Protein AF-A0A6C0LQF2-F1 (afdb_monomer)

Nearest PDB structures (foldseek):
  8wvz-assembly1_E  TM=5.593E-01  e=3.160E-02  African swine fever virus
  1ul7-assembly1_A  TM=4.392E-01  e=3.853E-01  Mus musculus
  4zhx-assembly1_A  TM=3.545E-01  e=3.085E-01  Homo sapiens
  4c8z-assembly1_A  TM=2.002E-01  e=1.383E+00  Thermus thermophilus HB8

pLDDT: mean 81.8, std 19.94, range [22.28, 98.62]

Secondary structure (DSSP, 8-state):
----PPPPEEEESSHHHHHH---S-SS-EEEEEEEE-TTS-EEEEEEEESSHHHHHHHTTSGGGTTEEEE----TTSPP---EEEEEEEEE-SS---TTHHHHHHHHHHHHHHHHBSS--GGG-EEEEEE---TTSEEEEEEEEEEEESSHHHHHHHHHHHHHHHHHHH--SS-GGGT--GGGSSTT-EEEPTT-B-TTSPBPEES-TTT--TGGG-SS--STT----EE-GGGB-HHHHHHHHHHHHHHHHHHTT-SS----------PPPHHHHHHHHHHHHHHSTTSEEEEEEETTEEEEEE-S-EE-TTT--EESS--EEEEEEE-SSEEEEEEEETT--SSSSEEEEEEEETTT--EEE-GGG--TT-TTS--------

Radius of gyration: 27.11 Å; Cα contacts (8 Å, |Δi|>4): 628; chains: 1; bounding box: 76×58×75 Å

Organi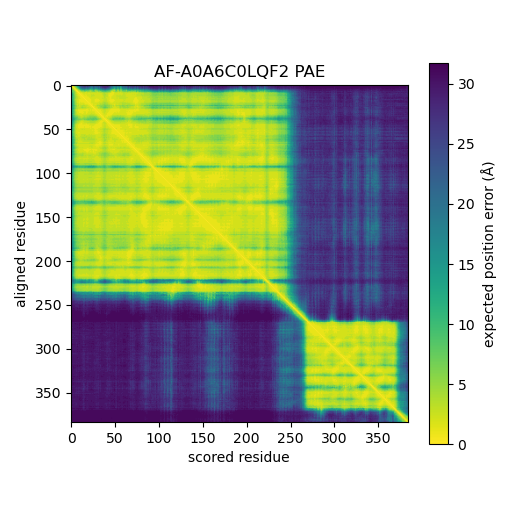sm: NCBI:txid1070528

Sequence (384 aa):
MNKKSKIKVLDSFTIVDAINIPINSNNVFIVANERKKKDGKISRYYSIFEKFEDFLRIRNHPKMAHCHEILIDHINNEPNKSGRLAFDFDIKDVNVPKNFKDQIQQIIIDVVDIYFHDVDHSKFEYVWSTSKNPAKFSKHLIVKNFYFDDWIQISKIFYDLFCIQWDINYDWISSDKIIDFQIIKRNTSLRMVGSSKIGGNPLELDDEGKFSLIDSLIRIYSINDSEQTITMNNINNSIVSEFMDKNINKYFAINIEKKQKYSKTFNCDNYPDAVYKTAFEMYEAIHPKIFKMNKRNGKYLSMLRMKSAKCLLSGRVHENENAFIKIFSLDDMYSINFGCYRNCGKIKYIHIGSISKTTFEKYFDPKFEPKLLNQNKLRFCEKI

Solvent-accessible surface area (backbone atoms only — not comparable to full-atom values): 22443 Å² total; per-residue (Å²): 133,85,78,78,74,78,82,68,72,47,77,29,73,45,71,68,55,54,33,65,56,93,67,98,42,59,53,50,30,60,37,38,27,66,42,74,45,96,87,66,48,79,46,63,33,32,43,39,25,57,28,56,70,63,48,62,78,47,47,88,38,79,89,39,40,28,32,20,49,40,61,69,60,32,77,59,30,77,84,75,55,44,22,31,50,68,48,58,35,74,40,62,99,65,91,77,61,92,58,47,69,56,55,55,52,49,40,55,48,52,40,43,70,74,45,39,48,99,70,69,70,89,61,52,42,81,37,44,30,38,29,80,46,95,81,34,54,37,36,40,38,23,36,40,45,44,26,24,55,46,27,58,66,52,48,54,56,51,50,58,47,37,36,54,52,38,56,72,76,41,81,94,58,58,39,81,67,50,55,54,67,82,58,68,52,88,59,28,71,47,77,32,64,71,15,22,56,93,97,52,53,48,24,38,61,77,50,68,92,82,47,55,65,71,59,57,43,51,52,85,86,59,95,82,73,84,58,48,74,41,52,79,86,30,41,43,64,79,56,52,54,58,52,53,56,52,48,56,56,46,58,64,56,64,75,66,76,76,85,76,95,74,79,95,75,88,81,69,81,52,68,59,68,66,56,60,51,52,52,48,52,54,50,41,59,59,53,64,80,32,57,43,86,60,59,75,57,54,53,33,40,36,29,44,50,72,42,66,43,61,37,94,68,52,65,48,77,39,67,75,66,41,35,33,38,41,52,42,83,46,100,67,32,32,43,33,24,46,31,46,77,78,51,72,21,101,51,69,53,43,77,49,26,35,30,35,70,87,78,64,47,79,42,61,31,82,94,49,55,47,90,82,60,88,81,74,79,92,75,84,82,74,86,134

Mean predicted aligned error: 15.88 Å

Structure (mmCIF, N/CA/C/O backbone):
data_AF-A0A6C0LQF2-F1
#
_entry.id   AF-A0A6C0LQF2-F1
#
loop_
_atom_site.group_PDB
_atom_site.id
_atom_site.type_symbol
_atom_site.label_atom_id
_atom_site.label_alt_id
_atom_site.label_comp_id
_atom_site.label_asym_id
_atom_site.label_entity_id
_atom_site.label_seq_id
_atom_site.pdbx_PDB_ins_code
_atom_site.Cartn_x
_atom_site.Cartn_y
_atom_site.Cartn_z
_atom_site.occupancy
_atom_site.B_iso_or_equiv
_atom_site.auth_seq_id
_atom_site.auth_comp_id
_atom_site.auth_asym_id
_atom_site.auth_atom_id
_atom_site.pdbx_PDB_model_num
ATOM 1 N N . MET A 1 1 ? -39.533 16.642 18.858 1.00 37.56 1 MET A N 1
ATOM 2 C CA . MET A 1 1 ? -38.139 16.578 19.362 1.00 37.56 1 MET A CA 1
ATOM 3 C C . MET A 1 1 ? -37.628 15.151 19.201 1.00 37.56 1 MET A C 1
ATOM 5 O O . MET A 1 1 ? -38.010 14.288 19.981 1.00 37.56 1 MET A O 1
ATOM 9 N N . ASN A 1 2 ? -36.821 14.877 18.172 1.00 38.00 2 ASN A N 1
ATOM 10 C CA . ASN A 1 2 ? -36.205 13.558 17.995 1.00 38.00 2 ASN A CA 1
ATOM 11 C C . ASN A 1 2 ? -35.156 13.347 19.092 1.00 38.00 2 ASN A C 1
ATOM 13 O O . ASN A 1 2 ? -34.152 14.060 19.134 1.00 38.00 2 ASN A O 1
ATOM 17 N N . LYS A 1 3 ? -35.393 12.384 19.992 1.00 40.62 3 LYS A N 1
ATOM 18 C CA . LYS A 1 3 ? -34.375 11.889 20.927 1.00 40.62 3 LYS A CA 1
ATOM 19 C C . LYS A 1 3 ? -33.177 11.432 20.091 1.00 40.62 3 LYS A C 1
ATOM 21 O O . LYS A 1 3 ? -33.260 10.398 19.437 1.00 40.62 3 LYS A O 1
ATOM 26 N N . LYS A 1 4 ? -32.076 12.194 20.090 1.00 51.94 4 LYS A N 1
ATOM 27 C CA . LYS A 1 4 ? -30.790 11.705 19.575 1.00 51.94 4 LYS A CA 1
ATOM 28 C C . LYS A 1 4 ? -30.457 10.446 20.376 1.00 51.94 4 LYS A C 1
ATOM 30 O O . LYS A 1 4 ? -30.173 10.540 21.569 1.00 51.94 4 LYS A O 1
ATOM 35 N N . SER A 1 5 ? -30.574 9.279 19.748 1.00 60.69 5 SER A N 1
ATOM 36 C CA . SER A 1 5 ? -30.175 8.007 20.343 1.00 60.69 5 SER A CA 1
ATOM 37 C C . SER A 1 5 ? -28.725 8.132 20.807 1.00 60.69 5 SER A C 1
ATOM 39 O O . SER A 1 5 ? -27.855 8.543 20.036 1.00 60.69 5 SER A O 1
ATOM 41 N N . LYS A 1 6 ? -28.468 7.840 22.084 1.00 77.12 6 LYS A N 1
ATOM 42 C CA . LYS A 1 6 ? -27.118 7.870 22.648 1.00 77.12 6 LYS A CA 1
ATOM 43 C C . LYS A 1 6 ? -26.276 6.841 21.891 1.00 77.12 6 LYS A C 1
ATOM 45 O O . LYS A 1 6 ? -26.612 5.663 21.915 1.00 77.12 6 LYS A O 1
ATOM 50 N N . ILE A 1 7 ? -25.227 7.292 21.205 1.00 80.69 7 ILE A N 1
ATOM 51 C CA . ILE A 1 7 ? -24.319 6.401 20.474 1.00 80.69 7 ILE A CA 1
ATOM 52 C C . ILE A 1 7 ? -23.665 5.466 21.491 1.00 80.69 7 ILE A C 1
ATOM 54 O O . ILE A 1 7 ? -23.054 5.927 22.461 1.00 80.69 7 ILE A O 1
ATOM 58 N N . LYS A 1 8 ? -23.839 4.159 21.295 1.00 85.38 8 LYS A N 1
ATOM 59 C CA . LYS A 1 8 ? -23.225 3.135 22.133 1.00 85.38 8 LYS A CA 1
ATOM 60 C C . LYS A 1 8 ? -21.814 2.880 21.612 1.00 85.38 8 LYS A C 1
ATOM 62 O O . LYS A 1 8 ? -21.642 2.444 20.481 1.00 85.38 8 LYS A O 1
ATOM 67 N N . VAL A 1 9 ? -20.820 3.171 22.445 1.00 91.81 9 VAL A N 1
ATOM 68 C CA . VAL A 1 9 ? -19.410 2.873 22.174 1.00 91.81 9 VAL A CA 1
ATOM 69 C C . VAL A 1 9 ? -18.939 1.912 23.249 1.00 91.81 9 VAL A C 1
ATOM 71 O O . VAL A 1 9 ? -19.104 2.195 24.439 1.00 91.81 9 VAL A O 1
ATOM 74 N N . LEU A 1 10 ? -18.400 0.774 22.830 1.00 95.88 10 LEU A N 1
ATOM 75 C CA . LEU A 1 10 ? -17.744 -0.174 23.723 1.00 95.88 10 LEU A CA 1
ATOM 76 C C . LEU A 1 10 ? -16.235 -0.018 23.565 1.00 95.88 10 LEU A C 1
ATOM 78 O O . LEU A 1 10 ? -15.759 0.209 22.458 1.00 95.88 10 LEU A O 1
ATOM 82 N N . ASP A 1 11 ? -15.488 -0.148 24.655 1.00 96.00 11 ASP A N 1
ATOM 83 C CA . ASP A 1 11 ? -14.031 -0.051 24.630 1.00 96.00 11 ASP A CA 1
ATOM 84 C C . ASP A 1 11 ? -13.401 -1.372 25.078 1.00 96.00 11 ASP A C 1
ATOM 86 O O . ASP A 1 11 ? -13.892 -2.040 25.989 1.00 96.00 11 ASP A O 1
ATOM 90 N N . SER A 1 12 ? -12.274 -1.718 24.464 1.00 96.56 12 SER A N 1
ATOM 91 C CA . SER A 1 12 ? -11.461 -2.875 24.823 1.00 96.56 12 SER A CA 1
ATOM 92 C C . SER A 1 12 ? -9.969 -2.538 24.805 1.00 96.56 12 SER A C 1
ATOM 94 O O . SER A 1 12 ? -9.509 -1.686 24.048 1.00 96.56 12 SER A O 1
ATOM 96 N N . PHE A 1 13 ? -9.173 -3.217 25.632 1.00 94.62 13 PHE A N 1
ATOM 97 C CA . PHE A 1 13 ? -7.719 -3.035 25.686 1.00 94.62 13 PHE A CA 1
ATOM 98 C C . PHE A 1 13 ? -6.931 -4.105 24.929 1.00 94.62 13 PHE A C 1
ATOM 100 O O . PHE A 1 13 ? -5.715 -3.956 24.777 1.00 94.62 13 PHE A O 1
ATOM 107 N N . THR A 1 14 ? -7.595 -5.151 24.433 1.00 94.75 14 THR A N 1
ATOM 108 C CA . THR A 1 14 ? -6.974 -6.179 23.595 1.00 94.75 14 THR A CA 1
ATOM 109 C 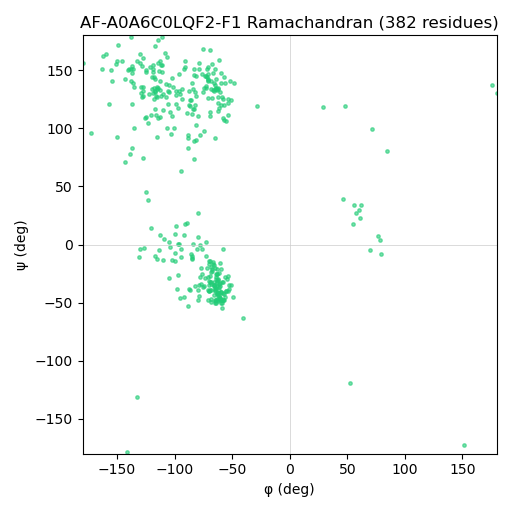C . THR A 1 14 ? -7.733 -6.327 22.283 1.00 94.75 14 THR A C 1
ATOM 111 O O . THR A 1 14 ? -8.936 -6.086 22.203 1.00 94.75 14 THR A O 1
ATOM 114 N N . ILE A 1 15 ? -7.012 -6.712 21.230 1.00 93.94 15 ILE A N 1
ATOM 115 C CA . ILE A 1 15 ? -7.615 -6.898 19.907 1.00 93.94 15 ILE A CA 1
ATOM 116 C C . ILE A 1 15 ? -8.567 -8.100 19.891 1.00 93.94 15 ILE A C 1
ATOM 118 O O . ILE A 1 15 ? -9.597 -8.052 19.235 1.00 93.94 15 ILE A O 1
ATOM 122 N N . VAL A 1 16 ? -8.247 -9.151 20.655 1.00 95.31 16 VAL A N 1
ATOM 123 C CA . VAL A 1 16 ? -9.066 -10.366 20.760 1.00 95.31 16 VAL A CA 1
ATOM 124 C C . VAL A 1 16 ? -10.406 -10.032 21.396 1.00 95.31 16 VAL A C 1
ATOM 126 O O . VAL A 1 16 ? -11.443 -10.368 20.835 1.00 95.31 16 VAL A O 1
ATOM 129 N N . ASP A 1 17 ? -10.394 -9.305 22.509 1.00 96.69 17 ASP A N 1
ATOM 130 C CA . ASP A 1 17 ? -11.629 -8.883 23.164 1.00 96.69 17 ASP A CA 1
ATOM 131 C C . ASP A 1 17 ? -12.429 -7.936 22.262 1.00 96.69 17 ASP A C 1
ATOM 133 O O . ASP A 1 17 ? -13.645 -8.037 22.210 1.00 96.69 17 ASP A O 1
ATOM 137 N N . ALA A 1 18 ? -11.766 -7.047 21.508 1.00 96.75 18 ALA A N 1
ATOM 138 C CA . ALA A 1 18 ? -12.449 -6.147 20.575 1.00 96.75 18 ALA A CA 1
ATOM 139 C C . ALA A 1 18 ? -13.178 -6.892 19.442 1.00 96.75 18 ALA A C 1
ATOM 141 O O . ALA A 1 18 ? -14.251 -6.462 19.038 1.00 96.75 18 ALA A O 1
ATOM 142 N N . ILE A 1 19 ? -12.614 -8.001 18.948 1.00 96.56 19 ILE A N 1
ATOM 143 C CA . ILE A 1 19 ? -13.207 -8.841 17.890 1.00 96.56 19 ILE A CA 1
ATOM 144 C C . ILE A 1 19 ? -14.397 -9.667 18.401 1.00 96.56 19 ILE A C 1
ATOM 146 O O . ILE A 1 19 ? -15.282 -9.994 17.615 1.00 96.56 19 ILE A O 1
ATOM 150 N N . ASN A 1 20 ? -14.405 -10.020 19.690 1.00 97.25 20 ASN A N 1
ATOM 151 C CA . ASN A 1 20 ? -15.377 -10.943 20.288 1.00 97.25 20 ASN A CA 1
ATOM 152 C C . ASN A 1 20 ? -16.383 -10.255 21.224 1.00 97.25 20 ASN A C 1
ATOM 154 O O . ASN A 1 20 ? -17.151 -10.934 21.909 1.00 97.25 20 ASN A O 1
ATOM 158 N N . ILE A 1 21 ? -16.352 -8.924 21.329 1.00 95.62 21 ILE A N 1
ATOM 159 C CA . ILE A 1 21 ? -17.176 -8.213 22.303 1.00 95.62 21 ILE A CA 1
ATOM 160 C C . ILE A 1 21 ? -18.669 -8.370 21.959 1.00 95.62 21 ILE A C 1
ATOM 162 O O . ILE A 1 21 ? -19.064 -8.150 20.816 1.00 95.62 21 ILE A O 1
ATOM 166 N N . PRO A 1 22 ? -19.546 -8.710 22.921 1.00 95.44 22 PRO A N 1
ATOM 167 C CA . PRO A 1 22 ? -20.969 -8.841 22.632 1.00 95.44 22 PRO A CA 1
ATOM 168 C C . PRO A 1 22 ? -21.585 -7.512 22.167 1.00 95.44 22 PRO A C 1
ATOM 170 O O . PRO A 1 22 ? -21.680 -6.543 22.927 1.00 95.44 22 PRO A O 1
ATOM 173 N N . ILE A 1 23 ? -22.045 -7.477 20.918 1.00 94.81 23 ILE A N 1
ATOM 174 C CA . ILE A 1 23 ? -22.688 -6.319 20.294 1.00 94.81 23 ILE A CA 1
ATOM 175 C C . ILE A 1 23 ? -23.814 -6.782 19.366 1.00 94.81 23 ILE A C 1
ATOM 177 O O . ILE A 1 23 ? -23.706 -7.813 18.708 1.00 94.81 23 ILE A O 1
ATOM 181 N N . ASN A 1 24 ? -24.916 -6.032 19.332 1.00 91.06 24 ASN A N 1
ATOM 182 C CA . ASN A 1 24 ? -26.102 -6.375 18.547 1.00 91.06 24 ASN A CA 1
ATOM 183 C C . ASN A 1 24 ? -26.063 -5.689 17.172 1.00 91.06 24 ASN A C 1
ATOM 185 O O . ASN A 1 24 ? -26.868 -4.805 16.890 1.00 91.06 24 ASN A O 1
ATOM 189 N N . SER A 1 25 ? -25.067 -6.036 16.357 1.00 93.00 25 SER A N 1
ATOM 190 C CA . SER A 1 25 ? -24.914 -5.541 14.985 1.00 93.00 25 SER A CA 1
ATOM 191 C C . SER A 1 25 ? -24.096 -6.521 14.146 1.00 93.00 25 SER A C 1
ATOM 193 O O . SER A 1 25 ? -23.203 -7.177 14.684 1.00 93.00 25 SER A O 1
ATOM 195 N N . ASN A 1 26 ? -24.370 -6.561 12.839 1.00 90.69 26 ASN A N 1
ATOM 196 C CA . ASN A 1 26 ? -23.628 -7.342 11.838 1.00 90.69 26 ASN A CA 1
ATOM 197 C C . ASN A 1 26 ? -22.706 -6.467 10.962 1.00 90.69 26 ASN A C 1
ATOM 199 O O . ASN A 1 26 ? -22.072 -6.968 10.044 1.00 90.69 26 ASN A O 1
ATOM 203 N N . ASN A 1 27 ? -22.647 -5.157 11.234 1.00 91.50 27 ASN A N 1
ATOM 204 C CA . ASN A 1 27 ? -21.832 -4.176 10.502 1.00 91.50 27 ASN A CA 1
ATOM 205 C C . ASN A 1 27 ? -20.874 -3.440 11.448 1.00 91.50 27 ASN A C 1
ATOM 207 O O . ASN A 1 27 ? -20.686 -2.229 11.356 1.00 91.50 27 ASN A O 1
ATOM 211 N N . VAL A 1 28 ? -20.312 -4.165 12.411 1.00 95.25 28 VAL A N 1
ATOM 212 C CA . VAL A 1 28 ? -19.529 -3.608 13.515 1.00 95.25 28 VAL A CA 1
ATOM 213 C C . VAL A 1 28 ? -18.279 -2.917 12.980 1.00 95.25 28 VAL A C 1
ATOM 215 O O . VAL A 1 28 ? -17.538 -3.481 12.177 1.00 95.25 28 VAL A O 1
ATOM 218 N N . PHE A 1 29 ? -18.004 -1.709 13.462 1.00 95.94 29 PHE A N 1
ATOM 219 C CA . PHE A 1 29 ? -16.796 -0.972 13.113 1.00 95.94 29 PHE A CA 1
ATOM 220 C C . PHE A 1 29 ? -15.857 -0.886 14.317 1.00 95.94 29 PHE A C 1
ATOM 222 O O . PHE A 1 29 ? -16.269 -0.487 15.407 1.00 95.94 29 PHE A O 1
ATOM 229 N N . ILE A 1 30 ? -14.589 -1.250 14.121 1.00 96.75 30 ILE A N 1
ATOM 230 C CA . ILE A 1 30 ? -13.557 -1.212 15.161 1.00 96.75 30 ILE A CA 1
ATOM 231 C C . ILE A 1 30 ? -12.486 -0.207 14.747 1.00 96.75 30 ILE A C 1
ATOM 233 O O . ILE A 1 30 ? -11.912 -0.305 13.666 1.00 96.75 30 ILE A O 1
ATOM 237 N N . VAL A 1 31 ? -12.169 0.730 15.637 1.00 96.81 31 VAL A N 1
ATOM 238 C CA . VAL A 1 31 ? -11.063 1.680 15.461 1.00 96.81 31 VAL A CA 1
ATOM 239 C C . VAL A 1 31 ? -10.024 1.469 16.554 1.00 96.81 31 VAL A C 1
ATOM 241 O O . VAL A 1 31 ? -10.363 1.198 17.709 1.00 96.81 31 VAL A O 1
ATOM 244 N N . ALA A 1 32 ? -8.747 1.604 16.208 1.00 97.25 32 ALA A N 1
ATOM 245 C CA . ALA A 1 32 ? -7.670 1.594 17.187 1.00 97.25 32 ALA A CA 1
ATOM 246 C C . ALA A 1 32 ? -7.339 3.027 17.619 1.00 97.25 32 ALA A C 1
ATOM 248 O O . ALA A 1 32 ? -7.158 3.908 16.787 1.00 97.25 32 ALA A O 1
ATOM 249 N N . ASN A 1 33 ? -7.208 3.252 18.920 1.00 97.12 33 ASN A N 1
ATOM 250 C CA . ASN A 1 33 ? -6.896 4.547 19.511 1.00 97.12 33 ASN A CA 1
ATOM 251 C C . ASN A 1 33 ? -5.586 4.470 20.290 1.00 97.12 33 ASN A C 1
ATOM 253 O O . ASN A 1 33 ? -5.392 3.556 21.098 1.00 97.12 33 ASN A O 1
ATOM 257 N N . GLU A 1 34 ? -4.691 5.437 20.100 1.00 96.81 34 GLU A N 1
ATOM 258 C CA . GLU A 1 34 ? -3.519 5.555 20.967 1.00 96.81 34 GLU A CA 1
ATOM 259 C C . GLU A 1 34 ? -3.917 6.041 22.370 1.00 96.81 34 GLU A C 1
ATOM 261 O O . GLU A 1 34 ? -4.783 6.898 22.552 1.00 96.81 34 GLU A O 1
ATOM 266 N N . ARG A 1 35 ? -3.247 5.502 23.390 1.00 93.62 35 ARG A N 1
ATOM 267 C CA . ARG A 1 35 ? -3.336 5.959 24.780 1.00 93.62 35 ARG A CA 1
ATOM 268 C C . ARG A 1 35 ? -1.973 5.927 25.453 1.00 93.62 35 ARG A C 1
ATOM 270 O O . ARG A 1 35 ? -1.155 5.044 25.187 1.00 93.62 35 ARG A O 1
ATOM 277 N N . LYS A 1 36 ? -1.771 6.827 26.411 1.00 93.00 36 LYS A N 1
ATOM 278 C CA . LYS A 1 36 ? -0.608 6.809 27.302 1.00 93.00 36 LYS A CA 1
ATOM 279 C C . LYS A 1 36 ? -0.899 5.911 28.508 1.00 93.00 36 LYS A C 1
ATOM 281 O O . LYS A 1 36 ? -1.905 6.092 29.191 1.00 93.00 36 LYS A O 1
ATOM 286 N N . LYS A 1 37 ? -0.053 4.909 28.754 1.00 90.44 37 LYS A N 1
ATOM 287 C CA . LYS A 1 37 ? -0.102 4.080 29.970 1.00 90.44 37 LYS A CA 1
ATOM 288 C C . LYS A 1 37 ? 0.450 4.853 31.174 1.00 90.44 37 LYS A C 1
ATOM 290 O O . LYS A 1 37 ? 1.088 5.892 31.016 1.00 90.44 37 LYS A O 1
ATOM 295 N N . LYS A 1 38 ? 0.237 4.317 32.384 1.00 89.19 38 LYS A N 1
ATOM 296 C CA . LYS A 1 38 ? 0.775 4.887 33.635 1.00 89.19 38 LYS A CA 1
ATOM 297 C C . LYS A 1 38 ? 2.306 5.008 33.624 1.00 89.19 38 LYS A C 1
ATOM 299 O O . LYS A 1 38 ? 2.835 5.952 34.187 1.00 89.19 38 LYS A O 1
ATOM 304 N N . ASP A 1 39 ? 2.994 4.090 32.946 1.00 90.31 39 ASP A N 1
ATOM 305 C CA . ASP A 1 39 ? 4.454 4.091 32.762 1.00 90.31 39 ASP A CA 1
ATOM 306 C C . ASP A 1 39 ? 4.934 5.060 31.661 1.00 90.31 39 ASP A C 1
ATOM 308 O O . ASP A 1 39 ? 6.102 5.053 31.283 1.00 90.31 39 ASP A O 1
ATOM 312 N N . GLY A 1 40 ? 4.032 5.868 31.099 1.00 88.50 40 GLY A N 1
ATOM 313 C CA . GLY A 1 40 ? 4.326 6.814 30.032 1.00 88.50 40 GLY A CA 1
ATOM 314 C C . GLY A 1 40 ? 4.433 6.197 28.637 1.00 88.50 40 GLY A C 1
ATOM 315 O O . GLY A 1 40 ? 4.472 6.957 27.668 1.00 88.50 40 GLY A O 1
ATOM 316 N N . LYS A 1 41 ? 4.421 4.861 28.496 1.00 92.19 41 LYS A N 1
ATOM 317 C CA . LYS A 1 41 ? 4.497 4.201 27.187 1.00 92.19 41 LYS A CA 1
ATOM 318 C C . LYS A 1 41 ? 3.201 4.387 26.406 1.00 92.19 41 LYS A C 1
ATOM 320 O O . LYS A 1 41 ? 2.098 4.291 26.952 1.00 92.19 41 LYS A O 1
ATOM 325 N N . ILE A 1 42 ? 3.335 4.601 25.101 1.00 92.19 42 ILE A N 1
ATOM 326 C CA . ILE A 1 42 ? 2.195 4.617 24.185 1.00 92.19 42 ILE A CA 1
ATOM 327 C C . ILE A 1 42 ? 1.727 3.174 23.969 1.00 92.19 42 ILE A C 1
ATOM 329 O O . ILE A 1 42 ? 2.521 2.253 23.779 1.00 92.19 42 ILE A O 1
ATOM 333 N N . SER A 1 43 ? 0.419 2.967 24.038 1.00 92.88 43 SER A N 1
ATOM 334 C CA . SER A 1 43 ? -0.240 1.702 23.719 1.00 92.88 43 SER A CA 1
ATOM 335 C C . SER A 1 43 ? -1.554 1.965 23.001 1.00 92.88 43 SER A C 1
ATOM 337 O O . SER A 1 43 ? -1.905 3.119 22.769 1.00 92.88 43 SER A O 1
ATOM 339 N N . ARG A 1 44 ? -2.294 0.906 22.673 1.00 93.94 44 ARG A N 1
ATOM 340 C CA . ARG A 1 44 ? -3.606 1.023 22.042 1.00 93.94 44 ARG A CA 1
ATOM 341 C C . ARG A 1 44 ? -4.732 0.579 22.969 1.00 93.94 44 ARG A C 1
ATOM 343 O O . ARG A 1 44 ? -4.523 -0.200 23.903 1.00 93.94 44 ARG A O 1
ATOM 350 N N . TYR A 1 45 ? -5.906 1.124 22.707 1.00 95.88 45 TYR A N 1
ATOM 351 C CA . TYR A 1 45 ? -7.202 0.552 23.048 1.00 95.88 45 TYR A CA 1
ATOM 352 C C . TYR A 1 45 ? -8.070 0.593 21.787 1.00 95.88 45 TYR A C 1
ATOM 354 O O . TYR A 1 45 ? -7.722 1.269 20.820 1.00 95.88 45 TYR A O 1
ATOM 362 N N . TYR A 1 46 ? -9.158 -0.154 21.775 1.00 97.81 46 TYR A N 1
ATOM 363 C CA . TYR A 1 46 ? -10.034 -0.313 20.627 1.00 97.81 46 TYR A CA 1
ATOM 364 C C . TYR A 1 46 ? -11.409 0.200 21.012 1.00 97.81 46 TYR A C 1
ATOM 366 O O . TYR A 1 46 ? -11.911 -0.186 22.066 1.00 97.81 46 TYR A O 1
ATOM 374 N N . SER A 1 47 ? -11.989 1.055 20.176 1.00 97.38 47 SER A N 1
ATOM 375 C CA . SER A 1 47 ? -13.380 1.477 20.321 1.00 97.38 47 SER A CA 1
ATOM 376 C C . SER A 1 47 ? -14.218 0.772 19.265 1.00 97.38 47 SER A C 1
ATOM 378 O O . SER A 1 47 ? -13.843 0.729 18.093 1.00 97.38 47 SER A O 1
ATOM 380 N N . ILE A 1 48 ? -15.329 0.195 19.707 1.00 97.62 48 ILE A N 1
ATOM 381 C CA . ILE A 1 48 ? -16.214 -0.654 18.925 1.00 97.62 48 ILE A CA 1
ATOM 382 C C . ILE A 1 48 ? -17.562 0.052 18.793 1.00 97.62 48 ILE A C 1
ATOM 384 O O . ILE A 1 48 ? -18.172 0.461 19.788 1.00 97.62 48 ILE A O 1
ATOM 388 N N . PHE A 1 49 ? -18.006 0.179 17.550 1.00 96.12 49 PHE A N 1
ATOM 389 C CA . PHE A 1 49 ? -19.233 0.844 17.139 1.00 96.12 49 PHE A CA 1
ATOM 390 C C . PHE A 1 49 ? -20.153 -0.155 16.452 1.00 96.12 49 PHE A C 1
ATOM 392 O O . PHE A 1 49 ? -19.686 -1.055 15.758 1.00 96.12 49 PHE A O 1
ATOM 399 N N . GLU A 1 50 ? -21.466 0.031 16.582 1.00 95.19 50 GLU A N 1
ATOM 400 C CA . GLU A 1 50 ? -22.437 -0.807 15.866 1.00 95.19 50 GLU A CA 1
ATOM 401 C C . GLU A 1 50 ? -22.303 -0.662 14.346 1.00 95.19 50 GLU A C 1
ATOM 403 O O . GLU A 1 50 ? -22.586 -1.618 13.631 1.00 95.19 50 GLU A O 1
ATOM 408 N N . LYS A 1 51 ? -21.859 0.505 13.866 1.00 93.25 51 LYS A N 1
ATOM 409 C CA . LYS A 1 51 ? -21.587 0.793 12.453 1.00 93.25 51 LYS A CA 1
ATOM 410 C C . LYS A 1 51 ? -20.653 1.982 12.269 1.00 93.25 51 LYS A C 1
ATOM 412 O O . LYS A 1 51 ? -20.468 2.796 13.177 1.00 93.25 51 LYS A O 1
ATOM 417 N N . PHE A 1 52 ? -20.089 2.105 11.073 1.00 94.44 52 PHE A N 1
ATOM 418 C CA . PHE A 1 52 ? -19.143 3.165 10.729 1.00 94.44 52 PHE A CA 1
ATOM 419 C C . PHE A 1 52 ? -19.744 4.580 10.850 1.00 94.44 52 PHE A C 1
ATOM 421 O O . PHE A 1 52 ? -19.074 5.505 11.309 1.00 94.44 52 PHE A O 1
ATOM 428 N N . GLU A 1 53 ? -21.032 4.766 10.552 1.00 93.31 53 GLU A N 1
ATOM 429 C CA . GLU A 1 53 ? -21.697 6.071 10.669 1.00 93.31 53 GLU A CA 1
ATOM 430 C C . GLU A 1 53 ? -21.756 6.573 12.115 1.00 93.31 53 GLU A C 1
ATOM 432 O O . GLU A 1 53 ? -21.757 7.782 12.361 1.00 93.31 53 GLU A O 1
ATOM 437 N N . ASP A 1 54 ? -21.799 5.663 13.090 1.00 94.38 54 ASP A N 1
ATOM 438 C CA . ASP A 1 54 ? -21.790 6.034 14.503 1.00 94.38 54 ASP A CA 1
ATOM 439 C C . ASP A 1 54 ? -20.421 6.577 14.925 1.00 94.38 54 ASP A C 1
ATOM 441 O O . ASP A 1 54 ? -20.356 7.533 15.703 1.00 94.38 54 ASP A O 1
ATOM 445 N N . PHE A 1 55 ? -19.339 6.039 14.353 1.00 95.00 55 PHE A N 1
ATOM 446 C CA . PHE A 1 55 ? -18.001 6.605 14.498 1.00 95.00 55 PHE A CA 1
ATOM 447 C C . PHE A 1 55 ? -17.919 8.003 13.877 1.00 95.00 55 PHE A C 1
ATOM 449 O O . PHE A 1 55 ? -17.475 8.936 14.549 1.00 95.00 55 PHE A O 1
ATOM 456 N N . LEU A 1 56 ? -18.409 8.189 12.644 1.00 94.19 56 LEU A N 1
ATOM 457 C CA . LEU A 1 56 ? -18.372 9.492 11.966 1.00 94.19 56 LEU A CA 1
ATOM 458 C C . LEU A 1 56 ? -19.045 10.601 12.789 1.00 94.19 56 LEU A C 1
ATOM 460 O O . LEU A 1 56 ? -18.511 11.704 12.898 1.00 94.19 56 LEU A O 1
ATOM 464 N N . ARG A 1 57 ? -20.171 10.304 13.452 1.00 93.94 57 ARG A N 1
ATOM 465 C CA . ARG A 1 57 ? -20.884 11.270 14.313 1.00 93.94 57 ARG A CA 1
ATOM 466 C C . ARG A 1 57 ? -20.078 11.744 15.520 1.00 93.94 57 ARG A C 1
ATOM 468 O O . ARG A 1 57 ? -20.360 12.825 16.034 1.00 93.94 57 ARG A O 1
ATOM 475 N N . ILE A 1 58 ? -19.117 10.952 15.995 1.00 93.38 58 ILE A N 1
ATOM 476 C CA . ILE A 1 58 ? -18.261 11.312 17.133 1.00 93.38 58 ILE A CA 1
ATOM 477 C C . ILE A 1 58 ? -16.800 11.521 16.739 1.00 93.38 58 ILE A C 1
ATOM 479 O O . ILE A 1 58 ? -15.957 11.692 17.618 1.00 93.38 58 ILE A O 1
ATOM 483 N N . ARG A 1 59 ? -16.487 11.530 15.439 1.00 93.56 59 ARG A N 1
ATOM 484 C CA . ARG A 1 59 ? -15.119 11.609 14.920 1.00 93.56 59 ARG A CA 1
ATOM 485 C C . ARG A 1 59 ? -14.335 12.785 15.499 1.00 93.56 59 ARG A C 1
ATOM 487 O O . ARG A 1 59 ? -13.159 12.632 15.807 1.00 93.56 59 ARG A O 1
ATOM 494 N N . ASN A 1 60 ? -14.989 13.929 15.688 1.00 91.81 60 ASN A N 1
ATOM 495 C CA . ASN A 1 60 ? -14.367 15.153 16.204 1.00 91.81 60 ASN A CA 1
ATOM 496 C C . ASN A 1 60 ? -14.294 15.206 17.741 1.00 91.81 60 ASN A C 1
ATOM 498 O O . ASN A 1 60 ? -13.827 16.189 18.310 1.00 91.81 60 ASN A O 1
ATOM 502 N N . HIS A 1 61 ? -14.767 14.171 18.439 1.00 92.56 61 HIS A N 1
ATOM 503 C CA . HIS A 1 61 ? -14.680 14.099 19.892 1.00 92.56 61 HIS A CA 1
ATOM 504 C C . HIS A 1 61 ? -13.211 13.928 20.334 1.00 92.56 61 HIS A C 1
ATOM 506 O O . HIS A 1 61 ? -12.502 13.117 19.738 1.00 92.56 61 HIS A O 1
ATOM 512 N N . PRO A 1 62 ? -12.743 14.570 21.427 1.00 90.44 62 PRO A N 1
ATOM 513 C CA . PRO A 1 62 ? -11.339 14.498 21.862 1.00 90.44 62 PRO A CA 1
ATOM 514 C C . PRO A 1 62 ? -10.789 13.080 22.078 1.00 90.44 62 PRO A C 1
ATOM 516 O O . PRO A 1 62 ? -9.610 12.822 21.859 1.00 90.44 62 PRO A O 1
ATOM 519 N N . LYS A 1 63 ? -11.647 12.126 22.465 1.00 89.19 63 LYS A N 1
ATOM 520 C CA . LYS A 1 63 ? -11.266 10.702 22.590 1.00 89.19 63 LYS A CA 1
ATOM 521 C C . LYS A 1 63 ? -10.801 10.072 21.269 1.00 89.19 63 LYS A C 1
ATOM 523 O O . LYS A 1 63 ? -10.045 9.110 21.314 1.00 89.19 63 LYS A O 1
ATOM 528 N N . MET A 1 64 ? -11.236 10.618 20.134 1.00 94.31 64 MET A N 1
ATOM 529 C CA . MET A 1 64 ? -10.935 10.152 18.778 1.00 94.31 64 MET A CA 1
ATOM 530 C C . MET A 1 64 ? -9.803 10.971 18.115 1.00 94.31 64 MET A C 1
ATOM 532 O O . MET A 1 64 ? -9.598 10.933 16.902 1.00 94.31 64 MET A O 1
ATOM 536 N N . ALA A 1 65 ? -9.035 11.741 18.896 1.00 95.00 65 ALA A N 1
ATOM 537 C CA . ALA A 1 65 ? -7.929 12.544 18.370 1.00 95.00 65 ALA A CA 1
ATOM 538 C C . ALA A 1 65 ? -6.763 11.693 17.829 1.00 95.00 65 ALA A C 1
ATOM 540 O O . ALA A 1 65 ? -6.006 12.159 16.979 1.00 95.00 65 ALA A O 1
ATOM 541 N N . HIS A 1 66 ? -6.631 10.442 18.281 1.00 97.12 66 HIS A N 1
ATOM 542 C CA . HIS A 1 66 ? -5.499 9.561 17.967 1.00 97.12 66 HIS A CA 1
ATOM 543 C C . HIS A 1 66 ? -5.947 8.228 17.353 1.00 97.12 66 HIS A C 1
ATOM 545 O O . HIS A 1 66 ? -5.502 7.156 17.773 1.00 97.12 66 HIS A O 1
ATOM 551 N N . CYS A 1 67 ? -6.876 8.297 16.396 1.00 96.94 67 CYS A N 1
ATOM 552 C CA . CYS A 1 67 ? -7.461 7.137 15.736 1.00 96.94 67 CYS A CA 1
ATOM 553 C C . CYS A 1 67 ? -6.604 6.603 14.588 1.00 96.94 67 CYS A C 1
ATOM 555 O O . CYS A 1 67 ? -5.981 7.337 13.815 1.00 96.94 67 CYS A O 1
ATOM 557 N N . HIS A 1 68 ? -6.663 5.288 14.443 1.00 97.38 68 HIS A N 1
ATOM 558 C CA . HIS A 1 68 ? -6.122 4.535 13.333 1.00 97.38 68 HIS A CA 1
ATOM 559 C C . HIS A 1 68 ? -7.202 3.604 12.789 1.00 97.38 68 HIS A C 1
ATOM 561 O O . HIS A 1 68 ? -7.869 2.904 13.558 1.00 97.38 68 HIS A O 1
ATOM 567 N N . GLU A 1 69 ? -7.316 3.548 11.465 1.00 97.12 69 GLU A N 1
ATOM 568 C CA . GLU A 1 69 ? -7.990 2.444 10.797 1.00 97.12 69 GLU A CA 1
ATOM 569 C C . GLU A 1 69 ? -7.260 1.157 11.155 1.00 97.12 69 GLU A C 1
ATOM 571 O O . GLU A 1 69 ? -6.027 1.140 11.218 1.00 97.12 69 GLU A O 1
ATOM 576 N N . ILE A 1 70 ? -8.017 0.095 11.415 1.00 95.50 70 ILE A N 1
ATOM 577 C CA . ILE A 1 70 ? -7.465 -1.234 11.604 1.00 95.50 70 ILE A CA 1
ATOM 578 C C . ILE A 1 70 ? -8.191 -2.231 10.703 1.00 95.50 70 ILE A C 1
ATOM 580 O O . ILE A 1 70 ? -9.414 -2.316 10.719 1.00 95.50 70 ILE A O 1
ATOM 584 N N . LEU A 1 71 ? -7.430 -2.989 9.911 1.00 93.62 71 LEU A N 1
ATOM 585 C CA . LEU A 1 71 ? -7.983 -3.982 8.984 1.00 93.62 71 LEU A CA 1
ATOM 586 C C . LEU A 1 71 ? -8.272 -5.290 9.721 1.00 93.62 71 LEU A C 1
ATOM 588 O O . LEU A 1 71 ? -7.507 -6.254 9.632 1.00 93.62 71 LEU A O 1
ATOM 592 N N . ILE A 1 72 ? -9.337 -5.269 10.518 1.00 92.50 72 ILE A N 1
ATOM 593 C CA . ILE A 1 72 ? -9.881 -6.419 11.238 1.00 92.50 72 ILE A CA 1
ATOM 594 C C . ILE A 1 72 ? -11.393 -6.444 11.125 1.00 92.50 72 ILE A C 1
ATOM 596 O O . ILE A 1 72 ? -12.041 -5.402 11.056 1.00 92.50 72 ILE A O 1
ATOM 600 N N . ASP A 1 73 ? -11.934 -7.651 11.173 1.00 93.12 73 ASP A N 1
ATOM 601 C CA . ASP A 1 73 ? -13.367 -7.883 11.186 1.00 93.12 73 ASP A CA 1
ATOM 602 C C . ASP A 1 73 ? -13.783 -8.341 12.582 1.00 93.12 73 ASP A C 1
ATOM 604 O O . ASP A 1 73 ? -13.086 -9.122 13.238 1.00 93.12 73 ASP A O 1
ATOM 608 N N . HIS A 1 74 ? -14.909 -7.815 13.055 1.00 96.38 74 HIS A N 1
ATOM 609 C CA . HIS A 1 74 ? -15.590 -8.361 14.221 1.00 96.38 74 HIS A CA 1
ATOM 610 C C . HIS A 1 74 ? -16.152 -9.749 13.886 1.00 96.38 74 HIS A C 1
ATOM 612 O O . HIS A 1 74 ? -16.482 -10.002 12.731 1.00 96.38 74 HIS A O 1
ATOM 618 N N . ILE A 1 75 ? -16.351 -10.620 14.880 1.00 96.25 75 ILE A N 1
ATOM 619 C CA . ILE A 1 75 ? -16.908 -11.971 14.658 1.00 96.25 75 ILE A CA 1
ATOM 620 C C . ILE A 1 75 ? -18.318 -11.969 14.036 1.00 96.25 75 ILE A C 1
ATOM 622 O O . ILE A 1 75 ? -18.728 -12.951 13.429 1.00 96.25 75 ILE A O 1
ATOM 626 N N . ASN A 1 76 ? -19.045 -10.858 14.167 1.00 95.88 76 ASN A N 1
ATOM 627 C CA . ASN A 1 76 ? -20.380 -10.679 13.582 1.00 95.88 76 ASN A CA 1
ATOM 628 C C . ASN A 1 76 ? -20.355 -10.199 12.122 1.00 95.88 76 ASN A C 1
ATOM 630 O O . ASN A 1 76 ? -21.408 -10.166 11.491 1.00 95.88 76 ASN A O 1
ATOM 634 N N . ASN A 1 77 ? -19.205 -9.750 11.617 1.00 94.44 77 ASN A N 1
ATOM 635 C CA . ASN A 1 77 ? -19.093 -9.237 10.257 1.00 94.44 77 ASN A CA 1
ATOM 636 C C . ASN A 1 77 ? -18.707 -10.366 9.302 1.00 94.44 77 ASN A C 1
ATOM 638 O O . ASN A 1 77 ? -17.954 -11.270 9.668 1.00 94.44 77 ASN A O 1
ATOM 642 N N . GLU A 1 78 ? -19.125 -10.244 8.043 1.00 92.06 78 GLU A N 1
ATOM 643 C CA . GLU A 1 78 ? -18.546 -11.053 6.973 1.00 92.06 78 GLU A CA 1
ATOM 644 C C . GLU A 1 78 ? -17.045 -10.738 6.823 1.00 92.06 78 GLU A C 1
ATOM 646 O O . GLU A 1 78 ? -16.664 -9.559 6.825 1.00 92.06 78 GLU A O 1
ATOM 651 N N . PRO A 1 79 ? -16.173 -11.756 6.695 1.00 91.50 79 PRO A N 1
ATOM 652 C CA . PRO A 1 79 ? -14.744 -11.536 6.511 1.00 91.50 79 PRO A CA 1
ATOM 653 C C . PRO A 1 79 ? -14.453 -10.690 5.269 1.00 91.50 79 PRO A C 1
ATOM 655 O O . PRO A 1 79 ? -14.817 -11.062 4.154 1.00 91.50 79 PRO A O 1
ATOM 658 N N . ASN A 1 80 ? -13.719 -9.590 5.440 1.00 91.00 80 ASN A N 1
ATOM 659 C CA . ASN A 1 80 ? -13.375 -8.682 4.353 1.00 91.00 80 ASN A CA 1
ATOM 660 C C . ASN A 1 80 ? -11.855 -8.658 4.142 1.00 91.00 80 ASN A C 1
ATOM 662 O O . ASN A 1 80 ? -11.091 -8.148 4.961 1.00 91.00 80 ASN A O 1
ATOM 666 N N . LYS A 1 81 ? -11.382 -9.197 3.019 1.00 92.56 81 LYS A N 1
ATOM 667 C CA . LYS A 1 81 ? -9.950 -9.175 2.666 1.00 92.56 81 LYS A CA 1
ATOM 668 C C . LYS A 1 81 ? -9.569 -8.000 1.777 1.00 92.56 81 LYS A C 1
ATOM 670 O O . LYS A 1 81 ? -8.390 -7.839 1.473 1.00 92.56 81 LYS A O 1
ATOM 675 N N . SER A 1 82 ? -10.545 -7.209 1.370 1.00 94.31 82 SER A N 1
ATOM 676 C CA . SER A 1 82 ? -10.420 -6.243 0.299 1.00 94.31 82 SER A CA 1
ATOM 677 C C . SER A 1 82 ? -9.987 -4.869 0.815 1.00 94.31 82 SER A C 1
ATOM 679 O O . SER A 1 82 ? -10.135 -4.545 1.999 1.00 94.31 82 SER A O 1
ATOM 681 N N . GLY A 1 83 ? -9.417 -4.049 -0.065 1.00 95.62 83 GLY A N 1
ATOM 682 C CA . GLY A 1 83 ? -8.878 -2.742 0.304 1.00 95.62 83 GLY A CA 1
ATOM 683 C C . GLY A 1 83 ? -8.278 -1.976 -0.871 1.00 95.62 83 GLY A C 1
ATOM 684 O O . GLY A 1 83 ? -7.837 -2.567 -1.850 1.00 95.62 83 GLY A O 1
ATOM 685 N N . ARG A 1 84 ? -8.217 -0.652 -0.757 1.00 97.12 84 ARG A N 1
ATOM 686 C CA . ARG A 1 84 ? -7.541 0.244 -1.701 1.00 97.12 84 ARG A CA 1
ATOM 687 C C . ARG A 1 84 ? -6.024 0.120 -1.592 1.00 97.12 84 ARG A C 1
ATOM 689 O O . ARG A 1 84 ? -5.486 -0.126 -0.506 1.00 97.12 84 ARG A O 1
ATOM 696 N N . LEU A 1 85 ? -5.320 0.367 -2.694 1.00 97.62 85 LEU A N 1
ATOM 697 C CA . LEU A 1 85 ? -3.876 0.581 -2.646 1.00 97.62 85 LEU A CA 1
ATOM 698 C C . LEU A 1 85 ? -3.565 1.777 -1.732 1.00 97.62 85 LEU A C 1
ATOM 700 O O . LEU A 1 85 ? -4.104 2.871 -1.904 1.00 97.62 85 LEU A O 1
ATOM 704 N N . ALA A 1 86 ? -2.684 1.559 -0.763 1.00 98.00 86 ALA A N 1
ATOM 705 C CA . ALA A 1 86 ? -2.289 2.548 0.231 1.00 98.00 86 ALA A CA 1
ATOM 706 C C . ALA A 1 86 ? -0.770 2.659 0.279 1.00 98.00 86 ALA A C 1
ATOM 708 O O . ALA A 1 86 ? -0.108 1.673 -0.011 1.00 98.00 86 ALA A O 1
ATOM 709 N N . PHE A 1 87 ? -0.225 3.805 0.683 1.00 98.19 87 PHE A N 1
ATOM 710 C CA . PHE A 1 87 ? 1.195 4.004 0.993 1.00 98.19 87 PHE A CA 1
ATOM 711 C C . PHE A 1 87 ? 1.346 4.849 2.262 1.00 98.19 87 PHE A C 1
ATOM 713 O O . PHE A 1 87 ? 0.615 5.826 2.441 1.00 98.19 87 PHE A O 1
ATOM 720 N N . ASP A 1 88 ? 2.317 4.502 3.110 1.00 96.69 88 ASP A N 1
ATOM 721 C CA . ASP A 1 88 ? 2.793 5.325 4.231 1.00 96.69 88 ASP A CA 1
ATOM 722 C C . ASP A 1 88 ? 4.245 5.726 3.947 1.00 96.69 88 ASP A C 1
ATOM 724 O O . ASP A 1 88 ? 5.144 4.886 3.939 1.00 96.69 88 ASP A O 1
ATOM 728 N N . PHE A 1 89 ? 4.463 7.006 3.648 1.00 96.44 89 PHE A N 1
ATOM 729 C CA . PHE A 1 89 ? 5.778 7.557 3.349 1.00 96.44 89 PHE A CA 1
ATOM 730 C C . PHE A 1 89 ? 6.354 8.210 4.606 1.00 96.44 89 PHE A C 1
ATOM 732 O O . PHE A 1 89 ? 5.824 9.211 5.098 1.00 96.44 89 PHE A O 1
ATOM 739 N N . ASP A 1 90 ? 7.476 7.674 5.088 1.00 93.50 90 ASP A N 1
ATOM 740 C CA . ASP A 1 90 ? 8.234 8.167 6.243 1.00 93.50 90 ASP A CA 1
ATOM 741 C C . ASP A 1 90 ? 9.711 8.355 5.851 1.00 93.50 90 ASP A C 1
ATOM 743 O O . ASP A 1 90 ? 10.575 7.545 6.188 1.00 93.50 90 ASP A O 1
ATOM 747 N N . ILE A 1 91 ? 9.997 9.417 5.089 1.00 93.56 91 ILE A N 1
ATOM 748 C CA . ILE A 1 91 ? 11.328 9.675 4.519 1.00 93.56 91 ILE A CA 1
ATOM 749 C C . ILE A 1 91 ? 12.076 10.691 5.389 1.00 93.56 91 ILE A C 1
ATOM 751 O O . ILE A 1 91 ? 11.572 11.778 5.692 1.00 93.56 91 ILE A O 1
ATOM 755 N N . LYS A 1 92 ? 13.304 10.342 5.776 1.00 91.31 92 LYS A N 1
ATOM 756 C CA . LYS A 1 92 ? 14.206 11.164 6.596 1.00 91.31 92 LYS A CA 1
ATOM 757 C C . LYS A 1 92 ? 15.500 11.435 5.848 1.00 91.31 92 LYS A C 1
ATOM 759 O O . LYS A 1 92 ? 15.909 10.619 5.029 1.00 91.31 92 LYS A O 1
ATOM 764 N N . ASP A 1 93 ? 16.141 12.554 6.174 1.00 82.44 93 ASP A N 1
ATOM 765 C CA . ASP A 1 93 ? 17.527 12.852 5.788 1.00 82.44 93 ASP A CA 1
ATOM 766 C C . ASP A 1 93 ? 17.797 12.836 4.267 1.00 82.44 93 ASP A C 1
ATOM 768 O O . ASP A 1 93 ? 18.919 12.593 3.824 1.00 82.44 93 ASP A O 1
ATOM 772 N N . VAL A 1 94 ? 16.769 13.107 3.452 1.00 82.56 94 VAL A N 1
ATOM 773 C CA . VAL A 1 94 ? 16.848 13.180 1.984 1.00 82.56 94 VAL A CA 1
ATOM 774 C C . VAL A 1 94 ? 16.073 14.399 1.484 1.00 82.56 94 VAL A C 1
ATOM 776 O O . VAL A 1 94 ? 14.970 14.686 1.952 1.00 82.56 94 VAL A O 1
ATOM 779 N N . ASN A 1 95 ? 16.633 15.100 0.495 1.00 87.69 95 ASN A N 1
ATOM 780 C CA . ASN A 1 95 ? 15.951 16.191 -0.198 1.00 87.69 95 ASN A CA 1
ATOM 781 C C . ASN A 1 95 ? 14.889 15.626 -1.149 1.00 87.69 95 ASN A C 1
ATOM 783 O O . ASN A 1 95 ? 15.198 15.226 -2.268 1.00 87.69 95 ASN A O 1
ATOM 787 N N . VAL A 1 96 ? 13.635 15.596 -0.695 1.00 93.12 96 VAL A N 1
ATOM 788 C CA . VAL A 1 96 ? 12.504 15.103 -1.492 1.00 93.12 96 VAL A CA 1
ATOM 789 C C . VAL A 1 96 ? 12.182 16.089 -2.633 1.00 93.12 96 VAL A C 1
ATOM 791 O O . VAL A 1 96 ? 11.955 17.273 -2.358 1.00 93.12 96 VAL A O 1
ATOM 794 N N . PRO A 1 97 ? 12.133 15.645 -3.906 1.00 93.25 97 PRO A N 1
ATOM 795 C CA . PRO A 1 97 ? 11.795 16.498 -5.043 1.00 93.25 97 PRO A CA 1
ATOM 796 C C . PRO A 1 97 ? 10.400 17.123 -4.936 1.00 93.25 97 PRO A C 1
ATOM 798 O O . PRO A 1 97 ? 9.456 16.509 -4.440 1.00 93.25 97 PRO A O 1
ATOM 801 N N . LYS A 1 98 ? 10.234 18.336 -5.480 1.00 94.38 98 LYS A N 1
ATOM 802 C CA . LYS A 1 98 ? 8.940 19.050 -5.467 1.00 94.38 98 LYS A CA 1
ATOM 803 C C . LYS A 1 98 ? 7.828 18.289 -6.199 1.00 94.38 98 LYS A C 1
ATOM 805 O O . LYS A 1 98 ? 6.680 18.355 -5.777 1.00 94.38 98 LYS A O 1
ATOM 810 N N . ASN A 1 99 ? 8.175 17.551 -7.251 1.00 95.94 99 ASN A N 1
ATOM 811 C CA . ASN A 1 99 ? 7.257 16.724 -8.036 1.00 95.94 99 ASN A CA 1
ATOM 812 C C . ASN A 1 99 ? 7.116 15.288 -7.493 1.00 95.94 99 ASN A C 1
ATOM 814 O O . ASN A 1 99 ? 6.678 14.408 -8.223 1.00 95.94 99 ASN A O 1
ATOM 818 N N . PHE A 1 100 ? 7.480 15.020 -6.230 1.00 96.88 100 PHE A N 1
ATOM 819 C CA . PHE A 1 100 ? 7.399 13.682 -5.621 1.00 96.88 100 PHE A CA 1
ATOM 820 C C . PHE A 1 100 ? 6.040 13.000 -5.831 1.00 96.88 100 PHE A C 1
ATOM 822 O O . PHE A 1 100 ? 5.983 11.830 -6.194 1.00 96.88 100 PHE A O 1
ATOM 829 N N . LYS A 1 101 ? 4.937 13.733 -5.635 1.00 98.06 101 LYS A N 1
ATOM 830 C CA . LYS A 1 101 ? 3.591 13.179 -5.827 1.00 98.06 101 LYS A CA 1
ATOM 831 C C . LYS A 1 101 ? 3.350 12.719 -7.260 1.00 98.06 101 LYS A C 1
ATOM 833 O O . LYS A 1 101 ? 2.697 11.698 -7.444 1.00 98.06 101 LYS A O 1
ATOM 838 N N . ASP A 1 102 ? 3.851 13.466 -8.236 1.00 97.50 102 ASP A N 1
ATOM 839 C CA . ASP A 1 102 ? 3.686 13.154 -9.656 1.00 97.50 102 ASP A CA 1
ATOM 840 C C . ASP A 1 102 ? 4.529 11.931 -10.021 1.00 97.50 102 ASP A C 1
ATOM 842 O O . ASP A 1 102 ? 4.053 11.050 -10.724 1.00 97.50 102 ASP A O 1
ATOM 846 N N . GLN A 1 103 ? 5.740 11.819 -9.458 1.00 96.50 103 GLN A N 1
ATOM 847 C CA . GLN A 1 103 ? 6.591 10.634 -9.616 1.00 96.50 103 GLN A CA 1
ATOM 848 C C . GLN A 1 103 ? 5.900 9.370 -9.085 1.00 96.50 103 GLN A C 1
ATOM 850 O O . GLN A 1 103 ? 5.844 8.363 -9.782 1.00 96.50 103 GLN A O 1
ATOM 855 N N . ILE A 1 104 ? 5.328 9.416 -7.874 1.00 98.44 104 ILE A N 1
ATOM 856 C CA . ILE A 1 104 ? 4.592 8.273 -7.304 1.00 98.44 104 ILE A CA 1
ATOM 857 C C . ILE A 1 104 ? 3.397 7.890 -8.189 1.00 98.44 104 ILE A C 1
ATOM 859 O O . ILE A 1 104 ? 3.206 6.711 -8.477 1.00 98.44 104 ILE A O 1
ATOM 863 N N . GLN A 1 105 ? 2.607 8.874 -8.628 1.00 98.31 105 GLN A N 1
ATOM 864 C CA . GLN A 1 105 ? 1.432 8.651 -9.479 1.00 98.31 105 GLN A CA 1
ATOM 865 C C . GLN A 1 105 ? 1.812 8.052 -10.834 1.00 98.31 105 GLN A C 1
ATOM 867 O O . GLN A 1 105 ? 1.174 7.100 -11.277 1.00 98.31 105 GLN A O 1
ATOM 872 N N . GLN A 1 106 ? 2.883 8.553 -11.453 1.00 95.38 106 GLN A N 1
ATOM 873 C CA . GLN A 1 106 ? 3.376 8.023 -12.718 1.00 95.38 106 GLN A CA 1
ATOM 874 C C . GLN A 1 106 ? 3.828 6.568 -12.578 1.00 95.38 106 GLN A C 1
ATOM 876 O O . GLN A 1 106 ? 3.447 5.742 -13.394 1.00 95.38 106 GLN A O 1
ATOM 881 N N . ILE A 1 107 ? 4.558 6.214 -11.515 1.00 95.75 107 ILE A N 1
ATOM 882 C CA . ILE A 1 107 ? 4.979 4.819 -11.310 1.00 95.75 107 ILE A CA 1
ATOM 883 C C . ILE A 1 107 ? 3.785 3.898 -11.050 1.00 95.75 107 ILE A C 1
ATOM 885 O O . ILE A 1 107 ? 3.799 2.753 -11.494 1.00 95.75 107 ILE A O 1
ATOM 889 N N . ILE A 1 108 ? 2.737 4.369 -10.367 1.00 98.25 108 ILE A N 1
ATOM 890 C CA . ILE A 1 108 ? 1.497 3.593 -10.210 1.00 98.25 108 ILE A CA 1
ATOM 891 C C . ILE A 1 108 ? 0.871 3.303 -11.579 1.00 98.25 108 ILE A C 1
ATOM 893 O O . ILE A 1 108 ? 0.521 2.154 -11.846 1.00 98.25 108 ILE A O 1
ATOM 897 N N . ILE A 1 109 ? 0.776 4.320 -12.439 1.00 92.38 109 ILE A N 1
ATOM 898 C CA . ILE A 1 109 ? 0.291 4.189 -13.819 1.00 92.38 109 ILE A CA 1
ATOM 899 C C . ILE A 1 109 ? 1.156 3.197 -14.601 1.00 92.38 109 ILE A C 1
ATOM 901 O O . ILE A 1 109 ? 0.623 2.236 -15.145 1.00 92.38 109 ILE A O 1
ATOM 905 N N . ASP A 1 110 ? 2.480 3.357 -14.576 1.00 81.81 110 ASP A N 1
ATOM 906 C CA . ASP A 1 110 ? 3.410 2.488 -15.300 1.00 81.81 110 ASP A CA 1
ATOM 907 C C . ASP A 1 110 ? 3.290 1.025 -14.845 1.00 81.81 110 ASP A C 1
ATOM 909 O O . ASP A 1 110 ? 3.311 0.105 -15.661 1.00 81.81 110 ASP A O 1
ATOM 913 N N . VAL A 1 111 ? 3.138 0.779 -13.538 1.00 87.38 111 VAL A N 1
ATOM 914 C CA . VAL A 1 111 ? 2.926 -0.577 -13.011 1.00 87.38 111 VAL A CA 1
ATOM 915 C C . VAL A 1 111 ? 1.637 -1.180 -13.562 1.00 87.38 111 VAL A C 1
ATOM 917 O O . VAL A 1 111 ? 1.642 -2.342 -13.972 1.00 87.38 111 VAL A O 1
ATOM 920 N N . VAL A 1 112 ? 0.546 -0.416 -13.577 1.00 89.38 112 VAL A N 1
ATOM 921 C CA . VAL A 1 112 ? -0.741 -0.887 -14.099 1.00 89.38 112 VAL A CA 1
ATOM 922 C C . VAL A 1 112 ? -0.648 -1.160 -15.598 1.00 89.38 112 VAL A C 1
ATOM 924 O O . VAL A 1 112 ? -0.949 -2.273 -16.015 1.00 89.38 112 VAL A O 1
ATOM 927 N N . ASP A 1 113 ? -0.130 -0.220 -16.384 1.00 81.19 113 ASP A N 1
ATOM 928 C CA . ASP A 1 113 ? -0.059 -0.330 -17.846 1.00 81.19 113 ASP A CA 1
ATOM 929 C C . ASP A 1 113 ? 0.829 -1.490 -18.316 1.00 81.19 113 ASP A C 1
ATOM 931 O O . ASP A 1 113 ? 0.577 -2.107 -19.353 1.00 81.19 113 ASP A O 1
ATOM 935 N N . ILE A 1 114 ? 1.894 -1.793 -17.569 1.00 78.94 114 ILE A N 1
ATOM 936 C CA . ILE A 1 114 ? 2.856 -2.836 -17.939 1.00 78.94 114 ILE A CA 1
ATOM 937 C C . ILE A 1 114 ? 2.412 -4.218 -17.444 1.00 78.94 114 ILE A C 1
ATOM 939 O O . ILE A 1 114 ? 2.637 -5.224 -18.128 1.00 78.94 114 ILE A O 1
ATOM 943 N N . TYR A 1 115 ? 1.852 -4.305 -16.234 1.00 83.25 115 TYR A N 1
ATOM 944 C CA . TYR A 1 115 ? 1.690 -5.585 -15.534 1.00 83.25 115 TYR A CA 1
ATOM 945 C C . TYR A 1 115 ? 0.246 -6.015 -15.303 1.00 83.25 115 TYR A C 1
ATOM 947 O O . TYR A 1 115 ? 0.030 -7.178 -14.949 1.00 83.25 115 TYR A O 1
ATOM 955 N N . PHE A 1 116 ? -0.717 -5.121 -15.501 1.00 83.69 116 PHE A N 1
ATOM 956 C CA . PHE A 1 116 ? -2.132 -5.402 -15.325 1.00 83.69 116 PHE A CA 1
ATOM 957 C C . PHE A 1 116 ? -2.861 -5.306 -16.669 1.00 83.69 116 PHE A C 1
ATOM 959 O O . PHE A 1 116 ? -2.408 -4.650 -17.603 1.00 83.69 116 PHE A O 1
ATOM 966 N N . HIS A 1 117 ? -3.998 -5.982 -16.769 1.00 83.81 117 HIS A N 1
ATOM 967 C CA . HIS A 1 117 ? -4.921 -5.867 -17.888 1.00 83.81 117 HIS A CA 1
ATOM 968 C C . HIS A 1 117 ? -6.341 -5.641 -17.377 1.00 83.81 117 HIS A C 1
ATOM 970 O O . HIS A 1 117 ? -6.679 -5.973 -16.236 1.00 83.81 117 HIS A O 1
ATOM 976 N N . ASP A 1 118 ? -7.168 -5.050 -18.237 1.00 88.88 118 ASP A N 1
ATOM 977 C CA . ASP A 1 118 ? -8.556 -4.694 -17.930 1.00 88.88 118 ASP A CA 1
ATOM 978 C C . ASP A 1 118 ? -8.688 -3.788 -16.690 1.00 88.88 118 ASP A C 1
ATOM 980 O O . ASP A 1 118 ? -9.655 -3.869 -15.934 1.00 88.88 118 ASP A O 1
ATOM 984 N N . VAL A 1 119 ? -7.698 -2.914 -16.480 1.00 90.44 119 VAL A N 1
ATOM 985 C CA . VAL A 1 119 ? -7.683 -1.892 -15.428 1.00 90.44 119 VAL A CA 1
ATOM 986 C C . VAL A 1 119 ? -7.650 -0.517 -16.083 1.00 90.44 119 VAL A C 1
ATOM 988 O O . VAL A 1 119 ? -6.691 -0.160 -16.760 1.00 90.44 119 VAL A O 1
ATOM 991 N N . ASP A 1 120 ? -8.694 0.275 -15.865 1.00 89.56 120 ASP A N 1
ATOM 992 C CA . ASP A 1 120 ? -8.791 1.640 -16.377 1.00 89.56 120 ASP A CA 1
ATOM 993 C C . ASP A 1 120 ? -8.170 2.634 -15.386 1.00 89.56 120 ASP A C 1
ATOM 995 O O . ASP A 1 120 ? -8.821 3.100 -14.446 1.00 89.56 120 ASP A O 1
ATOM 999 N N . HIS A 1 121 ? -6.892 2.951 -15.596 1.00 91.00 121 HIS A N 1
ATOM 1000 C CA . HIS A 1 121 ? -6.135 3.891 -14.765 1.00 91.00 121 HIS A CA 1
ATOM 1001 C C . HIS A 1 121 ? -6.626 5.350 -14.849 1.00 91.00 121 HIS A C 1
ATOM 1003 O O . HIS A 1 121 ? -6.317 6.152 -13.969 1.00 91.00 121 HIS A O 1
ATOM 1009 N N . SER A 1 122 ? -7.447 5.706 -15.849 1.00 92.12 122 SER A N 1
ATOM 1010 C CA . SER A 1 122 ? -7.971 7.071 -16.000 1.00 92.12 122 SER A CA 1
ATOM 1011 C C . SER A 1 122 ? -8.996 7.426 -14.919 1.00 92.12 122 SER A C 1
ATOM 1013 O O . SER A 1 122 ? -9.278 8.599 -14.675 1.00 92.12 122 SER A O 1
ATOM 1015 N N . LYS A 1 123 ? -9.530 6.405 -14.238 1.00 93.81 123 LYS A N 1
ATOM 1016 C CA . LYS A 1 123 ? -10.463 6.542 -13.116 1.00 93.81 123 LYS A CA 1
ATOM 1017 C C . LYS A 1 123 ? -9.771 6.748 -11.775 1.00 93.81 123 LYS A C 1
ATOM 1019 O O . LYS A 1 123 ? -10.461 7.020 -10.795 1.00 93.81 123 LYS A O 1
ATOM 1024 N N . PHE A 1 124 ? -8.452 6.585 -11.690 1.00 96.44 124 PHE A N 1
ATOM 1025 C CA . PHE A 1 124 ? -7.753 6.669 -10.412 1.00 96.44 124 PHE A CA 1
ATOM 1026 C C . PHE A 1 124 ? -7.852 8.069 -9.814 1.00 96.44 124 PHE A C 1
ATOM 1028 O O . PHE A 1 124 ? -7.602 9.072 -10.483 1.00 96.44 124 PHE A O 1
ATOM 1035 N N . GLU A 1 125 ? -8.163 8.136 -8.520 1.00 96.62 125 GLU A N 1
ATOM 1036 C CA . GLU A 1 125 ? -8.036 9.372 -7.752 1.00 96.62 125 GLU A CA 1
ATOM 1037 C C . GLU A 1 125 ? -7.004 9.200 -6.639 1.00 96.62 125 GLU A C 1
ATOM 1039 O O . GLU A 1 125 ? -7.046 8.240 -5.869 1.00 96.62 125 GLU A O 1
ATOM 1044 N N . TYR A 1 126 ? -6.081 10.154 -6.534 1.00 98.19 126 TYR A N 1
ATOM 1045 C CA . TYR A 1 126 ? -4.963 10.091 -5.598 1.00 98.19 126 TYR A CA 1
ATOM 1046 C C . TYR A 1 126 ? -5.238 10.947 -4.363 1.00 98.19 126 TYR A C 1
ATOM 1048 O O . TYR A 1 126 ? -5.067 12.169 -4.372 1.00 98.19 126 TYR A O 1
ATOM 1056 N N . VAL A 1 127 ? -5.655 10.290 -3.283 1.00 98.25 127 VAL A N 1
ATOM 1057 C CA . VAL A 1 127 ? -6.029 10.930 -2.021 1.00 98.25 127 VAL A CA 1
ATOM 1058 C C . VAL A 1 127 ? -4.786 11.083 -1.151 1.00 98.25 127 VAL A C 1
ATOM 1060 O O . VAL A 1 127 ? -4.390 10.186 -0.403 1.00 98.25 127 VAL A O 1
ATOM 1063 N N . TRP A 1 128 ? -4.131 12.235 -1.281 1.00 98.56 128 TRP A N 1
ATOM 1064 C CA . TRP A 1 128 ? -2.936 12.581 -0.515 1.00 98.56 128 TRP A CA 1
ATOM 1065 C C . TRP A 1 128 ? -3.284 13.184 0.845 1.00 98.56 128 TRP A C 1
ATOM 1067 O O . TRP A 1 128 ? -4.144 14.058 0.948 1.00 98.56 128 TRP A O 1
ATOM 1077 N N . SER A 1 129 ? -2.539 12.789 1.875 1.00 98.25 129 SER A N 1
ATOM 1078 C CA . SER A 1 129 ? -2.596 13.425 3.193 1.00 98.25 129 SER A CA 1
ATOM 1079 C C . SER A 1 129 ? -1.207 13.627 3.794 1.00 98.25 129 SER A C 1
ATOM 1081 O O . SER A 1 129 ? -0.291 12.837 3.559 1.00 98.25 129 SER A O 1
ATOM 1083 N N . THR A 1 130 ? -1.035 14.696 4.570 1.00 97.62 130 THR A N 1
ATOM 1084 C CA . THR A 1 130 ? 0.251 15.145 5.111 1.00 97.62 130 THR A CA 1
ATOM 1085 C C . THR A 1 130 ? 0.199 15.348 6.606 1.00 97.62 130 THR A C 1
ATOM 1087 O O . THR A 1 130 ? -0.698 15.987 7.144 1.00 97.62 130 THR A O 1
ATOM 1090 N N . SER A 1 131 ? 1.234 14.870 7.286 1.00 96.81 131 SER A N 1
ATOM 1091 C CA . SER A 1 131 ? 1.507 15.228 8.672 1.00 96.81 131 SER A CA 1
ATOM 1092 C C . SER A 1 131 ? 2.704 16.165 8.681 1.00 96.81 131 SER A C 1
ATOM 1094 O O . SER A 1 131 ? 3.842 15.705 8.590 1.00 96.81 131 SER A O 1
ATOM 1096 N N . LYS A 1 132 ? 2.462 17.475 8.803 1.00 92.25 132 LYS A N 1
ATOM 1097 C CA . LYS A 1 132 ? 3.521 18.499 8.780 1.00 92.25 132 LYS A CA 1
ATOM 1098 C C . LYS A 1 132 ? 4.534 18.210 9.886 1.00 92.25 132 LYS A C 1
ATOM 1100 O O . LYS A 1 132 ? 4.213 18.333 11.061 1.00 92.25 132 LYS A O 1
ATOM 1105 N N . ASN A 1 133 ? 5.740 17.776 9.537 1.00 87.00 133 ASN A N 1
ATOM 1106 C CA . ASN A 1 133 ? 6.801 17.471 10.490 1.00 87.00 133 ASN A CA 1
ATOM 1107 C C . ASN A 1 133 ? 8.119 18.038 9.946 1.00 87.00 133 ASN A C 1
ATOM 1109 O O . ASN A 1 133 ? 8.523 17.650 8.856 1.00 87.00 133 ASN A O 1
ATOM 1113 N N . PRO A 1 134 ? 8.798 18.947 10.664 1.00 84.81 134 PRO A N 1
ATOM 1114 C CA . PRO A 1 134 ? 10.036 19.542 10.165 1.00 84.81 134 PRO A CA 1
ATOM 1115 C C . PRO A 1 134 ? 11.196 18.540 10.088 1.00 84.81 134 PRO A C 1
ATOM 1117 O O . PRO A 1 134 ? 12.117 18.742 9.309 1.00 84.81 134 PRO A O 1
ATOM 1120 N N . ALA A 1 135 ? 11.161 17.458 10.872 1.00 87.75 135 ALA A N 1
ATOM 1121 C CA . ALA A 1 135 ? 12.237 16.471 10.923 1.00 87.75 135 ALA A CA 1
ATOM 1122 C C . ALA A 1 135 ? 12.134 15.393 9.835 1.00 87.75 135 ALA A C 1
ATOM 1124 O O . ALA A 1 135 ? 13.051 14.586 9.693 1.00 87.75 135 ALA A O 1
ATOM 1125 N N . LYS A 1 136 ? 11.003 15.305 9.124 1.00 91.94 136 LYS A N 1
ATOM 1126 C CA . LYS A 1 136 ? 10.773 14.238 8.149 1.00 91.94 136 LYS A CA 1
ATOM 1127 C C . LYS A 1 136 ? 9.644 14.532 7.177 1.00 91.94 136 LYS A C 1
ATOM 1129 O O . LYS A 1 136 ? 8.635 15.139 7.531 1.00 91.94 1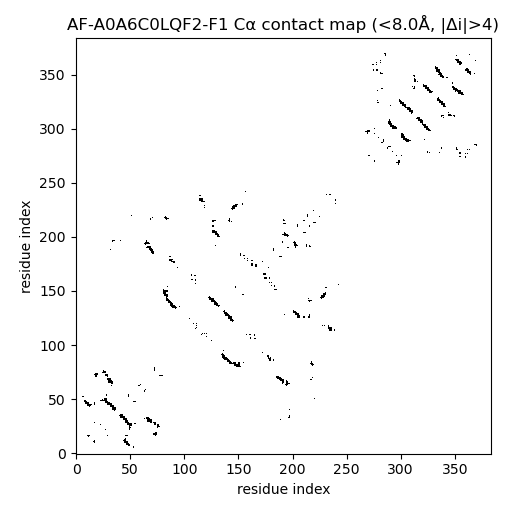36 LYS A O 1
ATOM 1134 N N . PHE A 1 137 ? 9.759 13.976 5.982 1.00 93.75 137 PHE A N 1
ATOM 1135 C CA . PHE A 1 137 ? 8.673 13.950 5.021 1.00 93.75 137 PHE A CA 1
ATOM 1136 C C . PHE A 1 137 ? 7.695 12.828 5.393 1.00 93.75 137 PHE A C 1
ATOM 1138 O O . PHE A 1 137 ? 8.039 11.650 5.319 1.00 93.75 137 PHE A O 1
ATOM 1145 N N . SER A 1 138 ? 6.490 13.200 5.843 1.00 95.31 138 SER A N 1
ATOM 1146 C CA . SER A 1 138 ? 5.461 12.259 6.302 1.00 95.31 138 SER A CA 1
ATOM 1147 C C . SER A 1 138 ? 4.146 12.476 5.561 1.00 95.31 138 SER A C 1
ATOM 1149 O O . SER A 1 138 ? 3.458 13.479 5.787 1.00 95.31 138 SER A O 1
ATOM 1151 N N . LYS A 1 139 ? 3.801 11.528 4.688 1.00 97.12 139 LYS A N 1
ATOM 1152 C CA . LYS A 1 139 ? 2.572 11.552 3.889 1.00 97.12 139 LYS A CA 1
ATOM 1153 C C . LYS A 1 139 ? 1.947 10.170 3.805 1.00 97.12 139 LYS A C 1
ATOM 1155 O O . LYS A 1 139 ? 2.672 9.185 3.783 1.00 97.12 139 LYS A O 1
ATOM 1160 N N . HIS A 1 140 ? 0.629 10.113 3.668 1.00 98.06 140 HIS A N 1
ATOM 1161 C CA . HIS A 1 140 ? -0.039 8.918 3.167 1.00 98.06 140 HIS A CA 1
ATOM 1162 C C . HIS A 1 140 ? -0.624 9.182 1.778 1.00 98.06 1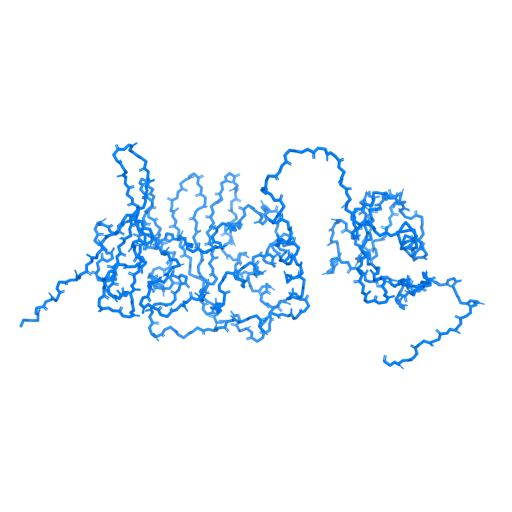40 HIS A C 1
ATOM 1164 O O . HIS A 1 140 ? -0.970 10.319 1.438 1.00 98.06 140 HIS A O 1
ATOM 1170 N N . LEU A 1 141 ? -0.773 8.108 1.011 1.00 98.62 141 LEU A N 1
ATOM 1171 C CA . LEU A 1 141 ? -1.545 8.073 -0.225 1.00 98.62 141 LEU A CA 1
ATOM 1172 C C . LEU A 1 141 ? -2.538 6.917 -0.157 1.00 98.62 141 LEU A C 1
ATOM 1174 O O . LEU A 1 141 ? -2.137 5.799 0.153 1.00 98.62 141 LEU A O 1
ATOM 1178 N N . ILE A 1 142 ? -3.796 7.182 -0.499 1.00 98.19 142 ILE A N 1
ATOM 1179 C CA . ILE A 1 142 ? -4.790 6.167 -0.861 1.00 98.19 142 ILE A CA 1
ATOM 1180 C C . ILE A 1 142 ? -5.162 6.370 -2.328 1.00 98.19 142 ILE A C 1
ATOM 1182 O O . ILE A 1 142 ? -5.381 7.504 -2.756 1.00 98.19 142 ILE A O 1
ATOM 1186 N N . VAL A 1 143 ? -5.224 5.287 -3.100 1.00 98.00 143 VAL A N 1
ATOM 1187 C CA . VAL A 1 143 ? -5.642 5.324 -4.508 1.00 98.00 143 VAL A CA 1
ATOM 1188 C C . VAL A 1 143 ? -7.078 4.824 -4.606 1.00 98.00 143 VAL A C 1
ATOM 1190 O O . VAL A 1 143 ? -7.344 3.643 -4.382 1.00 98.00 143 VAL A O 1
ATOM 1193 N N . LYS A 1 144 ? -8.009 5.727 -4.917 1.00 95.31 144 LYS A N 1
ATOM 1194 C CA . LYS A 1 144 ? -9.402 5.374 -5.207 1.00 95.31 144 LYS A CA 1
ATOM 1195 C C . LYS A 1 144 ? -9.547 4.848 -6.627 1.00 95.31 144 LYS A C 1
ATOM 1197 O O . LYS A 1 144 ? -8.768 5.196 -7.512 1.00 95.31 144 LYS A O 1
ATOM 1202 N N . ASN A 1 145 ? -10.594 4.059 -6.827 1.00 94.56 145 ASN A N 1
ATOM 1203 C CA . ASN A 1 145 ? -10.893 3.282 -8.026 1.00 94.56 145 ASN A CA 1
ATOM 1204 C C . ASN A 1 145 ? -9.799 2.261 -8.365 1.00 94.56 145 ASN A C 1
ATOM 1206 O O . ASN A 1 145 ? -9.590 1.915 -9.527 1.00 94.56 145 ASN A O 1
ATOM 1210 N N . PHE A 1 146 ? -9.111 1.771 -7.334 1.00 96.06 146 PHE A N 1
ATOM 1211 C CA . PHE A 1 146 ? -8.103 0.723 -7.435 1.00 96.06 146 PHE A CA 1
ATOM 1212 C C . PHE A 1 146 ? -8.186 -0.182 -6.201 1.00 96.06 146 PHE A C 1
ATOM 1214 O O . PHE A 1 146 ? -7.364 -0.128 -5.280 1.00 96.06 146 PHE A O 1
ATOM 1221 N N . TYR A 1 147 ? -9.267 -0.965 -6.164 1.00 96.50 147 TYR A N 1
ATOM 1222 C CA . TYR A 1 147 ? -9.708 -1.714 -4.993 1.00 96.50 147 TYR A CA 1
ATOM 1223 C C . TYR A 1 147 ? -9.387 -3.199 -5.131 1.00 96.50 147 TYR A C 1
ATOM 1225 O O . TYR A 1 147 ? -9.925 -3.880 -5.990 1.00 96.50 147 TYR A O 1
ATOM 1233 N N . PHE A 1 148 ? -8.505 -3.722 -4.293 1.00 96.69 148 PHE A N 1
ATOM 1234 C CA . PHE A 1 148 ? -8.052 -5.108 -4.358 1.00 96.69 148 PHE A CA 1
ATOM 1235 C C . PHE A 1 148 ? -9.025 -6.031 -3.631 1.00 96.69 148 PHE A C 1
ATOM 1237 O O . PHE A 1 148 ? -9.388 -5.736 -2.494 1.00 96.69 148 PHE A O 1
ATOM 1244 N N . ASP A 1 149 ? -9.400 -7.158 -4.238 1.00 94.50 149 ASP A N 1
ATOM 1245 C CA . ASP A 1 149 ? -10.248 -8.175 -3.603 1.00 94.50 149 ASP A CA 1
ATOM 1246 C C . ASP A 1 149 ? -9.516 -8.922 -2.465 1.00 94.50 149 ASP A C 1
ATOM 1248 O O . ASP A 1 149 ? -10.088 -9.136 -1.394 1.00 94.50 149 ASP A O 1
ATOM 1252 N N . ASP A 1 150 ? -8.225 -9.216 -2.650 1.00 94.12 150 ASP A N 1
ATOM 1253 C CA . ASP A 1 150 ? -7.266 -9.637 -1.628 1.00 94.12 150 ASP A CA 1
ATOM 1254 C C . ASP A 1 150 ? -6.175 -8.574 -1.471 1.00 94.12 150 ASP A C 1
ATOM 1256 O O . ASP A 1 150 ? -5.134 -8.569 -2.138 1.00 94.12 150 ASP A O 1
ATOM 1260 N N . TRP A 1 151 ? -6.416 -7.659 -0.536 1.00 95.19 151 TRP A N 1
ATOM 1261 C CA . TRP A 1 151 ? -5.553 -6.518 -0.286 1.00 95.19 151 TRP A CA 1
ATOM 1262 C C . TRP A 1 151 ? -4.121 -6.919 0.054 1.00 95.19 151 TRP A C 1
ATOM 1264 O O . TRP A 1 151 ? -3.178 -6.295 -0.428 1.00 95.19 151 TRP A O 1
ATOM 1274 N N . ILE A 1 152 ? -3.923 -7.961 0.866 1.00 91.19 152 ILE A N 1
ATOM 1275 C CA . ILE A 1 152 ? -2.580 -8.357 1.306 1.00 91.19 152 ILE A CA 1
ATOM 1276 C C . ILE A 1 152 ? -1.800 -8.962 0.144 1.00 91.19 152 ILE A C 1
ATOM 1278 O O . ILE A 1 152 ? -0.620 -8.645 -0.035 1.00 91.19 152 ILE A O 1
ATOM 1282 N N . GLN A 1 153 ? -2.416 -9.882 -0.597 1.00 90.62 153 GLN A N 1
ATOM 1283 C CA . GLN A 1 153 ? -1.735 -10.587 -1.674 1.00 90.62 153 GLN A CA 1
ATOM 1284 C C . GLN A 1 153 ? -1.419 -9.641 -2.832 1.00 90.62 153 GLN A C 1
ATOM 1286 O O . GLN A 1 153 ? -0.262 -9.571 -3.255 1.00 90.62 153 GLN A O 1
ATOM 1291 N N . ILE A 1 154 ? -2.411 -8.877 -3.290 1.00 93.94 154 ILE A N 1
ATOM 1292 C CA . ILE A 1 154 ? -2.256 -7.991 -4.444 1.00 93.94 154 ILE A CA 1
ATOM 1293 C C . ILE A 1 154 ? -1.343 -6.811 -4.098 1.00 93.94 154 ILE A C 1
ATOM 1295 O O . ILE A 1 154 ? -0.448 -6.512 -4.886 1.00 93.94 154 ILE A O 1
ATOM 1299 N N . SER A 1 155 ? -1.439 -6.216 -2.897 1.00 95.25 155 SER A N 1
ATOM 1300 C CA . SER A 1 155 ? -0.528 -5.120 -2.509 1.00 95.25 155 SER A CA 1
ATOM 1301 C C . SER A 1 155 ? 0.935 -5.554 -2.488 1.00 95.25 155 SER A C 1
ATOM 1303 O O . SER A 1 155 ? 1.799 -4.779 -2.882 1.00 95.25 155 SER A O 1
ATOM 1305 N N . LYS A 1 156 ? 1.246 -6.790 -2.064 1.00 90.44 156 LYS A N 1
ATOM 1306 C CA . LYS A 1 156 ? 2.633 -7.296 -2.088 1.00 90.44 156 LYS A CA 1
ATOM 1307 C C . LYS A 1 156 ? 3.179 -7.376 -3.507 1.00 90.44 156 LYS A C 1
ATOM 1309 O O . LYS A 1 156 ? 4.296 -6.935 -3.749 1.00 90.44 156 LYS A O 1
ATOM 1314 N N . ILE A 1 157 ? 2.387 -7.932 -4.423 1.00 88.94 157 ILE A N 1
ATOM 1315 C CA . ILE A 1 157 ? 2.763 -8.029 -5.836 1.00 88.94 157 ILE A CA 1
ATOM 1316 C C . ILE A 1 157 ? 2.935 -6.623 -6.409 1.00 88.94 157 ILE A C 1
ATOM 1318 O O . ILE A 1 157 ? 3.971 -6.327 -7.000 1.00 88.94 157 ILE A O 1
ATOM 1322 N N . PHE A 1 158 ? 1.961 -5.744 -6.170 1.00 94.56 158 PHE A N 1
ATOM 1323 C CA . PHE A 1 158 ? 1.998 -4.366 -6.638 1.00 94.56 158 PHE A CA 1
ATOM 1324 C C . PHE A 1 158 ? 3.245 -3.630 -6.139 1.00 94.56 158 PHE A C 1
ATOM 1326 O O . PHE A 1 158 ? 3.937 -3.010 -6.934 1.00 94.56 158 PHE A O 1
ATOM 1333 N N . TYR A 1 159 ? 3.571 -3.725 -4.849 1.00 94.50 159 TYR A N 1
ATOM 1334 C CA . TYR A 1 159 ? 4.737 -3.059 -4.267 1.00 94.50 159 TYR A CA 1
ATOM 1335 C C . TYR A 1 159 ? 6.052 -3.567 -4.851 1.00 94.50 159 TYR A C 1
ATOM 1337 O O . TYR A 1 159 ? 6.937 -2.772 -5.154 1.00 94.50 159 TYR A O 1
ATOM 1345 N N . ASP A 1 160 ? 6.183 -4.877 -5.055 1.00 84.75 160 ASP A N 1
ATOM 1346 C CA . ASP A 1 160 ? 7.389 -5.438 -5.657 1.00 84.75 160 ASP A CA 1
ATOM 1347 C C . ASP A 1 160 ? 7.553 -4.975 -7.122 1.00 84.75 160 ASP A C 1
ATOM 1349 O O . ASP A 1 160 ? 8.673 -4.708 -7.562 1.00 84.75 160 ASP A O 1
ATOM 1353 N N . LEU A 1 161 ? 6.453 -4.830 -7.872 1.00 85.00 161 LEU A N 1
ATOM 1354 C CA . LEU A 1 161 ? 6.455 -4.257 -9.226 1.00 85.00 161 LEU A CA 1
ATOM 1355 C C . LEU A 1 161 ? 6.736 -2.749 -9.218 1.00 85.00 161 LEU A C 1
ATOM 1357 O O . LEU A 1 161 ? 7.509 -2.264 -10.045 1.00 85.00 161 LEU A O 1
ATOM 1361 N N . PHE A 1 162 ? 6.168 -2.024 -8.254 1.00 93.56 162 PHE A N 1
ATOM 1362 C CA . PHE A 1 162 ? 6.427 -0.608 -8.021 1.00 93.56 162 PHE A CA 1
ATOM 1363 C C . PHE A 1 162 ? 7.910 -0.366 -7.772 1.00 93.56 162 PHE A C 1
ATOM 1365 O O . PHE A 1 162 ? 8.492 0.496 -8.415 1.00 93.56 162 PHE A O 1
ATOM 1372 N N . CYS A 1 163 ? 8.550 -1.152 -6.901 1.00 85.12 163 CYS A N 1
ATOM 1373 C CA . CYS A 1 163 ? 9.983 -1.045 -6.635 1.00 85.12 163 CYS A CA 1
ATOM 1374 C C . CYS A 1 163 ? 10.821 -1.211 -7.908 1.00 85.12 163 CYS A C 1
ATOM 1376 O O . CYS A 1 163 ? 11.744 -0.434 -8.137 1.00 85.12 163 CYS A O 1
ATOM 1378 N N . ILE A 1 164 ? 10.471 -2.180 -8.763 1.00 78.44 164 ILE A N 1
ATOM 1379 C CA . ILE A 1 164 ? 11.157 -2.390 -10.046 1.00 78.44 164 ILE A CA 1
ATOM 1380 C C . ILE A 1 164 ? 11.049 -1.141 -10.923 1.00 78.44 164 ILE A C 1
ATOM 1382 O O . ILE A 1 164 ? 12.064 -0.678 -11.436 1.00 78.44 164 ILE A O 1
ATOM 1386 N N . GLN A 1 165 ? 9.841 -0.603 -11.100 1.00 79.31 165 GLN A N 1
ATOM 1387 C CA . GLN A 1 165 ? 9.627 0.570 -11.949 1.00 79.31 165 GLN A CA 1
ATOM 1388 C C . GLN A 1 165 ? 10.243 1.835 -11.352 1.00 79.31 165 GLN A C 1
ATOM 1390 O O . GLN A 1 165 ? 10.854 2.621 -12.074 1.00 79.31 165 GLN A O 1
ATOM 1395 N N . TRP A 1 166 ? 10.153 2.009 -10.036 1.00 85.50 166 TRP A N 1
ATOM 1396 C CA . TRP A 1 166 ? 10.760 3.127 -9.332 1.00 85.50 166 TRP A CA 1
ATOM 1397 C C . TRP A 1 166 ? 12.275 3.165 -9.545 1.00 85.50 166 TRP A C 1
ATOM 1399 O O . TRP A 1 166 ? 12.794 4.163 -10.037 1.00 85.50 166 TRP A O 1
ATOM 1409 N N . ASP A 1 167 ? 12.973 2.063 -9.254 1.00 77.25 167 ASP A N 1
ATOM 1410 C CA . ASP A 1 167 ? 14.441 1.999 -9.321 1.00 77.25 167 ASP A CA 1
ATOM 1411 C C . ASP A 1 167 ? 14.984 2.058 -10.766 1.00 77.25 167 ASP A C 1
ATOM 1413 O O . ASP A 1 167 ? 16.180 2.262 -10.977 1.00 77.25 167 ASP A O 1
ATOM 1417 N N . ILE A 1 168 ? 14.124 1.874 -11.776 1.00 74.44 168 ILE A N 1
ATOM 1418 C CA . ILE A 1 168 ? 14.460 2.109 -13.190 1.00 74.44 168 ILE A CA 1
ATOM 1419 C C . ILE A 1 168 ? 14.398 3.602 -13.536 1.00 74.44 168 ILE A C 1
ATOM 1421 O O . ILE A 1 168 ? 15.219 4.076 -14.324 1.00 74.44 168 ILE A O 1
ATOM 1425 N N . ASN A 1 169 ? 13.417 4.324 -12.990 1.00 73.62 169 ASN A N 1
ATOM 1426 C CA . ASN A 1 169 ? 13.089 5.690 -13.400 1.00 73.62 169 ASN A CA 1
ATOM 1427 C C . ASN A 1 169 ? 13.717 6.771 -12.508 1.00 73.62 169 ASN A C 1
ATOM 1429 O O . ASN A 1 169 ? 13.951 7.883 -12.983 1.00 73.62 169 ASN A O 1
ATOM 1433 N N . TYR A 1 170 ? 14.003 6.465 -11.241 1.00 80.12 170 TYR A N 1
ATOM 1434 C CA . TYR A 1 170 ? 14.491 7.433 -10.260 1.00 80.12 170 TYR A CA 1
ATOM 1435 C C . TYR A 1 170 ? 15.654 6.873 -9.439 1.00 80.12 170 TYR A C 1
ATOM 1437 O O . TYR A 1 170 ? 15.612 5.748 -8.953 1.00 80.12 170 TYR A O 1
ATOM 1445 N N . ASP A 1 171 ? 16.689 7.691 -9.246 1.00 84.06 171 ASP A N 1
ATOM 1446 C CA . ASP A 1 171 ? 17.921 7.327 -8.536 1.00 84.06 171 ASP A CA 1
ATOM 1447 C C . ASP A 1 171 ? 18.171 8.156 -7.263 1.00 84.06 171 ASP A C 1
ATOM 1449 O O . ASP A 1 171 ? 19.040 7.816 -6.458 1.00 84.06 171 ASP A O 1
ATOM 1453 N N . TRP A 1 172 ? 17.396 9.225 -7.042 1.00 85.00 172 TRP A N 1
ATOM 1454 C CA . TRP A 1 172 ? 17.563 10.131 -5.899 1.00 85.00 172 TRP A CA 1
ATOM 1455 C C . TRP A 1 172 ? 17.231 9.474 -4.551 1.00 85.00 172 TRP A C 1
ATOM 1457 O O . TRP A 1 172 ? 17.688 9.932 -3.501 1.00 85.00 172 TRP A O 1
ATOM 1467 N N . ILE A 1 173 ? 16.456 8.391 -4.571 1.00 87.94 173 ILE A N 1
ATOM 1468 C CA . ILE A 1 173 ? 16.204 7.522 -3.426 1.00 87.94 173 ILE A CA 1
ATOM 1469 C C . ILE A 1 173 ? 15.851 6.122 -3.937 1.00 87.94 173 ILE A C 1
ATOM 1471 O O . ILE A 1 173 ? 15.141 5.970 -4.932 1.00 87.94 173 ILE A O 1
ATOM 1475 N N . SER A 1 174 ? 16.344 5.102 -3.244 1.00 84.44 174 SER A N 1
ATOM 1476 C CA . SER A 1 174 ? 16.020 3.712 -3.543 1.00 84.44 174 SER A CA 1
ATOM 1477 C C . SER A 1 174 ? 14.616 3.352 -3.055 1.00 84.44 174 SER A C 1
ATOM 1479 O O . SER A 1 174 ? 14.150 3.848 -2.024 1.00 84.44 174 SER A O 1
ATOM 1481 N N . SER A 1 175 ? 13.939 2.468 -3.785 1.00 86.56 175 SER A N 1
ATOM 1482 C CA . SER A 1 175 ? 12.554 2.082 -3.506 1.00 86.56 175 SER A CA 1
ATOM 1483 C C . SER A 1 175 ? 12.343 1.481 -2.105 1.00 86.56 175 SER A C 1
ATOM 1485 O O . SER A 1 175 ? 11.314 1.730 -1.477 1.00 86.56 175 SER A O 1
ATOM 1487 N N . ASP A 1 176 ? 13.340 0.778 -1.556 1.00 83.62 176 ASP A N 1
ATOM 1488 C CA . ASP A 1 176 ? 13.330 0.202 -0.201 1.00 83.62 176 ASP A CA 1
ATOM 1489 C C . ASP A 1 176 ? 13.285 1.253 0.922 1.00 83.62 176 ASP A C 1
ATOM 1491 O O . ASP A 1 176 ? 12.898 0.941 2.047 1.00 83.62 176 ASP A O 1
ATOM 1495 N N . LYS A 1 177 ? 13.662 2.501 0.622 1.00 88.25 177 LYS A N 1
ATOM 1496 C CA . LYS A 1 177 ? 13.564 3.642 1.545 1.00 88.25 177 LYS A CA 1
ATOM 1497 C C . LYS A 1 177 ? 12.279 4.451 1.375 1.00 88.25 177 LYS A C 1
ATOM 1499 O O . LYS A 1 177 ? 12.007 5.322 2.198 1.00 88.25 177 LYS A O 1
ATOM 1504 N N . ILE A 1 178 ? 11.515 4.195 0.316 1.00 91.44 178 ILE A N 1
ATOM 1505 C CA . ILE A 1 178 ? 10.228 4.851 0.055 1.00 91.44 178 ILE A CA 1
ATOM 1506 C C . ILE A 1 178 ? 9.080 3.997 0.566 1.00 91.44 178 ILE A C 1
ATOM 1508 O O . ILE A 1 178 ? 8.151 4.514 1.181 1.00 91.44 178 ILE A O 1
ATOM 1512 N N . ILE A 1 179 ? 9.131 2.701 0.266 1.00 91.25 179 ILE A N 1
ATOM 1513 C CA . ILE A 1 179 ? 8.029 1.782 0.499 1.00 91.25 179 ILE A CA 1
ATOM 1514 C C . ILE A 1 179 ? 8.130 1.180 1.897 1.00 91.25 179 ILE A C 1
ATOM 1516 O O . ILE A 1 179 ? 9.004 0.358 2.176 1.00 91.25 179 ILE A O 1
ATOM 1520 N N . ASP A 1 180 ? 7.177 1.519 2.766 1.00 90.88 180 ASP A N 1
ATOM 1521 C CA . ASP A 1 180 ? 7.000 0.804 4.026 1.00 90.88 180 ASP A CA 1
ATOM 1522 C C . ASP A 1 180 ? 6.201 -0.493 3.816 1.00 90.88 180 ASP A C 1
ATOM 1524 O O . ASP A 1 180 ? 4.978 -0.554 3.952 1.00 90.88 180 ASP A O 1
ATOM 1528 N N . PHE A 1 181 ? 6.911 -1.587 3.540 1.00 86.75 181 PHE A N 1
ATOM 1529 C CA . PHE A 1 181 ? 6.306 -2.919 3.437 1.00 86.75 181 PHE A CA 1
ATOM 1530 C C . PHE A 1 181 ? 5.628 -3.390 4.735 1.00 86.75 181 PHE A C 1
ATOM 1532 O O . PHE A 1 181 ? 4.839 -4.339 4.701 1.00 86.75 181 PHE A O 1
ATOM 1539 N N . GLN A 1 182 ? 5.901 -2.768 5.892 1.00 87.44 182 GLN A N 1
ATOM 1540 C CA . GLN A 1 182 ? 5.274 -3.156 7.155 1.00 87.44 182 GLN A CA 1
ATOM 1541 C C . GLN A 1 182 ? 3.790 -2.814 7.212 1.00 87.44 182 GLN A C 1
ATOM 1543 O O . GLN A 1 182 ? 3.101 -3.335 8.106 1.00 87.44 182 GLN A O 1
ATOM 1548 N N . ILE A 1 183 ? 3.290 -1.974 6.300 1.00 90.19 183 ILE A N 1
ATOM 1549 C CA . ILE A 1 183 ? 1.859 -1.715 6.215 1.00 90.19 183 ILE A CA 1
ATOM 1550 C C . ILE A 1 183 ? 1.114 -2.926 5.663 1.00 90.19 183 ILE A C 1
ATOM 1552 O O . ILE A 1 183 ? -0.020 -3.123 6.062 1.00 90.19 183 ILE A O 1
ATOM 1556 N N . ILE A 1 184 ? 1.709 -3.788 4.830 1.00 88.00 184 ILE A N 1
ATOM 1557 C CA . ILE A 1 184 ? 0.982 -4.907 4.206 1.00 88.00 184 ILE A CA 1
ATOM 1558 C C . ILE A 1 184 ? 1.007 -6.151 5.106 1.00 88.00 184 ILE A C 1
ATOM 1560 O O . ILE A 1 184 ? 1.823 -7.066 4.947 1.00 88.00 184 ILE A O 1
ATOM 1564 N N . LYS A 1 185 ? 0.094 -6.209 6.077 1.00 85.12 185 LYS A N 1
ATOM 1565 C CA . LYS A 1 185 ? -0.036 -7.334 7.013 1.00 85.12 185 LYS A CA 1
ATOM 1566 C C . LYS A 1 185 ? -1.474 -7.531 7.477 1.00 85.12 185 LYS A C 1
ATOM 1568 O O . LYS A 1 185 ? -2.354 -6.719 7.231 1.00 85.12 185 LYS A O 1
ATOM 1573 N N . ARG A 1 186 ? -1.719 -8.634 8.185 1.00 75.56 186 ARG A N 1
ATOM 1574 C CA . ARG A 1 186 ? -2.981 -8.798 8.917 1.00 75.56 186 ARG A CA 1
ATOM 1575 C C . ARG A 1 186 ? -3.047 -7.755 10.030 1.00 75.56 186 ARG A C 1
ATOM 1577 O O . ARG A 1 186 ? -2.040 -7.523 10.704 1.00 75.56 186 ARG A O 1
ATOM 1584 N N . ASN A 1 187 ? -4.222 -7.167 10.234 1.00 83.69 187 ASN A N 1
ATOM 1585 C CA . ASN A 1 187 ? -4.474 -6.176 11.279 1.00 83.69 187 ASN A CA 1
ATOM 1586 C C . ASN A 1 187 ? -3.610 -4.914 11.112 1.00 83.69 187 ASN A C 1
ATOM 1588 O O . ASN A 1 187 ? -3.156 -4.323 12.099 1.00 83.69 187 ASN A O 1
ATOM 1592 N N . THR A 1 188 ? -3.333 -4.527 9.862 1.00 89.62 188 THR A N 1
ATOM 1593 C CA . THR A 1 188 ? -2.685 -3.251 9.540 1.00 89.62 188 THR A CA 1
ATOM 1594 C C . THR A 1 188 ? -3.369 -2.121 10.271 1.00 89.62 188 THR A C 1
ATOM 1596 O O . THR A 1 188 ? -4.590 -2.100 10.361 1.00 89.62 188 THR A O 1
ATOM 1599 N N . SER A 1 189 ? -2.566 -1.197 10.794 1.00 92.31 189 SER A N 1
ATOM 1600 C CA . SER A 1 189 ? -3.055 -0.026 11.502 1.00 92.31 189 SER A CA 1
ATOM 1601 C C . SER A 1 189 ? -2.483 1.229 10.861 1.00 92.31 189 SER A C 1
ATOM 1603 O O . SER A 1 189 ? -1.288 1.487 11.007 1.00 92.31 189 SER A O 1
ATOM 1605 N N . LEU A 1 190 ? -3.330 1.999 10.179 1.00 95.81 190 LEU A N 1
ATOM 1606 C CA . LEU A 1 190 ? -2.947 3.229 9.487 1.00 95.81 190 LEU A CA 1
ATOM 1607 C C . LEU A 1 190 ? -3.642 4.426 10.139 1.00 95.81 190 LEU A C 1
ATOM 1609 O O . LEU A 1 190 ? -4.825 4.370 10.463 1.00 95.81 190 LEU A O 1
ATOM 1613 N N . ARG A 1 191 ? -2.897 5.504 10.398 1.00 96.38 191 ARG A N 1
ATOM 1614 C CA . ARG A 1 191 ? -3.456 6.698 11.053 1.00 96.38 191 ARG A CA 1
ATOM 1615 C C . ARG A 1 191 ? -4.479 7.367 10.136 1.00 96.38 191 ARG A C 1
ATOM 1617 O O . ARG A 1 191 ? -4.181 7.595 8.968 1.00 96.38 191 ARG A O 1
ATOM 1624 N N . MET A 1 192 ? -5.640 7.709 10.686 1.00 97.25 192 MET A N 1
ATOM 1625 C CA . MET A 1 192 ? -6.715 8.362 9.937 1.00 97.25 192 MET A CA 1
ATOM 1626 C C . MET A 1 192 ? -6.456 9.860 9.747 1.00 97.25 192 MET A C 1
ATOM 1628 O O . MET A 1 192 ? -5.860 10.511 10.611 1.00 97.25 192 MET A O 1
ATOM 1632 N N . VAL A 1 193 ? -6.971 10.426 8.654 1.00 97.00 193 VAL A N 1
ATOM 1633 C CA . VAL A 1 193 ? -7.046 11.884 8.460 1.00 97.00 193 VAL A CA 1
ATOM 1634 C C . VAL A 1 193 ? -7.808 12.526 9.618 1.00 97.00 193 VAL A C 1
ATOM 1636 O O . VAL A 1 193 ? -8.800 11.980 10.100 1.00 97.00 193 VAL A O 1
ATOM 1639 N N . GLY A 1 194 ? -7.324 13.675 10.086 1.00 95.44 194 GLY A N 1
ATOM 1640 C CA . GLY A 1 194 ? -7.788 14.410 11.260 1.00 95.44 194 GLY A CA 1
ATOM 1641 C C . GLY A 1 194 ? -7.301 13.828 12.590 1.00 95.44 194 GLY A C 1
ATOM 1642 O O . GLY A 1 194 ? -7.769 14.244 13.649 1.00 95.44 194 GLY A O 1
ATOM 1643 N N . SER A 1 195 ? -6.465 12.783 12.582 1.00 97.31 195 SER A N 1
ATOM 1644 C CA . SER A 1 195 ? -5.872 12.209 13.796 1.00 97.31 195 SER A CA 1
ATOM 1645 C C . SER A 1 195 ? -4.377 12.483 13.859 1.00 97.31 195 SER A C 1
ATOM 1647 O O . SER A 1 195 ? -3.685 12.540 12.844 1.00 97.31 195 SER A O 1
ATOM 1649 N N . SER A 1 196 ? -3.854 12.622 15.073 1.00 95.75 196 SER A N 1
ATOM 1650 C CA . SER A 1 196 ? -2.424 12.741 15.353 1.00 95.75 196 SER A CA 1
ATOM 1651 C C . SER A 1 196 ? -1.916 11.515 16.108 1.00 95.75 196 SER A C 1
ATOM 1653 O O . SER A 1 196 ? -2.682 10.822 16.772 1.00 95.75 196 SER A O 1
ATOM 1655 N N . LYS A 1 197 ? -0.606 11.253 16.039 1.00 94.06 197 LYS A N 1
ATOM 1656 C CA . LYS A 1 197 ? 0.036 10.398 17.052 1.00 94.06 197 LYS A CA 1
ATOM 1657 C C . LYS A 1 197 ? 0.091 11.187 18.362 1.00 94.06 197 LYS A C 1
ATOM 1659 O O . LYS A 1 197 ? 0.161 12.417 18.316 1.00 94.06 197 LYS A O 1
ATOM 1664 N N . ILE A 1 198 ? 0.104 10.526 19.516 1.00 93.25 198 ILE A N 1
ATOM 1665 C CA . ILE A 1 198 ? 0.270 11.223 20.802 1.00 93.25 198 ILE A CA 1
ATOM 1666 C C . ILE A 1 198 ? 1.580 12.027 20.780 1.00 93.25 198 ILE A C 1
ATOM 1668 O O . ILE A 1 198 ? 2.660 11.466 20.610 1.00 93.25 198 ILE A O 1
ATOM 1672 N N . GLY A 1 199 ? 1.477 13.349 20.957 1.00 89.62 199 GLY A N 1
ATOM 1673 C CA . GLY A 1 199 ? 2.617 14.274 20.907 1.00 89.62 199 GLY A CA 1
ATOM 1674 C C . GLY A 1 199 ? 3.127 14.604 19.498 1.00 89.62 199 GLY A C 1
ATOM 1675 O O . GLY A 1 199 ? 4.169 15.237 19.368 1.00 89.62 199 GLY A O 1
ATOM 1676 N N . GLY A 1 200 ? 2.425 14.170 18.450 1.00 91.56 200 GLY A N 1
ATOM 1677 C CA . GLY A 1 200 ? 2.732 14.489 17.060 1.00 91.56 200 GLY A CA 1
ATOM 1678 C C . GLY A 1 200 ? 1.699 15.414 16.421 1.00 91.56 200 GLY A C 1
ATOM 1679 O O . GLY A 1 200 ? 0.680 15.759 17.017 1.00 91.56 200 GLY A O 1
ATOM 1680 N N . ASN A 1 201 ? 1.954 15.766 15.164 1.00 94.50 201 ASN A N 1
ATOM 1681 C CA . ASN A 1 201 ? 1.054 16.602 14.375 1.00 94.50 201 ASN A CA 1
ATOM 1682 C C . ASN A 1 201 ? -0.081 15.772 13.743 1.00 94.50 201 ASN A C 1
ATOM 1684 O O . ASN A 1 201 ? 0.099 14.564 13.504 1.00 94.50 201 ASN A O 1
ATOM 1688 N N . PRO A 1 202 ? -1.257 16.389 13.518 1.00 95.38 202 PRO A N 1
ATOM 1689 C CA . PRO A 1 202 ? -2.365 15.745 12.828 1.00 95.38 202 PRO A CA 1
ATOM 1690 C C . PRO A 1 202 ? -2.006 15.430 11.374 1.00 95.38 202 PRO A C 1
ATOM 1692 O O . PRO A 1 202 ? -1.167 16.089 10.760 1.00 95.38 202 PRO A O 1
ATOM 1695 N N . LEU A 1 203 ? -2.632 14.379 10.853 1.00 97.38 203 LEU A N 1
ATOM 1696 C CA . LEU A 1 203 ? -2.640 14.055 9.434 1.00 97.38 203 LEU A CA 1
ATOM 1697 C C . LEU A 1 203 ? -3.790 14.822 8.768 1.00 97.38 203 LEU A C 1
ATOM 1699 O O . LEU A 1 203 ? -4.941 14.622 9.141 1.00 97.38 203 LEU A O 1
ATOM 1703 N N . GLU A 1 204 ? -3.491 15.687 7.811 1.00 97.50 204 GLU A N 1
ATOM 1704 C CA . GLU A 1 204 ? -4.454 16.557 7.115 1.00 97.50 204 GLU A CA 1
ATOM 1705 C C . GLU A 1 204 ? -4.556 16.130 5.648 1.00 97.50 204 GLU A C 1
ATOM 1707 O O . GLU A 1 204 ? -3.575 15.628 5.100 1.00 97.50 204 GLU A O 1
ATOM 1712 N N . LEU A 1 205 ? -5.712 16.293 5.002 1.00 98.06 205 LEU A N 1
ATOM 1713 C CA . LEU A 1 205 ? -5.804 16.072 3.554 1.00 98.06 205 LEU A CA 1
ATOM 1714 C C . LEU A 1 205 ? -5.097 17.207 2.821 1.00 98.06 205 LEU A C 1
ATOM 1716 O O . LEU A 1 205 ? -5.165 18.364 3.225 1.00 98.06 205 LEU A O 1
ATOM 1720 N N . ASP A 1 206 ? -4.444 16.876 1.712 1.00 97.12 206 ASP A N 1
ATOM 1721 C CA . ASP A 1 206 ? -3.803 17.898 0.885 1.00 97.12 206 ASP A CA 1
ATOM 1722 C C . ASP A 1 206 ? -4.835 18.666 0.030 1.00 97.12 206 ASP A C 1
ATOM 1724 O O . ASP A 1 206 ? -4.541 19.777 -0.403 1.00 97.12 206 ASP A O 1
ATOM 1728 N N . ASP A 1 207 ? -6.026 18.092 -0.191 1.00 93.94 207 ASP A N 1
ATOM 1729 C CA . ASP A 1 207 ? -7.151 18.691 -0.925 1.00 93.94 207 ASP A CA 1
ATOM 1730 C C . ASP A 1 207 ? -8.492 18.388 -0.220 1.00 93.94 207 ASP A C 1
ATOM 1732 O O . ASP A 1 207 ? -9.249 17.493 -0.603 1.00 93.94 207 ASP A O 1
ATOM 1736 N N . GLU A 1 208 ? -8.764 19.122 0.864 1.00 89.00 208 GLU A N 1
ATOM 1737 C CA . GLU A 1 208 ? -9.992 19.000 1.674 1.00 89.00 208 GLU A CA 1
ATOM 1738 C C . GLU A 1 208 ? -11.270 19.431 0.932 1.00 89.00 208 GLU A C 1
ATOM 1740 O O . GLU A 1 208 ? -12.372 19.104 1.368 1.00 89.00 208 GLU A O 1
ATOM 1745 N N . GLY A 1 209 ? -11.142 20.169 -0.178 1.00 91.81 209 GLY A N 1
ATOM 1746 C CA . GLY A 1 209 ? -12.281 20.569 -1.006 1.00 91.81 209 GLY A CA 1
ATOM 1747 C C . GLY A 1 209 ? -12.779 19.441 -1.910 1.00 91.81 209 GLY A C 1
ATOM 1748 O O . GLY A 1 209 ? -13.963 19.407 -2.248 1.00 91.81 209 GLY A O 1
ATOM 1749 N N . LYS A 1 210 ? -11.885 18.518 -2.286 1.00 94.75 210 LYS A N 1
ATOM 1750 C CA . LYS A 1 210 ? -12.190 17.381 -3.160 1.00 94.75 210 LYS A CA 1
ATOM 1751 C C . LYS A 1 210 ? -12.452 16.081 -2.400 1.00 94.75 210 LYS A C 1
ATOM 1753 O O . LYS A 1 210 ? -13.314 15.308 -2.812 1.00 94.75 210 LYS A O 1
ATOM 1758 N N . PHE A 1 211 ? -11.705 15.819 -1.329 1.00 95.38 211 PHE A N 1
ATOM 1759 C CA . PHE A 1 211 ? -11.723 14.527 -0.644 1.00 95.38 211 PHE A CA 1
ATOM 1760 C C . PHE A 1 211 ? -12.182 14.632 0.810 1.00 95.38 211 PHE A C 1
ATOM 1762 O O . PHE A 1 211 ? -12.025 15.655 1.473 1.00 95.38 211 PHE A O 1
ATOM 1769 N N . SER A 1 212 ? -12.720 13.530 1.325 1.00 94.31 212 SER A N 1
ATOM 1770 C CA . SER A 1 212 ? -13.185 13.372 2.699 1.00 94.31 212 SER A CA 1
ATOM 1771 C C . SER A 1 212 ? -12.358 12.339 3.473 1.00 94.31 212 SER A C 1
ATOM 1773 O O . SER A 1 212 ? -11.498 11.644 2.933 1.00 94.31 212 SER A O 1
ATOM 1775 N N . LEU A 1 213 ? -12.655 12.181 4.768 1.00 94.56 213 LEU A N 1
ATOM 1776 C CA . LEU A 1 213 ? -12.085 11.098 5.575 1.00 94.56 213 LEU A CA 1
ATOM 1777 C C . LEU A 1 213 ? -12.324 9.723 4.934 1.00 94.56 213 LEU A C 1
ATOM 1779 O O . LEU A 1 213 ? -11.419 8.897 4.959 1.00 94.56 213 LEU A O 1
ATOM 1783 N N . ILE A 1 214 ? -13.509 9.480 4.367 1.00 94.38 214 ILE A N 1
ATOM 1784 C CA . ILE A 1 214 ? -13.901 8.172 3.813 1.00 94.38 214 ILE A CA 1
ATOM 1785 C C . ILE A 1 214 ? -13.018 7.806 2.614 1.00 94.38 214 ILE A C 1
ATOM 1787 O O . ILE A 1 214 ? -12.575 6.665 2.492 1.00 94.38 214 ILE A O 1
ATOM 1791 N N . ASP A 1 215 ? -12.689 8.801 1.790 1.00 94.50 215 ASP A N 1
ATOM 1792 C CA . ASP A 1 215 ? -11.791 8.672 0.639 1.00 94.50 215 ASP A CA 1
ATOM 1793 C C . ASP A 1 215 ? -10.360 8.291 1.050 1.00 94.50 215 ASP A C 1
ATOM 1795 O O . ASP A 1 215 ? -9.624 7.684 0.279 1.00 94.50 215 ASP A O 1
ATOM 1799 N N . SER A 1 216 ? -9.969 8.624 2.285 1.00 96.06 216 SER A N 1
ATOM 1800 C CA . SER A 1 216 ? -8.641 8.349 2.846 1.00 96.06 216 SER A CA 1
ATOM 1801 C C . SER A 1 216 ? -8.531 7.022 3.612 1.00 96.06 216 SER A C 1
ATOM 1803 O O . SER A 1 216 ? -7.514 6.780 4.266 1.00 96.06 216 SER A O 1
ATOM 1805 N N . LEU A 1 217 ? -9.562 6.173 3.568 1.00 96.44 217 LEU A N 1
ATOM 1806 C CA . LEU A 1 217 ? -9.557 4.853 4.207 1.00 96.44 217 LEU A CA 1
ATOM 1807 C C . LEU A 1 217 ? -9.183 3.755 3.214 1.00 96.44 217 LEU A C 1
ATOM 1809 O O . LEU A 1 217 ? -9.536 3.817 2.034 1.00 96.44 217 LEU A O 1
ATOM 1813 N N . ILE A 1 218 ? -8.502 2.725 3.715 1.00 96.38 218 ILE A N 1
ATOM 1814 C CA . ILE A 1 218 ? -8.136 1.538 2.940 1.00 96.38 218 ILE A CA 1
ATOM 1815 C C . ILE A 1 218 ? -9.395 0.740 2.596 1.00 96.38 218 ILE A C 1
ATOM 1817 O O . ILE A 1 218 ? -9.568 0.326 1.452 1.00 96.38 218 ILE A O 1
ATOM 1821 N N . ARG A 1 219 ? -10.282 0.496 3.565 1.00 94.06 219 ARG A N 1
ATOM 1822 C CA . ARG A 1 219 ? -11.538 -0.221 3.315 1.00 94.06 219 ARG A CA 1
ATOM 1823 C C . ARG A 1 219 ? -12.671 0.733 2.962 1.00 94.06 219 ARG A C 1
ATOM 1825 O O . ARG A 1 219 ? -12.726 1.880 3.404 1.00 94.06 219 ARG A O 1
ATOM 1832 N N . ILE A 1 220 ? -13.615 0.194 2.203 1.00 91.44 220 ILE A N 1
ATOM 1833 C CA . ILE A 1 220 ? -14.881 0.845 1.903 1.00 91.44 220 ILE A CA 1
ATOM 1834 C C . ILE A 1 220 ? -15.858 0.487 3.020 1.00 91.44 220 ILE A C 1
ATOM 1836 O O . ILE A 1 220 ? -16.141 -0.686 3.257 1.00 91.44 220 ILE A O 1
ATOM 1840 N N . TYR A 1 221 ? -16.362 1.507 3.707 1.00 86.88 221 TYR A N 1
ATOM 1841 C CA . TYR A 1 221 ? -17.378 1.356 4.753 1.00 86.88 221 TYR A CA 1
ATOM 1842 C C . TYR A 1 221 ? -18.718 2.001 4.368 1.00 86.88 221 TYR A C 1
ATOM 1844 O O . TYR A 1 221 ? -19.684 1.890 5.116 1.00 86.88 221 TYR A O 1
ATOM 1852 N N . SER A 1 222 ? -18.777 2.684 3.219 1.00 75.81 222 SER A N 1
ATOM 1853 C CA . SER A 1 222 ? -19.975 3.337 2.683 1.00 75.81 222 SER A CA 1
ATOM 1854 C C . SER A 1 222 ? -20.553 2.521 1.528 1.00 75.81 222 SER A C 1
ATOM 1856 O O . SER A 1 222 ? -19.815 2.077 0.657 1.00 75.81 222 SER A O 1
ATOM 1858 N N . ILE A 1 223 ? -21.879 2.367 1.489 1.00 62.59 223 ILE A N 1
ATOM 1859 C CA . ILE A 1 223 ? -22.599 1.571 0.472 1.00 62.59 223 ILE A CA 1
ATOM 1860 C C . ILE A 1 223 ? -22.523 2.206 -0.934 1.00 62.59 223 ILE A C 1
ATOM 1862 O O . ILE A 1 223 ? -22.728 1.519 -1.929 1.00 62.59 223 ILE A O 1
ATOM 1866 N N . ASN A 1 224 ? -22.212 3.503 -1.031 1.00 63.31 224 ASN A N 1
ATOM 1867 C CA . ASN A 1 224 ? -22.276 4.260 -2.288 1.00 63.31 224 ASN A CA 1
ATOM 1868 C C . ASN A 1 224 ? -20.937 4.378 -3.040 1.00 63.31 224 ASN A C 1
ATOM 1870 O O . ASN A 1 224 ? -20.897 5.030 -4.081 1.00 63.31 224 ASN A O 1
ATOM 1874 N N . ASP A 1 225 ? -19.850 3.793 -2.532 1.00 65.50 225 ASP A N 1
ATOM 1875 C CA . ASP A 1 225 ? -18.554 3.819 -3.221 1.00 65.50 225 ASP A CA 1
ATOM 1876 C C . ASP A 1 225 ? -18.523 2.729 -4.304 1.00 65.50 225 ASP A C 1
ATOM 1878 O O . ASP A 1 225 ? -18.359 1.543 -4.017 1.00 65.50 225 ASP A O 1
ATOM 1882 N N . SER A 1 226 ? -18.689 3.131 -5.566 1.00 74.50 226 SER A N 1
ATOM 1883 C CA . SER A 1 226 ? -18.446 2.259 -6.716 1.00 74.50 226 SER A CA 1
ATOM 1884 C C . SER A 1 226 ? -16.962 2.295 -7.076 1.00 74.50 226 SER A C 1
ATOM 1886 O O . SER A 1 226 ? -16.477 3.318 -7.552 1.00 74.50 226 SER A O 1
ATOM 1888 N N . GLU A 1 227 ? -16.253 1.187 -6.876 1.00 89.44 227 GLU A N 1
ATOM 1889 C CA . GLU A 1 227 ? -14.816 1.084 -7.137 1.00 89.44 227 GLU A CA 1
ATOM 1890 C C . GLU A 1 227 ? -14.508 0.011 -8.183 1.00 89.44 227 GLU A C 1
ATOM 1892 O O . GLU A 1 227 ? -15.142 -1.046 -8.228 1.00 89.44 227 GLU A O 1
ATOM 1897 N N . GLN A 1 228 ? -13.496 0.262 -9.016 1.00 92.81 228 GLN A N 1
ATOM 1898 C CA . GLN A 1 228 ? -12.954 -0.762 -9.904 1.00 92.81 228 GLN A CA 1
ATOM 1899 C C . GLN A 1 228 ? -12.227 -1.813 -9.061 1.00 92.81 228 GLN A C 1
ATOM 1901 O O . GLN A 1 228 ? -11.182 -1.540 -8.463 1.00 92.81 228 GLN A O 1
ATOM 1906 N N . THR A 1 229 ? -12.815 -3.009 -9.007 1.00 94.50 229 THR A N 1
ATOM 1907 C CA . THR A 1 229 ? -12.268 -4.136 -8.252 1.00 94.50 229 THR A CA 1
ATOM 1908 C C . THR A 1 229 ? -11.195 -4.845 -9.068 1.00 94.50 229 THR A C 1
ATOM 1910 O O . THR A 1 229 ? -11.408 -5.180 -10.230 1.00 94.50 229 THR A O 1
ATOM 1913 N N . ILE A 1 230 ? -10.053 -5.082 -8.439 1.00 95.06 230 ILE A N 1
ATOM 1914 C CA . ILE A 1 230 ? -8.876 -5.730 -8.998 1.00 95.06 230 ILE A CA 1
ATOM 1915 C C . ILE A 1 230 ? -8.723 -7.070 -8.308 1.00 95.06 230 ILE A C 1
ATOM 1917 O O . ILE A 1 230 ? -8.682 -7.156 -7.080 1.00 95.06 230 ILE A O 1
ATOM 1921 N N . THR A 1 231 ? -8.604 -8.100 -9.124 1.00 94.44 231 THR A N 1
ATOM 1922 C CA . THR A 1 231 ? -8.406 -9.476 -8.697 1.00 94.44 231 THR A CA 1
ATOM 1923 C C . THR A 1 231 ? -7.059 -9.976 -9.199 1.00 94.44 231 THR A C 1
ATOM 1925 O O . THR A 1 231 ? -6.414 -9.353 -10.047 1.00 94.44 231 THR A O 1
ATOM 1928 N N . MET A 1 232 ? -6.634 -11.149 -8.735 1.00 88.44 232 MET A N 1
ATOM 1929 C CA . MET A 1 232 ? -5.445 -11.812 -9.284 1.00 88.44 232 MET A CA 1
ATOM 1930 C C . MET A 1 232 ? -5.526 -12.040 -10.802 1.00 88.44 232 MET A C 1
ATOM 1932 O O . MET A 1 232 ? -4.489 -12.051 -11.459 1.00 88.44 232 MET A O 1
ATOM 1936 N N . ASN A 1 233 ? -6.736 -12.173 -11.357 1.00 88.50 233 ASN A N 1
ATOM 1937 C CA . ASN A 1 233 ? -6.950 -12.352 -12.793 1.00 88.50 233 ASN A CA 1
ATOM 1938 C C . ASN A 1 233 ? -6.698 -11.085 -13.604 1.00 88.50 233 ASN A C 1
ATOM 1940 O O . ASN A 1 233 ? -6.706 -11.185 -14.816 1.00 88.50 233 ASN A O 1
ATOM 1944 N N . ASN A 1 234 ? -6.524 -9.921 -12.973 1.00 91.06 234 ASN A N 1
ATOM 1945 C CA . ASN A 1 234 ? -6.142 -8.692 -13.665 1.00 91.06 234 ASN A CA 1
ATOM 1946 C C . ASN A 1 234 ? -4.621 -8.564 -13.823 1.00 91.06 234 ASN A C 1
ATOM 1948 O O . ASN A 1 234 ? -4.164 -7.628 -14.468 1.00 91.06 234 ASN A O 1
ATOM 1952 N N . ILE A 1 235 ? -3.823 -9.440 -13.203 1.00 82.69 235 ILE A N 1
ATOM 1953 C CA . ILE A 1 235 ? -2.359 -9.402 -13.270 1.00 82.69 235 ILE A CA 1
ATOM 1954 C C . ILE A 1 235 ? -1.901 -10.361 -14.364 1.00 82.69 235 ILE A C 1
ATOM 1956 O O . ILE A 1 235 ? -2.284 -11.529 -14.378 1.00 82.69 235 ILE A O 1
ATOM 1960 N N . ASN A 1 236 ? -1.005 -9.898 -15.236 1.00 72.81 236 ASN A N 1
ATOM 1961 C CA . ASN A 1 236 ? -0.443 -10.712 -16.308 1.00 72.81 236 ASN A CA 1
ATOM 1962 C C . ASN A 1 236 ? 0.111 -12.049 -15.772 1.00 72.81 236 ASN A C 1
ATOM 1964 O O . ASN A 1 236 ? 0.984 -12.076 -14.902 1.00 72.81 236 ASN A O 1
ATOM 1968 N N . ASN A 1 237 ? -0.361 -13.172 -16.327 1.00 59.31 237 ASN A N 1
ATOM 1969 C CA . ASN A 1 237 ? -0.095 -14.524 -15.810 1.00 59.31 237 ASN A CA 1
ATOM 1970 C C . ASN A 1 237 ? 1.395 -14.855 -15.606 1.00 59.31 237 ASN A C 1
ATOM 1972 O O . ASN A 1 237 ? 1.750 -15.532 -14.642 1.00 59.31 237 ASN A O 1
ATOM 1976 N N . SER A 1 238 ? 2.279 -14.346 -16.472 1.00 60.81 238 SER A N 1
ATOM 1977 C CA . SER A 1 238 ? 3.734 -14.533 -16.355 1.00 60.81 238 SER A CA 1
ATOM 1978 C C . SER A 1 238 ? 4.319 -13.925 -15.072 1.00 60.81 238 SER A C 1
ATOM 1980 O O . SER A 1 238 ? 5.287 -14.449 -14.515 1.00 60.81 238 SER A O 1
ATOM 1982 N N . ILE A 1 239 ? 3.706 -12.852 -14.569 1.00 57.22 239 ILE A N 1
ATOM 1983 C CA . ILE A 1 239 ? 4.060 -12.187 -13.314 1.00 57.22 239 ILE A CA 1
ATOM 1984 C C . ILE A 1 239 ? 3.501 -12.969 -12.126 1.00 57.22 239 ILE A C 1
ATOM 1986 O O . ILE A 1 239 ? 4.226 -13.225 -11.163 1.00 57.22 239 ILE A O 1
ATOM 1990 N N . VAL A 1 240 ? 2.242 -13.415 -12.210 1.00 53.06 240 VAL A N 1
ATOM 1991 C CA . VAL A 1 240 ? 1.592 -14.215 -11.158 1.00 53.06 240 VAL A CA 1
ATOM 1992 C C . VAL A 1 240 ? 2.404 -15.474 -10.846 1.00 53.06 240 VAL A C 1
ATOM 1994 O O . VAL A 1 240 ? 2.683 -15.738 -9.674 1.00 53.06 240 VAL A O 1
ATOM 1997 N N . SER A 1 241 ? 2.875 -16.197 -11.868 1.00 51.44 241 SER A N 1
ATOM 1998 C CA . SER A 1 241 ? 3.743 -17.367 -11.676 1.00 51.44 241 SER A CA 1
ATOM 1999 C C . SER A 1 241 ? 5.058 -17.031 -10.956 1.00 51.44 241 SER A C 1
ATOM 2001 O O . SER A 1 241 ? 5.450 -17.744 -10.035 1.00 51.44 241 SER A O 1
ATOM 2003 N N . GLU A 1 242 ? 5.708 -15.903 -11.279 1.00 54.62 242 GLU A N 1
ATOM 2004 C CA . GLU A 1 242 ? 6.969 -15.497 -10.634 1.00 54.62 242 GLU A CA 1
ATOM 2005 C C . GLU A 1 242 ? 6.785 -15.173 -9.136 1.00 54.62 242 GLU A C 1
ATOM 2007 O O . GLU A 1 242 ? 7.673 -15.448 -8.317 1.00 54.62 242 GLU A O 1
ATOM 2012 N N . PHE A 1 243 ? 5.636 -14.605 -8.753 1.00 52.06 243 PHE A N 1
ATOM 2013 C CA . PHE A 1 243 ? 5.324 -14.263 -7.361 1.00 52.06 243 PHE A CA 1
ATOM 2014 C C . PHE A 1 243 ? 4.800 -15.440 -6.537 1.00 52.06 243 PHE A C 1
ATOM 2016 O O . PHE A 1 243 ? 5.142 -15.552 -5.353 1.00 52.06 243 PHE A O 1
ATOM 2023 N N . MET A 1 244 ? 4.021 -16.339 -7.141 1.00 46.69 244 MET A N 1
ATOM 2024 C CA . MET A 1 244 ? 3.600 -17.583 -6.493 1.00 46.69 244 MET A CA 1
ATOM 2025 C C . MET A 1 244 ? 4.816 -18.461 -6.163 1.00 46.69 244 MET A C 1
ATOM 2027 O O . MET A 1 244 ? 4.952 -18.917 -5.025 1.00 46.69 244 MET A O 1
ATOM 2031 N N . ASP A 1 245 ? 5.785 -18.560 -7.078 1.00 43.91 245 ASP A N 1
ATOM 2032 C CA . ASP A 1 245 ? 7.038 -19.290 -6.854 1.00 43.91 245 ASP A CA 1
ATOM 2033 C C . ASP A 1 245 ? 7.909 -18.666 -5.748 1.00 43.91 245 ASP A C 1
ATOM 2035 O O . ASP A 1 245 ? 8.552 -19.376 -4.966 1.00 43.91 245 ASP A O 1
ATOM 2039 N N . LYS A 1 246 ? 7.937 -17.329 -5.627 1.00 42.72 246 LYS A N 1
ATOM 2040 C CA . LYS A 1 246 ? 8.626 -16.642 -4.515 1.00 42.72 246 LYS A CA 1
ATOM 2041 C C . LYS A 1 246 ? 7.977 -16.942 -3.159 1.00 42.72 246 LYS A C 1
ATOM 2043 O O . LYS A 1 246 ? 8.702 -17.107 -2.178 1.00 42.72 246 LYS A O 1
ATOM 2048 N N . ASN A 1 247 ? 6.647 -17.021 -3.086 1.00 32.88 247 ASN A N 1
ATOM 2049 C CA . ASN A 1 247 ? 5.928 -17.286 -1.835 1.00 32.88 247 ASN A CA 1
ATOM 2050 C C . ASN A 1 247 ? 6.021 -18.753 -1.396 1.00 32.88 247 ASN A C 1
ATOM 2052 O O . ASN A 1 247 ? 6.207 -18.995 -0.203 1.00 32.88 247 ASN A O 1
ATOM 2056 N N . ILE A 1 248 ? 6.011 -19.716 -2.325 1.00 30.55 248 ILE A N 1
ATOM 2057 C CA . ILE A 1 248 ? 6.285 -21.131 -2.013 1.00 30.55 248 ILE A CA 1
ATOM 2058 C C . ILE A 1 248 ? 7.677 -21.260 -1.372 1.00 30.55 248 ILE A C 1
ATOM 2060 O O . ILE A 1 248 ? 7.810 -21.805 -0.277 1.00 30.55 248 ILE A O 1
ATOM 2064 N N . ASN A 1 249 ? 8.704 -20.635 -1.961 1.00 28.05 249 ASN A N 1
ATOM 2065 C CA . ASN A 1 249 ? 10.064 -20.639 -1.405 1.00 28.05 249 ASN A CA 1
ATOM 2066 C C . ASN A 1 249 ? 10.181 -19.928 -0.038 1.00 28.05 249 ASN A C 1
ATOM 2068 O O . ASN A 1 249 ? 11.030 -20.289 0.777 1.00 28.05 249 ASN A O 1
ATOM 2072 N N . LYS A 1 250 ? 9.318 -18.944 0.256 1.00 27.05 250 LYS A N 1
ATOM 2073 C CA . LYS A 1 250 ? 9.286 -18.245 1.554 1.00 27.05 250 LYS A CA 1
ATOM 2074 C C . LYS A 1 250 ? 8.604 -19.080 2.649 1.00 27.05 250 LYS A C 1
ATOM 2076 O O . LYS A 1 250 ? 9.047 -19.043 3.794 1.00 27.05 250 LYS A O 1
ATOM 2081 N N . TYR A 1 251 ? 7.588 -19.878 2.307 1.00 24.88 251 TYR A N 1
ATOM 2082 C CA . TYR A 1 251 ? 6.955 -20.826 3.237 1.00 24.88 251 TYR A CA 1
ATOM 2083 C C . TYR A 1 251 ? 7.878 -21.997 3.610 1.00 24.88 251 TYR A C 1
ATOM 2085 O O . TYR A 1 251 ? 7.858 -22.439 4.759 1.00 24.88 251 TYR A O 1
ATOM 2093 N N . PHE A 1 252 ? 8.755 -22.433 2.699 1.00 25.64 252 PHE A N 1
ATOM 2094 C CA . PHE A 1 252 ? 9.817 -23.391 3.032 1.00 25.64 252 PHE A CA 1
ATOM 2095 C C . PHE A 1 252 ? 10.913 -22.786 3.924 1.00 25.64 252 PHE A C 1
ATOM 2097 O O . PHE A 1 252 ? 11.454 -23.485 4.776 1.00 25.64 252 PHE A O 1
ATOM 2104 N N . ALA A 1 253 ? 11.201 -21.485 3.802 1.00 26.27 253 ALA A N 1
ATOM 2105 C CA . ALA A 1 253 ? 12.208 -20.812 4.627 1.00 26.27 253 ALA A CA 1
ATOM 2106 C C . ALA A 1 253 ? 11.747 -20.550 6.078 1.00 26.27 253 ALA A C 1
ATOM 2108 O O . ALA A 1 253 ? 12.544 -20.662 7.007 1.00 26.27 253 ALA A O 1
ATOM 2109 N N . ILE A 1 254 ? 10.463 -20.238 6.302 1.00 25.08 254 ILE A N 1
ATOM 2110 C CA . ILE A 1 254 ? 9.942 -19.868 7.637 1.00 25.08 254 ILE A CA 1
ATOM 2111 C C . ILE A 1 254 ? 9.775 -21.089 8.563 1.00 25.08 254 ILE A C 1
ATOM 2113 O O . ILE A 1 254 ? 9.889 -20.958 9.782 1.00 25.08 254 ILE A O 1
ATOM 2117 N N . ASN A 1 255 ? 9.593 -22.294 8.013 1.00 24.77 255 ASN A N 1
ATOM 2118 C CA . ASN A 1 255 ? 9.506 -23.526 8.808 1.00 24.77 255 ASN A CA 1
ATOM 2119 C C . ASN A 1 255 ? 10.863 -24.060 9.308 1.00 24.77 255 ASN A C 1
ATOM 2121 O O . ASN A 1 255 ? 10.887 -25.053 10.030 1.00 24.77 255 ASN A O 1
ATOM 2125 N N . ILE A 1 256 ? 11.981 -23.396 8.991 1.00 29.42 256 ILE A N 1
ATOM 2126 C CA . ILE A 1 256 ? 13.329 -23.817 9.414 1.00 29.42 256 ILE A CA 1
ATOM 2127 C C . ILE A 1 256 ? 13.832 -23.019 10.642 1.00 29.42 256 ILE A C 1
ATOM 2129 O O . ILE A 1 256 ? 14.752 -23.450 11.333 1.00 29.42 256 ILE A O 1
ATOM 2133 N N . GLU A 1 257 ? 13.198 -21.901 11.019 1.00 25.58 257 GLU A N 1
ATOM 2134 C CA . GLU A 1 257 ? 13.745 -20.983 12.040 1.00 25.58 257 GLU A CA 1
ATOM 2135 C C . GLU A 1 257 ? 13.326 -21.233 13.502 1.00 25.58 257 GLU A C 1
ATOM 2137 O O . GLU A 1 257 ? 13.535 -20.381 14.370 1.00 25.58 257 GLU A O 1
ATOM 2142 N N . LYS A 1 258 ? 12.806 -22.413 13.859 1.00 26.05 258 LYS A N 1
ATOM 2143 C CA . LYS A 1 258 ? 12.620 -22.757 15.281 1.00 26.05 258 LYS A CA 1
ATOM 2144 C C . LYS A 1 258 ? 13.341 -24.038 15.676 1.00 26.05 258 LYS A C 1
ATOM 2146 O O . LYS A 1 258 ? 12.839 -25.135 15.492 1.00 26.05 258 LYS A O 1
ATOM 2151 N N . LYS A 1 259 ? 14.451 -23.804 16.389 1.00 26.73 259 LYS A N 1
ATOM 2152 C CA . LYS A 1 259 ? 15.245 -24.728 17.214 1.00 26.73 259 LYS A CA 1
ATOM 2153 C C . LYS A 1 259 ? 16.058 -25.765 16.431 1.00 26.73 259 LYS A C 1
ATOM 2155 O O . LYS A 1 259 ? 15.587 -26.860 16.187 1.00 26.73 259 LYS A O 1
ATOM 2160 N N . GLN A 1 260 ? 17.350 -25.493 16.263 1.00 22.59 260 GLN A N 1
ATOM 2161 C CA . GLN A 1 260 ? 18.405 -26.107 17.084 1.00 22.59 260 GLN A CA 1
ATOM 2162 C C . GLN A 1 260 ? 19.780 -25.589 16.640 1.00 22.59 260 GLN A C 1
ATOM 2164 O O . GLN A 1 260 ? 20.128 -25.599 15.464 1.00 22.59 260 GLN A O 1
ATOM 2169 N N . LYS A 1 261 ? 20.582 -25.141 17.614 1.00 31.86 261 LYS A N 1
ATOM 2170 C CA . LYS A 1 261 ? 22.045 -25.149 17.499 1.00 31.86 261 LYS A CA 1
ATOM 2171 C C . LYS A 1 261 ? 22.443 -26.580 17.134 1.00 31.86 261 LYS A C 1
ATOM 2173 O O . LYS A 1 261 ? 22.095 -27.439 17.923 1.00 31.86 261 LYS A O 1
ATOM 2178 N N . TYR A 1 262 ? 23.120 -26.817 16.012 1.00 23.53 262 TYR A N 1
ATOM 2179 C CA . TYR A 1 262 ? 24.257 -27.741 15.852 1.00 23.53 262 TYR A CA 1
ATOM 2180 C C . TYR A 1 262 ? 24.697 -27.803 14.375 1.00 23.53 262 TYR A C 1
ATOM 2182 O O . TYR A 1 262 ? 23.880 -27.840 13.467 1.00 23.53 262 TYR A O 1
ATOM 2190 N N . SER A 1 263 ? 26.023 -27.780 14.196 1.00 22.28 263 SE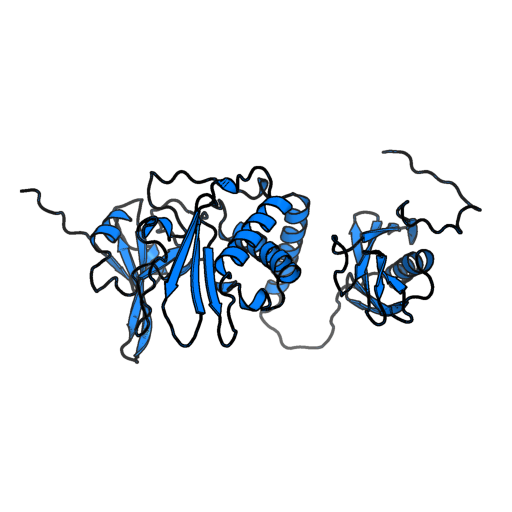R A N 1
ATOM 2191 C CA . SER A 1 263 ? 26.843 -28.230 13.055 1.00 22.28 263 SER A CA 1
ATOM 2192 C C . SER A 1 263 ? 26.486 -27.838 11.610 1.00 22.28 263 SER A C 1
ATOM 2194 O O . SER A 1 263 ? 25.505 -28.275 11.024 1.00 22.28 263 SER A O 1
ATOM 2196 N N . LYS A 1 264 ? 27.446 -27.131 10.996 1.00 32.91 264 LYS A N 1
ATOM 2197 C CA . LYS A 1 264 ? 27.717 -27.023 9.554 1.00 32.91 264 LYS A CA 1
ATOM 2198 C C . LYS A 1 264 ? 27.303 -28.268 8.748 1.00 32.91 264 LYS A C 1
ATOM 2200 O O . LYS A 1 264 ? 27.910 -29.320 8.913 1.00 32.91 264 LYS A O 1
ATOM 2205 N N . THR A 1 265 ? 26.387 -28.084 7.800 1.00 23.53 265 THR A N 1
ATOM 2206 C CA . THR A 1 265 ? 26.406 -28.645 6.431 1.00 23.53 265 THR A CA 1
ATOM 2207 C C . THR A 1 265 ? 25.251 -28.012 5.647 1.00 23.53 265 THR A C 1
ATOM 2209 O O . THR A 1 265 ? 24.103 -28.423 5.752 1.00 23.53 265 THR A O 1
ATOM 2212 N N . PHE A 1 266 ? 25.537 -26.952 4.884 1.00 26.94 266 PHE A N 1
ATOM 2213 C CA . PHE A 1 266 ? 24.594 -26.425 3.894 1.00 26.94 266 PHE A CA 1
ATOM 2214 C C . PHE A 1 266 ? 24.646 -27.328 2.658 1.00 26.94 266 PHE A C 1
ATOM 2216 O O . PHE A 1 266 ? 25.481 -27.112 1.782 1.00 26.94 266 PHE A O 1
ATOM 2223 N N . ASN A 1 267 ? 23.756 -28.315 2.567 1.00 29.77 267 ASN A N 1
ATOM 2224 C CA . ASN A 1 267 ? 23.335 -28.822 1.263 1.00 29.77 267 ASN A CA 1
ATOM 2225 C C . ASN A 1 267 ? 22.241 -27.883 0.748 1.00 29.77 267 ASN A C 1
ATOM 2227 O O . ASN A 1 267 ? 21.063 -28.045 1.045 1.00 29.77 267 ASN A O 1
ATOM 2231 N N . CYS A 1 268 ? 22.659 -26.838 0.032 1.00 35.38 268 CYS A N 1
ATOM 2232 C CA . CYS A 1 268 ? 21.801 -26.258 -0.992 1.00 35.38 268 CYS A CA 1
ATOM 2233 C C . CYS A 1 268 ? 21.999 -27.133 -2.230 1.00 35.38 268 CYS A C 1
ATOM 2235 O O . CYS A 1 268 ? 23.138 -27.300 -2.671 1.00 35.38 268 CYS A O 1
ATOM 2237 N N . ASP A 1 269 ? 20.933 -27.753 -2.728 1.00 48.22 269 ASP A N 1
ATOM 2238 C CA . ASP A 1 269 ? 21.015 -28.658 -3.873 1.00 48.22 269 ASP A CA 1
ATOM 2239 C C . ASP A 1 269 ? 21.432 -27.862 -5.118 1.00 48.22 269 ASP A C 1
ATOM 2241 O O . ASP A 1 269 ? 20.628 -27.243 -5.818 1.00 48.22 269 ASP A O 1
ATOM 2245 N N . ASN A 1 270 ? 22.741 -27.805 -5.353 1.00 65.81 270 ASN A N 1
ATOM 2246 C CA . ASN A 1 270 ? 23.315 -27.321 -6.594 1.00 65.81 270 ASN A CA 1
ATOM 2247 C C . ASN A 1 270 ? 22.946 -28.303 -7.712 1.00 65.81 270 ASN A C 1
ATOM 2249 O O . ASN A 1 270 ? 22.852 -29.511 -7.491 1.00 65.81 270 ASN A O 1
ATOM 2253 N N . TYR A 1 271 ? 22.772 -27.795 -8.931 1.00 80.50 271 TYR A N 1
ATOM 2254 C CA . TYR A 1 271 ? 22.651 -28.671 -10.092 1.00 80.50 271 TYR A CA 1
ATOM 2255 C C . TYR A 1 271 ? 23.936 -29.495 -10.273 1.00 80.50 271 TYR A C 1
ATOM 2257 O O . TYR A 1 271 ? 25.001 -29.087 -9.800 1.00 80.50 271 TYR A O 1
ATOM 2265 N N . PRO A 1 272 ? 23.882 -30.632 -10.988 1.00 85.31 272 PRO A N 1
ATOM 2266 C CA . PRO A 1 272 ? 25.094 -31.348 -11.351 1.00 85.31 272 PRO A CA 1
ATOM 2267 C C . PRO A 1 272 ? 26.096 -30.411 -12.032 1.00 85.31 272 PRO A C 1
ATOM 2269 O O . PRO A 1 272 ? 25.725 -29.583 -12.865 1.00 85.31 272 PRO A O 1
ATOM 2272 N N . ASP A 1 273 ? 27.379 -30.566 -11.717 1.00 84.81 273 ASP A N 1
ATOM 2273 C CA . ASP A 1 273 ? 28.470 -29.756 -12.274 1.00 84.81 273 ASP A CA 1
ATOM 2274 C C . ASP A 1 273 ? 28.453 -29.684 -13.804 1.00 84.81 273 ASP A C 1
ATOM 2276 O O . ASP A 1 273 ? 28.745 -28.635 -14.389 1.00 84.81 273 ASP A O 1
ATOM 2280 N N . ALA A 1 274 ? 28.047 -30.788 -14.436 1.00 86.25 274 ALA A N 1
ATOM 2281 C CA . ALA A 1 274 ? 27.837 -30.883 -15.872 1.00 86.25 274 ALA A CA 1
ATOM 2282 C C . ALA A 1 274 ? 26.855 -29.817 -16.383 1.00 86.25 274 ALA A C 1
ATOM 2284 O O . ALA A 1 274 ? 27.130 -29.193 -17.398 1.00 86.25 274 ALA A O 1
ATOM 2285 N N . VAL A 1 275 ? 25.772 -29.521 -15.659 1.00 89.00 275 VAL A N 1
ATOM 2286 C CA . VAL A 1 275 ? 24.776 -28.515 -16.063 1.00 89.00 275 VAL A CA 1
ATOM 2287 C C . VAL A 1 275 ? 25.393 -27.123 -16.089 1.00 89.00 275 VAL A C 1
ATOM 2289 O O . VAL A 1 275 ? 25.248 -26.410 -17.078 1.00 89.00 275 VAL A O 1
ATOM 2292 N N . TYR A 1 276 ? 26.127 -26.729 -15.044 1.00 90.81 276 TYR A N 1
ATOM 2293 C CA . TYR A 1 276 ? 26.773 -25.413 -15.010 1.00 90.81 276 TYR A CA 1
ATOM 2294 C C . TYR A 1 276 ? 27.846 -25.269 -16.085 1.00 90.81 276 TYR A C 1
ATOM 2296 O O . TYR A 1 276 ? 27.965 -24.206 -16.693 1.00 90.81 276 TYR A O 1
ATOM 2304 N N . LYS A 1 277 ? 28.630 -26.327 -16.314 1.00 91.69 277 LYS A N 1
ATOM 2305 C CA . LYS A 1 277 ? 29.663 -26.337 -17.350 1.00 91.69 277 LYS A CA 1
ATOM 2306 C C . LYS A 1 277 ? 29.034 -26.214 -18.738 1.00 91.69 277 LYS A C 1
ATOM 2308 O O . LYS A 1 277 ? 29.398 -25.314 -19.485 1.00 91.69 277 LYS A O 1
ATOM 2313 N N . THR A 1 278 ? 28.033 -27.035 -19.037 1.00 90.75 278 THR A N 1
ATOM 2314 C CA . THR A 1 278 ? 27.295 -27.008 -20.304 1.00 90.75 278 THR A CA 1
ATOM 2315 C C . THR A 1 278 ? 26.607 -25.660 -20.525 1.00 90.75 278 THR A C 1
ATOM 2317 O O . THR A 1 278 ? 26.706 -25.100 -21.613 1.00 90.75 278 THR A O 1
ATOM 2320 N N . ALA A 1 279 ? 25.989 -25.081 -19.493 1.00 93.69 279 ALA A N 1
ATOM 2321 C CA . ALA A 1 279 ? 25.359 -23.765 -19.570 1.00 93.69 279 ALA A CA 1
ATOM 2322 C C . ALA A 1 279 ? 26.373 -22.652 -19.880 1.00 93.69 279 ALA A C 1
ATOM 2324 O O . ALA A 1 279 ? 26.105 -21.773 -20.700 1.00 93.69 279 ALA A O 1
ATOM 2325 N N . PHE A 1 280 ? 27.557 -22.702 -19.261 1.00 95.50 280 PHE A N 1
ATOM 2326 C CA . PHE A 1 280 ? 28.638 -21.772 -19.576 1.00 95.50 280 PHE A CA 1
ATOM 2327 C C . PHE A 1 280 ? 29.163 -21.959 -21.000 1.00 95.50 280 PHE A C 1
ATOM 2329 O O . PHE A 1 280 ? 29.351 -20.977 -21.707 1.00 95.50 280 PHE A O 1
ATOM 2336 N N . GLU A 1 281 ? 29.351 -23.202 -21.444 1.00 93.12 281 GLU A N 1
ATOM 2337 C CA . GLU A 1 281 ? 29.778 -23.509 -22.813 1.00 93.12 281 GLU A CA 1
ATOM 2338 C C . GLU A 1 281 ? 28.779 -22.998 -23.858 1.00 93.12 281 GLU A C 1
ATOM 2340 O O . GLU A 1 281 ? 29.194 -22.546 -24.922 1.00 93.12 281 GLU A O 1
ATOM 2345 N N . MET A 1 282 ? 27.475 -23.032 -23.563 1.00 92.12 282 MET A N 1
ATOM 2346 C CA . MET A 1 282 ? 26.462 -22.421 -24.427 1.00 92.12 282 MET A CA 1
ATOM 2347 C C . MET A 1 282 ? 26.663 -20.909 -24.530 1.00 92.12 282 MET A C 1
ATOM 2349 O O . MET A 1 282 ? 26.702 -20.374 -25.633 1.00 92.12 282 MET A O 1
ATOM 2353 N N . TYR A 1 283 ? 26.857 -20.212 -23.409 1.00 93.31 283 TYR A N 1
ATOM 2354 C CA . TYR A 1 283 ? 27.158 -18.780 -23.452 1.00 93.31 283 TYR A CA 1
ATOM 2355 C C . TYR A 1 283 ? 28.459 -18.483 -24.220 1.00 93.31 283 TYR A C 1
ATOM 2357 O O . TYR A 1 283 ? 28.488 -17.594 -25.071 1.00 93.31 283 TYR A O 1
ATOM 2365 N N . GLU A 1 284 ? 29.521 -19.241 -23.949 1.00 92.50 284 GLU A N 1
ATOM 2366 C CA . GLU A 1 284 ? 30.840 -19.067 -24.566 1.00 92.50 284 GLU A CA 1
ATOM 2367 C C . GLU A 1 284 ? 30.798 -19.294 -26.087 1.00 92.50 284 GLU A C 1
ATOM 2369 O O . GLU A 1 284 ? 31.518 -18.628 -26.829 1.00 92.50 284 GLU A O 1
ATOM 2374 N N . ALA A 1 285 ? 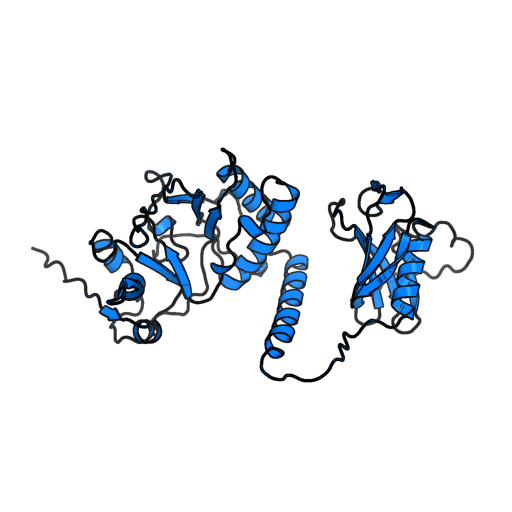29.913 -20.171 -26.573 1.00 88.25 285 ALA A N 1
ATOM 2375 C CA . ALA A 1 285 ? 29.682 -20.371 -28.003 1.00 88.25 285 ALA A CA 1
ATOM 2376 C C . ALA A 1 285 ? 29.006 -19.162 -28.679 1.00 88.25 285 ALA A C 1
ATOM 2378 O O . ALA A 1 285 ? 29.276 -18.882 -29.846 1.00 88.25 285 ALA A O 1
ATOM 2379 N N . ILE A 1 286 ? 28.151 -18.436 -27.951 1.00 87.44 286 ILE A N 1
ATOM 2380 C CA . ILE A 1 286 ? 27.441 -17.247 -28.447 1.00 87.44 286 ILE A CA 1
ATOM 2381 C C . ILE A 1 286 ? 28.364 -16.029 -28.425 1.00 87.44 286 ILE A C 1
ATOM 2383 O O . ILE A 1 286 ? 28.437 -15.272 -29.394 1.00 87.44 286 ILE A O 1
ATOM 2387 N N . HIS A 1 287 ? 29.061 -15.818 -27.306 1.00 87.19 287 HIS A N 1
ATOM 2388 C CA . HIS A 1 287 ? 29.908 -14.650 -27.104 1.00 87.19 287 HIS A CA 1
ATOM 2389 C C . HIS A 1 287 ? 31.255 -15.032 -26.457 1.00 87.19 287 HIS A C 1
ATOM 2391 O O . HIS A 1 287 ? 31.445 -14.862 -25.249 1.00 87.19 287 HIS A O 1
ATOM 2397 N N . PRO A 1 288 ? 32.234 -15.482 -27.263 1.00 90.38 288 PRO A N 1
ATOM 2398 C CA . PRO A 1 288 ? 33.451 -16.102 -26.754 1.00 90.38 288 PRO A CA 1
ATOM 2399 C C . PRO A 1 288 ? 34.396 -15.119 -26.058 1.00 90.38 288 PRO A C 1
ATOM 2401 O O . PRO A 1 288 ? 34.578 -13.966 -26.475 1.00 90.38 288 PRO A O 1
ATOM 2404 N N . LYS A 1 289 ? 35.088 -15.629 -25.037 1.00 90.81 289 LYS A N 1
ATOM 2405 C CA . LYS A 1 289 ? 36.193 -15.007 -24.300 1.00 90.81 289 LYS A CA 1
ATOM 2406 C C . LYS A 1 289 ? 35.823 -13.701 -23.599 1.00 90.81 289 LYS A C 1
ATOM 2408 O O . LYS A 1 289 ? 36.703 -12.873 -23.361 1.00 90.81 289 LYS A O 1
ATOM 2413 N N . ILE A 1 290 ? 34.543 -13.470 -23.303 1.00 92.56 290 ILE A N 1
ATOM 2414 C CA . ILE A 1 290 ? 34.114 -12.278 -22.550 1.00 92.56 290 ILE A CA 1
ATOM 2415 C C . ILE A 1 290 ? 34.158 -12.525 -21.060 1.00 92.56 290 ILE A C 1
ATOM 2417 O O . ILE A 1 290 ? 34.536 -11.633 -20.303 1.00 92.56 290 ILE A O 1
ATOM 2421 N N . PHE A 1 291 ? 33.781 -13.726 -20.647 1.00 93.25 291 PHE A N 1
ATOM 2422 C CA . PHE A 1 291 ? 33.649 -14.075 -19.252 1.00 93.25 291 PHE A CA 1
ATOM 2423 C C . PHE A 1 291 ? 34.436 -15.340 -18.928 1.00 93.25 291 PHE A C 1
ATOM 2425 O O . PHE A 1 291 ? 34.749 -16.137 -19.804 1.00 93.25 291 PHE A O 1
ATOM 2432 N N . LYS A 1 292 ? 34.715 -15.537 -17.642 1.00 92.88 292 LYS A N 1
ATOM 2433 C CA . LYS A 1 292 ? 35.089 -16.834 -17.071 1.00 92.88 292 LYS A CA 1
ATOM 2434 C C . LYS A 1 292 ? 34.069 -17.258 -16.021 1.00 92.88 292 LYS A C 1
ATOM 2436 O O . LYS A 1 292 ? 33.473 -16.402 -15.357 1.00 92.88 292 LYS A O 1
ATOM 2441 N N . MET A 1 293 ? 33.896 -18.568 -15.843 1.00 88.75 293 MET A N 1
ATOM 2442 C CA . MET A 1 293 ? 33.082 -19.116 -14.753 1.00 88.75 293 MET A CA 1
ATOM 2443 C C . MET A 1 293 ? 33.599 -18.639 -13.391 1.00 88.75 293 MET A C 1
ATOM 2445 O O . MET A 1 293 ? 34.805 -18.511 -13.178 1.00 88.75 293 MET A O 1
ATOM 2449 N N . ASN A 1 294 ? 32.676 -18.393 -12.465 1.00 85.75 294 ASN A N 1
ATOM 2450 C CA . ASN A 1 294 ? 32.977 -18.017 -11.089 1.00 85.75 294 ASN A CA 1
ATOM 2451 C C . ASN A 1 294 ? 32.126 -18.855 -10.119 1.00 85.75 294 ASN A C 1
ATOM 2453 O O . ASN A 1 294 ? 32.076 -20.079 -10.235 1.00 85.75 294 ASN A O 1
ATOM 2457 N N . LYS A 1 295 ? 31.462 -18.216 -9.151 1.00 79.44 295 LYS A N 1
ATOM 2458 C CA . LYS A 1 295 ? 30.702 -18.885 -8.095 1.00 79.44 295 LYS A CA 1
ATOM 2459 C C . LYS A 1 295 ? 29.425 -19.528 -8.639 1.00 79.44 295 LYS A C 1
ATOM 2461 O O . LYS A 1 295 ? 28.724 -18.939 -9.462 1.00 79.44 295 LYS A O 1
ATOM 2466 N N . ARG A 1 296 ? 29.115 -20.712 -8.111 1.00 81.69 296 ARG A N 1
ATOM 2467 C CA . ARG A 1 296 ? 27.840 -21.419 -8.283 1.00 81.69 296 ARG A CA 1
ATOM 2468 C C . ARG A 1 296 ? 27.005 -21.208 -7.026 1.00 81.69 296 ARG A C 1
ATOM 2470 O O . ARG A 1 296 ? 27.547 -21.268 -5.924 1.00 81.69 296 ARG A O 1
ATOM 2477 N N . ASN A 1 297 ? 25.723 -20.913 -7.190 1.00 71.12 297 ASN A N 1
ATOM 2478 C CA . ASN A 1 297 ? 24.804 -20.730 -6.073 1.00 71.12 297 ASN A CA 1
ATOM 2479 C C . ASN A 1 297 ? 23.389 -21.139 -6.490 1.00 71.12 297 ASN A C 1
ATOM 2481 O O . ASN A 1 297 ? 22.653 -20.331 -7.072 1.00 71.12 297 ASN A O 1
ATOM 2485 N N . GLY A 1 298 ? 23.031 -22.404 -6.244 1.00 80.94 298 GLY A N 1
ATOM 2486 C CA . GLY A 1 298 ? 21.744 -22.964 -6.644 1.00 80.94 298 GLY A CA 1
ATOM 2487 C C . GLY A 1 298 ? 21.500 -22.727 -8.133 1.00 80.94 298 GLY A C 1
ATOM 2488 O O . GLY A 1 298 ? 22.307 -23.093 -8.981 1.00 80.94 298 GLY A O 1
ATOM 2489 N N . LYS A 1 299 ? 20.439 -22.012 -8.494 1.00 83.12 299 LYS A N 1
ATOM 2490 C CA . LYS A 1 299 ? 20.123 -21.748 -9.906 1.00 83.12 299 LYS A CA 1
ATOM 2491 C C . LYS A 1 299 ? 21.012 -20.745 -10.645 1.00 83.12 299 LYS A C 1
ATOM 2493 O O . LYS A 1 299 ? 20.727 -20.446 -11.803 1.00 83.12 299 LYS A O 1
ATOM 2498 N N . TYR A 1 300 ? 22.044 -20.203 -10.009 1.00 81.81 300 TYR A N 1
ATOM 2499 C CA . TYR A 1 300 ? 22.888 -19.168 -10.599 1.00 81.81 300 TYR A CA 1
ATOM 2500 C C . TYR A 1 300 ? 24.326 -19.637 -10.802 1.00 81.81 300 TYR A C 1
ATOM 2502 O O . TYR A 1 300 ? 24.952 -20.193 -9.899 1.00 81.81 300 TYR A O 1
ATOM 2510 N N . LEU A 1 301 ? 24.867 -19.314 -11.973 1.00 88.12 301 LEU A N 1
ATOM 2511 C CA . LEU A 1 301 ? 26.294 -19.329 -12.260 1.00 88.12 301 LEU A CA 1
ATOM 2512 C C . LEU A 1 301 ? 26.762 -17.894 -12.489 1.00 88.12 301 LEU A C 1
ATOM 2514 O O . LEU A 1 301 ? 26.431 -17.279 -13.502 1.00 88.12 301 LEU A O 1
ATOM 2518 N N . SER A 1 302 ? 27.541 -17.353 -11.558 1.00 82.38 302 SER A N 1
ATOM 2519 C CA . SER A 1 302 ? 28.172 -16.048 -11.736 1.00 82.38 302 SER A CA 1
ATOM 2520 C C . SER A 1 302 ? 29.309 -16.132 -12.752 1.00 82.38 302 SER A C 1
ATOM 2522 O O . SER A 1 302 ? 30.058 -17.110 -12.799 1.00 82.38 302 SER A O 1
ATOM 2524 N N . MET A 1 303 ? 29.472 -15.064 -13.525 1.00 90.19 303 MET A N 1
ATOM 2525 C CA . MET A 1 303 ? 30.469 -14.939 -14.579 1.00 90.19 303 MET A CA 1
ATOM 2526 C C . MET A 1 303 ? 31.287 -13.662 -14.378 1.00 90.19 303 MET A C 1
ATOM 2528 O O . MET A 1 303 ? 30.725 -12.576 -14.226 1.00 90.19 303 MET A O 1
ATOM 2532 N N . LEU A 1 304 ? 32.616 -13.791 -14.369 1.00 86.38 304 LEU A N 1
ATOM 2533 C CA . LEU A 1 304 ? 33.537 -12.661 -14.208 1.00 86.38 304 LEU A CA 1
ATOM 2534 C C . LEU A 1 304 ? 33.975 -12.133 -15.565 1.00 86.38 304 LEU A C 1
ATOM 2536 O O . LEU A 1 304 ? 34.481 -12.909 -16.377 1.00 86.38 304 LEU A O 1
ATOM 2540 N N . ARG A 1 305 ? 33.781 -10.834 -15.811 1.00 88.12 305 ARG A N 1
ATOM 2541 C CA . ARG A 1 305 ? 34.171 -10.210 -17.079 1.00 88.12 305 ARG A CA 1
ATOM 2542 C C . ARG A 1 305 ? 35.692 -10.177 -17.195 1.00 88.12 305 ARG A C 1
ATOM 2544 O O . ARG A 1 305 ? 36.387 -9.808 -16.256 1.00 88.12 305 ARG A O 1
ATOM 2551 N N . MET A 1 306 ? 36.194 -10.575 -18.357 1.00 91.06 306 MET A N 1
ATOM 2552 C CA . MET A 1 306 ? 37.616 -10.573 -18.697 1.00 91.06 306 MET A CA 1
ATOM 2553 C C . MET A 1 306 ? 37.983 -9.434 -19.648 1.00 91.06 306 MET A C 1
ATOM 2555 O O . MET A 1 306 ? 39.121 -8.980 -19.632 1.00 91.06 306 MET A O 1
ATOM 2559 N N . LYS A 1 307 ? 37.041 -8.986 -20.489 1.00 89.81 307 LYS A N 1
ATOM 2560 C CA . LYS A 1 307 ? 37.249 -7.865 -21.412 1.00 89.81 307 LYS A CA 1
ATOM 2561 C C . LYS A 1 307 ? 35.967 -7.088 -21.699 1.00 89.81 307 LYS A C 1
ATOM 2563 O O . LYS A 1 307 ? 34.853 -7.616 -21.580 1.00 89.81 307 LYS A O 1
ATOM 2568 N N . SER A 1 308 ? 36.155 -5.843 -22.132 1.00 88.62 308 SER A N 1
ATOM 2569 C CA . SER A 1 308 ? 35.066 -4.982 -22.577 1.00 88.62 308 SER A CA 1
ATOM 2570 C C . SER A 1 308 ? 34.344 -5.594 -23.780 1.00 88.62 308 SER A C 1
ATOM 2572 O O . SER A 1 308 ? 34.985 -6.067 -24.723 1.00 88.62 308 SER A O 1
ATOM 2574 N N . ALA A 1 309 ? 33.012 -5.645 -23.730 1.00 87.38 309 ALA A N 1
ATOM 2575 C CA . ALA A 1 309 ? 32.187 -6.173 -24.818 1.00 87.38 309 ALA A CA 1
ATOM 2576 C C . ALA A 1 309 ? 30.728 -5.730 -24.707 1.00 87.38 309 ALA A C 1
ATOM 2578 O O . ALA A 1 309 ? 30.259 -5.344 -23.632 1.00 87.38 309 ALA A O 1
ATOM 2579 N N . LYS A 1 310 ? 29.994 -5.848 -25.819 1.00 83.88 310 LYS A N 1
ATOM 2580 C CA . LYS A 1 310 ? 28.552 -5.597 -25.859 1.00 83.88 310 LYS A CA 1
ATOM 2581 C C . LYS A 1 310 ? 27.798 -6.613 -24.997 1.00 83.88 310 LYS A C 1
ATOM 2583 O O . LYS A 1 310 ? 28.088 -7.806 -25.004 1.00 83.88 310 LYS A O 1
ATOM 2588 N N . CYS A 1 311 ? 26.822 -6.134 -24.238 1.00 82.88 311 CYS A N 1
ATOM 2589 C CA . CYS A 1 311 ? 25.935 -6.967 -23.446 1.00 82.88 311 CYS A CA 1
ATOM 2590 C C . CYS A 1 311 ? 24.952 -7.713 -24.343 1.00 82.88 311 CYS A C 1
ATOM 2592 O O . CYS A 1 311 ? 24.304 -7.089 -25.181 1.00 82.88 311 CYS A O 1
ATOM 2594 N N . LEU A 1 312 ? 24.757 -9.009 -24.099 1.00 82.94 312 LEU A N 1
ATOM 2595 C CA . LEU A 1 312 ? 23.788 -9.811 -24.850 1.00 82.94 312 LEU A CA 1
ATOM 2596 C C . LEU A 1 312 ? 22.334 -9.341 -24.636 1.00 82.94 312 LEU A C 1
ATOM 2598 O O . LEU A 1 312 ? 21.503 -9.519 -25.515 1.00 82.94 312 LEU A O 1
ATOM 2602 N N . LEU A 1 313 ? 22.033 -8.700 -23.496 1.00 80.50 313 LEU A N 1
ATOM 2603 C CA . LEU A 1 313 ? 20.688 -8.189 -23.188 1.00 80.50 313 LEU A CA 1
ATOM 2604 C C . LEU A 1 313 ? 20.335 -6.874 -23.880 1.00 80.50 313 LEU A C 1
ATOM 2606 O O . LEU A 1 313 ? 19.169 -6.632 -24.172 1.00 80.50 313 LEU A O 1
ATOM 2610 N N . SER A 1 314 ? 21.310 -5.984 -24.054 1.00 75.75 314 SER A N 1
ATOM 2611 C CA . SER A 1 314 ? 21.042 -4.582 -24.407 1.00 75.75 314 SER A CA 1
ATOM 2612 C C . SER A 1 314 ? 21.863 -4.060 -25.575 1.00 75.75 314 SER A C 1
ATOM 2614 O O . SER A 1 314 ? 21.637 -2.942 -26.027 1.00 75.75 314 SER A O 1
ATOM 2616 N N . GLY A 1 315 ? 22.872 -4.809 -26.024 1.00 75.56 315 GLY A N 1
ATOM 2617 C CA . GLY A 1 315 ? 23.843 -4.360 -27.019 1.00 75.56 315 GLY A CA 1
ATOM 2618 C C . GLY A 1 315 ? 24.809 -3.270 -26.533 1.00 75.56 315 GLY A C 1
ATOM 2619 O O . GLY A 1 315 ? 25.734 -2.928 -27.270 1.00 75.56 315 GLY A O 1
ATOM 2620 N N . ARG A 1 316 ? 24.648 -2.737 -25.310 1.00 77.50 316 ARG A N 1
ATOM 2621 C CA . ARG A 1 316 ? 25.528 -1.701 -24.737 1.00 77.50 316 ARG A CA 1
ATOM 2622 C C . ARG A 1 316 ? 26.878 -2.282 -24.332 1.00 77.50 316 ARG A C 1
ATOM 2624 O O . ARG A 1 316 ? 26.942 -3.415 -23.862 1.00 77.50 316 ARG A O 1
ATOM 2631 N N . VAL A 1 317 ? 27.951 -1.511 -24.483 1.00 82.25 317 VAL A N 1
ATOM 2632 C CA . VAL A 1 317 ? 29.300 -1.931 -24.078 1.00 82.25 317 VAL A CA 1
ATOM 2633 C C . VAL A 1 317 ? 29.438 -1.854 -22.555 1.00 82.25 317 VAL A C 1
ATOM 2635 O O . VAL A 1 317 ? 29.075 -0.853 -21.941 1.00 82.25 317 VAL A O 1
ATOM 2638 N N . HIS A 1 318 ? 29.951 -2.926 -21.958 1.00 74.31 318 HIS A N 1
ATOM 2639 C CA . HIS A 1 318 ? 30.325 -3.002 -20.547 1.00 74.31 318 HIS A CA 1
ATOM 2640 C C . HIS A 1 318 ? 31.819 -3.236 -20.435 1.00 74.31 318 HIS A C 1
ATOM 2642 O O . HIS A 1 318 ? 32.335 -4.139 -21.095 1.00 74.31 318 HIS A O 1
ATOM 2648 N N . GLU A 1 319 ? 32.481 -2.459 -19.584 1.00 75.25 319 GLU A N 1
ATOM 2649 C CA . GLU A 1 319 ? 33.933 -2.498 -19.417 1.00 75.25 319 GLU A CA 1
ATOM 2650 C C . GLU A 1 319 ? 34.327 -3.527 -18.361 1.00 75.25 319 GLU A C 1
ATOM 2652 O O . GLU A 1 319 ? 35.092 -4.444 -18.654 1.00 75.25 319 GLU A O 1
ATOM 2657 N N . ASN A 1 320 ? 33.724 -3.435 -17.171 1.00 77.38 320 ASN A N 1
ATOM 2658 C CA . ASN A 1 320 ? 34.129 -4.211 -15.994 1.00 77.38 320 ASN A CA 1
ATOM 2659 C C . ASN A 1 320 ? 32.976 -4.999 -15.355 1.00 77.38 320 ASN A C 1
ATOM 2661 O O . ASN A 1 320 ? 33.170 -5.733 -14.388 1.00 77.38 320 ASN A O 1
ATOM 2665 N N . GLU A 1 321 ? 31.755 -4.867 -15.873 1.00 79.06 321 GLU A N 1
ATOM 2666 C CA . GLU A 1 321 ? 30.583 -5.415 -15.201 1.00 79.06 321 GLU A CA 1
ATOM 2667 C C . GLU A 1 321 ? 30.378 -6.902 -15.444 1.00 79.06 321 GLU A C 1
ATOM 2669 O O . GLU A 1 321 ? 30.272 -7.376 -16.579 1.00 79.06 321 GLU A O 1
ATOM 2674 N N . ASN A 1 322 ? 30.232 -7.625 -14.340 1.00 82.19 322 ASN A N 1
ATOM 2675 C CA . ASN A 1 322 ? 29.971 -9.053 -14.328 1.00 82.19 322 ASN A CA 1
ATOM 2676 C C . ASN A 1 322 ? 28.565 -9.394 -14.846 1.00 82.19 322 ASN A C 1
ATOM 2678 O O . ASN A 1 322 ? 27.674 -8.547 -14.967 1.00 82.19 322 ASN A O 1
ATOM 2682 N N . ALA A 1 323 ? 28.355 -10.678 -15.104 1.00 87.38 323 ALA A N 1
ATOM 2683 C CA . ALA A 1 323 ? 27.080 -11.224 -15.544 1.00 87.38 323 ALA A CA 1
ATOM 2684 C C . ALA A 1 323 ? 26.794 -12.544 -14.824 1.00 87.38 323 ALA A C 1
ATOM 2686 O O . ALA A 1 323 ? 27.593 -13.017 -14.011 1.00 87.38 323 ALA A O 1
ATOM 2687 N N . PHE A 1 324 ? 25.647 -13.143 -15.111 1.00 88.62 324 PHE A N 1
ATOM 2688 C CA . PHE A 1 324 ? 25.296 -14.451 -14.584 1.00 88.62 324 PHE A CA 1
ATOM 2689 C C . PHE A 1 324 ? 24.475 -15.248 -15.591 1.00 88.62 324 PHE A C 1
ATOM 2691 O O . PHE A 1 32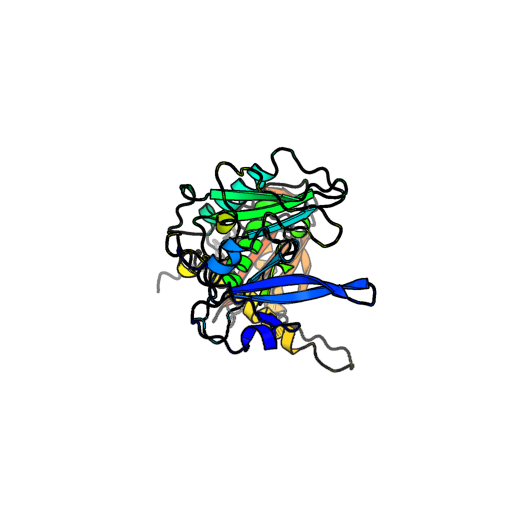4 ? 23.819 -14.690 -16.468 1.00 88.62 324 PHE A O 1
ATOM 2698 N N . ILE A 1 325 ? 24.491 -16.564 -15.428 1.00 93.50 325 ILE A N 1
ATOM 2699 C CA . ILE A 1 325 ? 23.551 -17.477 -16.066 1.00 93.50 325 ILE A CA 1
ATOM 2700 C C . ILE A 1 325 ? 22.570 -17.948 -14.999 1.00 93.50 325 ILE A C 1
ATOM 2702 O O . ILE A 1 325 ? 22.972 -18.330 -13.898 1.00 93.50 325 ILE A O 1
ATOM 2706 N N . LYS A 1 326 ? 21.280 -17.902 -15.321 1.00 89.69 326 LYS A N 1
ATOM 2707 C CA . LYS A 1 326 ? 20.191 -18.427 -14.503 1.00 89.69 326 LYS A CA 1
ATOM 2708 C C . LYS A 1 326 ? 19.649 -19.694 -15.159 1.00 89.69 326 LYS A C 1
ATOM 2710 O O . LYS A 1 326 ? 19.300 -19.677 -16.338 1.00 89.69 326 LYS A O 1
ATOM 2715 N N . ILE A 1 327 ? 19.585 -20.771 -14.384 1.00 86.88 327 ILE A N 1
ATOM 2716 C CA . ILE A 1 327 ? 19.181 -22.105 -14.830 1.00 86.88 327 ILE A CA 1
ATOM 2717 C C . ILE A 1 327 ? 17.822 -22.435 -14.216 1.00 86.88 327 ILE A C 1
ATOM 2719 O O . ILE A 1 327 ? 17.697 -22.557 -12.996 1.00 86.88 327 ILE A O 1
ATOM 2723 N N . PHE A 1 328 ? 16.801 -22.595 -15.047 1.00 80.75 328 PHE A N 1
ATOM 2724 C CA . PHE A 1 328 ? 15.497 -23.077 -14.599 1.00 80.75 328 PHE A CA 1
ATOM 2725 C C . PHE A 1 328 ? 15.372 -24.565 -14.892 1.00 80.75 328 PHE A C 1
ATOM 2727 O O . PHE A 1 328 ? 15.667 -24.999 -15.999 1.00 80.75 328 PHE A O 1
ATOM 2734 N N . SER A 1 329 ? 14.934 -25.334 -13.903 1.00 82.50 329 SER A N 1
ATOM 2735 C CA . SER A 1 329 ? 14.552 -26.730 -14.088 1.00 82.50 329 SER A CA 1
ATOM 2736 C C . SER A 1 329 ? 13.111 -26.768 -14.598 1.00 82.50 329 SER A C 1
ATOM 2738 O O . SER A 1 329 ? 12.216 -26.300 -13.901 1.00 82.50 329 SER A O 1
ATOM 2740 N N . LEU A 1 330 ? 12.913 -27.282 -15.807 1.00 71.12 330 LEU A N 1
ATOM 2741 C CA . LEU A 1 330 ? 11.624 -27.659 -16.402 1.00 71.12 330 LEU A CA 1
ATOM 2742 C C . LEU A 1 330 ? 11.561 -29.186 -16.461 1.00 71.12 330 LEU A C 1
ATOM 2744 O O . LEU A 1 330 ? 12.611 -29.798 -16.318 1.00 71.12 330 LEU A O 1
ATOM 2748 N N . ASP A 1 331 ? 10.403 -29.807 -16.677 1.00 76.25 331 ASP A N 1
ATOM 2749 C CA . ASP A 1 331 ? 10.216 -31.267 -16.549 1.00 76.25 331 ASP A CA 1
ATOM 2750 C C . ASP A 1 331 ? 11.394 -32.089 -17.106 1.00 76.25 331 ASP A C 1
ATOM 2752 O O . ASP A 1 331 ? 12.167 -32.636 -16.311 1.00 76.25 331 ASP A O 1
ATOM 2756 N N . ASP A 1 332 ? 11.658 -32.002 -18.414 1.00 79.25 332 ASP A N 1
ATOM 2757 C CA . ASP A 1 332 ? 12.727 -32.762 -19.089 1.00 79.25 332 ASP A CA 1
ATOM 2758 C C . ASP A 1 332 ? 13.982 -31.944 -19.448 1.00 79.25 332 ASP A C 1
ATOM 2760 O O . ASP A 1 332 ? 14.971 -32.477 -19.958 1.00 79.25 332 ASP A O 1
ATOM 2764 N N . MET A 1 333 ? 13.979 -30.637 -19.172 1.00 80.38 333 MET A N 1
ATOM 2765 C CA . MET A 1 333 ? 14.994 -29.706 -19.676 1.00 80.38 333 MET A CA 1
ATOM 2766 C C . MET A 1 333 ? 15.463 -28.722 -18.604 1.00 80.38 333 MET A C 1
ATOM 2768 O O . MET A 1 333 ? 14.728 -28.337 -17.699 1.00 80.38 333 MET A O 1
ATOM 2772 N N . TYR A 1 334 ? 16.688 -28.231 -18.742 1.00 82.56 334 TYR A N 1
ATOM 2773 C CA . TYR A 1 334 ? 17.146 -27.020 -18.076 1.00 82.56 334 TYR A CA 1
ATOM 2774 C C . TYR A 1 334 ? 17.066 -25.841 -19.044 1.00 82.56 334 TYR A C 1
ATOM 2776 O O . TYR A 1 334 ? 17.737 -25.854 -20.071 1.00 82.56 334 TYR A O 1
ATOM 2784 N N . SER A 1 335 ? 16.302 -24.800 -18.715 1.00 82.25 335 SER A N 1
ATOM 2785 C CA . SER A 1 335 ? 16.269 -23.550 -19.483 1.00 82.25 335 SER A CA 1
ATOM 2786 C C . SER A 1 335 ? 17.389 -22.613 -19.029 1.00 82.25 335 SER A C 1
ATOM 2788 O O . SER A 1 335 ? 17.504 -22.273 -17.845 1.00 82.25 335 SER A O 1
ATOM 2790 N N . ILE A 1 336 ? 18.221 -22.184 -19.977 1.00 92.56 336 ILE A N 1
ATOM 2791 C CA . ILE A 1 336 ? 19.441 -21.410 -19.749 1.00 92.56 336 ILE A CA 1
ATOM 2792 C C . ILE A 1 336 ? 19.214 -19.964 -20.167 1.00 92.56 336 ILE A C 1
ATOM 2794 O O . ILE A 1 336 ? 18.879 -19.661 -21.312 1.00 92.56 336 ILE A O 1
ATOM 2798 N N . ASN A 1 337 ? 19.393 -19.051 -19.214 1.00 89.62 337 ASN A N 1
ATOM 2799 C CA . ASN A 1 337 ? 19.084 -17.642 -19.406 1.00 89.62 337 ASN A CA 1
ATOM 2800 C C . ASN A 1 337 ? 20.271 -16.772 -19.000 1.00 89.62 337 ASN A C 1
ATOM 2802 O O . ASN A 1 337 ? 20.804 -16.914 -17.900 1.00 89.62 337 ASN A O 1
ATOM 2806 N N . PHE A 1 338 ? 20.670 -15.848 -19.868 1.00 92.00 338 PHE A N 1
ATOM 2807 C CA . PHE A 1 338 ? 21.729 -14.887 -19.588 1.00 92.00 338 PHE A CA 1
ATOM 2808 C C . PHE A 1 338 ? 21.163 -13.644 -18.898 1.00 92.00 338 PHE A C 1
ATOM 2810 O O . PHE A 1 338 ? 20.196 -13.053 -19.373 1.00 92.00 338 PHE A O 1
ATOM 2817 N N . GLY A 1 339 ? 21.801 -13.219 -17.809 1.00 85.06 339 GLY A N 1
ATOM 2818 C CA . GLY A 1 339 ? 21.484 -12.006 -17.064 1.00 85.06 339 GLY A CA 1
ATOM 2819 C C . GLY A 1 339 ? 22.695 -11.083 -16.920 1.00 85.06 339 GLY A C 1
ATOM 2820 O O . GLY A 1 339 ? 23.835 -11.536 -16.812 1.00 85.06 339 GLY A O 1
ATOM 2821 N N . CYS A 1 340 ? 22.455 -9.773 -16.868 1.00 80.31 340 CYS A N 1
ATOM 2822 C CA . CYS A 1 340 ? 23.479 -8.769 -16.580 1.00 80.31 340 CYS A CA 1
ATOM 2823 C C . CYS A 1 340 ? 23.190 -8.120 -15.229 1.00 80.31 340 CYS A C 1
ATOM 2825 O O . CYS A 1 340 ? 22.070 -7.673 -15.003 1.00 80.31 340 CYS A O 1
ATOM 2827 N N . TYR A 1 341 ? 24.196 -7.991 -14.359 1.00 73.88 341 TYR A N 1
ATOM 2828 C CA . TYR A 1 341 ? 24.003 -7.354 -13.050 1.00 73.88 341 TYR A CA 1
ATOM 2829 C C . TYR A 1 341 ? 23.653 -5.859 -13.136 1.00 73.88 341 TYR A C 1
ATOM 2831 O O . TYR A 1 341 ? 23.112 -5.320 -12.179 1.00 73.88 341 TYR A O 1
ATOM 2839 N N . ARG A 1 342 ? 23.906 -5.197 -14.276 1.00 67.06 342 ARG A N 1
ATOM 2840 C CA . ARG A 1 342 ? 23.447 -3.821 -14.533 1.00 67.06 342 ARG A CA 1
ATOM 2841 C C . ARG A 1 342 ? 21.986 -3.718 -14.982 1.00 67.06 342 ARG A C 1
ATOM 2843 O O . ARG A 1 342 ? 21.535 -2.603 -15.200 1.00 67.06 342 ARG A O 1
ATOM 2850 N N . ASN A 1 343 ? 21.279 -4.837 -15.189 1.00 69.31 343 ASN A N 1
ATOM 2851 C CA . ASN A 1 343 ? 19.902 -4.865 -15.710 1.00 69.31 343 ASN A CA 1
ATOM 2852 C C . ASN A 1 343 ? 19.705 -3.949 -16.935 1.00 69.31 343 ASN A C 1
ATOM 2854 O O . ASN A 1 343 ? 18.707 -3.258 -17.076 1.00 69.31 343 ASN A O 1
ATOM 2858 N N . CYS A 1 344 ? 20.694 -3.907 -17.828 1.00 63.81 344 CYS A N 1
ATOM 2859 C CA . CYS A 1 344 ? 20.776 -2.889 -18.875 1.00 63.81 344 CYS A CA 1
ATOM 2860 C C . CYS A 1 344 ? 19.816 -3.099 -20.060 1.00 63.81 344 CYS A C 1
ATOM 2862 O O . CYS A 1 344 ? 19.814 -2.281 -20.980 1.00 63.81 344 CYS A O 1
ATOM 2864 N N . GLY A 1 345 ? 19.066 -4.204 -20.085 1.00 56.97 345 GLY A N 1
ATOM 2865 C CA . GLY A 1 345 ? 18.053 -4.509 -21.096 1.00 56.97 345 GLY A CA 1
ATOM 2866 C C . GLY A 1 345 ? 16.639 -4.348 -20.537 1.00 56.97 345 GLY A C 1
ATOM 2867 O O . GLY A 1 345 ? 16.445 -4.388 -19.328 1.00 56.97 345 GLY A O 1
ATOM 2868 N N . LYS A 1 346 ? 15.641 -4.220 -21.423 1.00 57.38 346 LYS A N 1
ATOM 2869 C CA . LYS A 1 346 ? 14.216 -4.136 -21.034 1.00 57.38 346 LYS A CA 1
ATOM 2870 C C . LYS A 1 346 ? 13.706 -5.407 -20.337 1.00 57.38 346 LYS A C 1
ATOM 2872 O O . LYS A 1 346 ? 12.707 -5.366 -19.632 1.00 57.38 346 LYS A O 1
ATOM 2877 N N . ILE A 1 347 ? 14.396 -6.530 -20.547 1.00 54.91 347 ILE A N 1
ATOM 2878 C CA . ILE A 1 347 ? 14.142 -7.817 -19.897 1.00 54.91 347 ILE A CA 1
ATOM 2879 C C . ILE A 1 347 ? 15.308 -8.172 -18.971 1.00 54.91 347 ILE A C 1
ATOM 2881 O O . ILE A 1 347 ? 16.475 -7.943 -19.296 1.00 54.91 347 ILE A O 1
ATOM 2885 N N . LYS A 1 348 ? 14.989 -8.749 -17.808 1.00 64.88 348 LYS A N 1
ATOM 2886 C CA . LYS A 1 348 ? 15.961 -9.061 -16.743 1.00 64.88 348 LYS A CA 1
ATOM 2887 C C . LYS A 1 348 ? 16.976 -10.133 -17.146 1.00 64.88 348 LYS A C 1
ATOM 2889 O O . LYS A 1 348 ? 18.117 -10.134 -16.684 1.00 64.88 348 LYS A O 1
ATOM 2894 N N . TYR A 1 349 ? 16.547 -11.068 -17.980 1.00 81.38 349 TYR A N 1
ATOM 2895 C CA . TYR A 1 349 ? 17.378 -12.105 -18.568 1.00 81.38 349 TYR A CA 1
ATOM 2896 C C . TYR A 1 349 ? 16.804 -12.497 -19.926 1.00 81.38 349 TYR A C 1
ATOM 2898 O O . TYR A 1 349 ? 15.617 -12.306 -20.182 1.00 81.38 349 TYR A O 1
ATOM 2906 N N . ILE A 1 350 ? 17.660 -13.026 -20.792 1.00 83.31 350 ILE A N 1
ATOM 2907 C CA . ILE A 1 350 ? 17.303 -13.485 -22.129 1.00 83.31 350 ILE A CA 1
ATOM 2908 C C . ILE A 1 350 ? 17.570 -14.974 -22.222 1.00 83.31 350 ILE A C 1
ATOM 2910 O O . ILE A 1 350 ? 18.611 -15.451 -21.762 1.00 83.31 350 ILE A O 1
ATOM 2914 N N . HIS A 1 351 ? 16.616 -15.700 -22.789 1.00 87.25 351 HIS A N 1
ATOM 2915 C CA . HIS A 1 351 ? 16.775 -17.117 -23.052 1.00 87.25 351 HIS A CA 1
ATOM 2916 C C . HIS A 1 351 ? 17.841 -17.311 -24.129 1.00 87.25 351 HIS A C 1
ATOM 2918 O O . HIS A 1 351 ? 17.772 -16.687 -25.185 1.00 87.25 351 HIS A O 1
ATOM 2924 N N . ILE A 1 352 ? 18.850 -18.130 -23.834 1.00 84.75 352 ILE A N 1
ATOM 2925 C CA . ILE A 1 352 ? 19.937 -18.434 -24.776 1.00 84.75 352 ILE A CA 1
ATOM 2926 C C . ILE A 1 352 ? 19.882 -19.877 -25.285 1.00 84.75 352 ILE A C 1
ATOM 2928 O O . ILE A 1 352 ? 20.557 -20.214 -26.256 1.00 84.75 352 ILE A O 1
ATOM 2932 N N . GLY A 1 353 ? 19.077 -20.724 -24.646 1.00 85.31 353 GLY A N 1
ATOM 2933 C CA . GLY A 1 353 ? 18.867 -22.107 -25.044 1.00 85.31 353 GLY A CA 1
ATOM 2934 C C . GLY A 1 353 ? 18.513 -23.012 -23.869 1.00 85.31 353 GLY A C 1
ATOM 2935 O O . GLY A 1 353 ? 18.322 -22.555 -22.743 1.00 85.31 353 GLY A O 1
ATOM 2936 N N . SER A 1 354 ? 18.455 -24.312 -24.124 1.00 87.62 354 SER A N 1
ATOM 2937 C CA . SER A 1 354 ? 18.108 -25.341 -23.149 1.00 87.62 354 SER A CA 1
ATOM 2938 C C . SER A 1 354 ? 19.086 -26.522 -23.168 1.00 87.62 354 SER A C 1
ATOM 2940 O O . SER A 1 354 ? 19.780 -26.752 -24.157 1.00 87.62 354 SER A O 1
ATOM 2942 N N . ILE A 1 355 ? 19.142 -27.273 -22.067 1.00 86.88 355 ILE A N 1
ATOM 2943 C CA . ILE A 1 355 ? 19.957 -28.485 -21.905 1.00 86.88 355 ILE A CA 1
ATOM 2944 C C . ILE A 1 355 ? 19.032 -29.648 -21.551 1.00 86.88 355 ILE A C 1
ATOM 2946 O O . ILE A 1 355 ? 18.259 -29.523 -20.604 1.00 86.88 355 ILE A O 1
ATOM 2950 N N . SER A 1 356 ? 19.128 -30.781 -22.243 1.00 81.62 356 SER A N 1
ATOM 2951 C CA . SER A 1 356 ? 18.383 -31.985 -21.845 1.00 81.62 356 SER A CA 1
ATOM 2952 C C . SER A 1 356 ? 18.844 -32.508 -20.485 1.00 81.62 356 SER A C 1
ATOM 2954 O O . SER A 1 356 ? 20.043 -32.638 -20.241 1.00 81.62 356 SER A O 1
ATOM 2956 N N . LYS A 1 357 ? 17.907 -32.844 -19.593 1.00 82.69 357 LYS A N 1
ATOM 2957 C CA . LYS A 1 357 ? 18.242 -33.450 -18.293 1.00 82.69 357 LYS A CA 1
ATOM 2958 C C . LYS A 1 357 ? 18.772 -34.876 -18.414 1.00 82.69 357 LYS A C 1
ATOM 2960 O O . LYS A 1 357 ? 19.510 -35.318 -17.539 1.00 82.69 357 LYS A O 1
ATOM 2965 N N . THR A 1 358 ? 18.385 -35.589 -19.470 1.00 76.81 358 THR A N 1
ATOM 2966 C CA . THR A 1 358 ? 18.752 -36.992 -19.695 1.00 76.81 358 THR A CA 1
ATOM 2967 C C . THR A 1 358 ? 20.023 -37.122 -20.524 1.00 76.81 358 THR A C 1
ATOM 2969 O O . THR A 1 358 ? 20.908 -37.894 -20.165 1.00 76.81 358 THR A O 1
ATOM 2972 N N . THR A 1 359 ? 20.142 -36.357 -21.612 1.00 79.25 359 THR A N 1
ATOM 2973 C CA . THR A 1 359 ? 21.264 -36.475 -22.561 1.00 79.25 359 THR A CA 1
ATOM 2974 C C . THR A 1 359 ? 22.321 -35.383 -22.400 1.00 79.25 359 THR A C 1
ATOM 2976 O O . THR A 1 35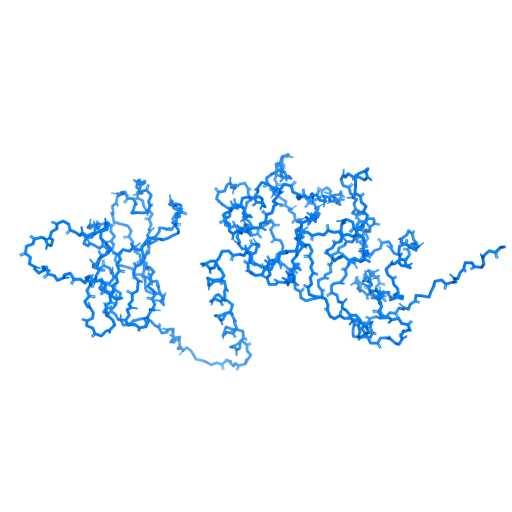9 ? 23.407 -35.507 -22.962 1.00 79.25 359 THR A O 1
ATOM 2979 N N . PHE A 1 360 ? 22.034 -34.309 -21.653 1.00 79.88 360 PHE A N 1
ATOM 2980 C CA . PHE A 1 360 ? 22.850 -33.085 -21.588 1.00 79.88 360 PHE A CA 1
ATOM 2981 C C . PHE A 1 360 ? 23.120 -32.429 -22.955 1.00 79.88 360 PHE A C 1
ATOM 2983 O O . PHE A 1 360 ? 24.015 -31.588 -23.081 1.00 79.88 360 PHE A O 1
ATOM 2990 N N . GLU A 1 361 ? 22.331 -32.774 -23.978 1.00 80.12 361 GLU A N 1
ATOM 2991 C CA . GLU A 1 361 ? 22.381 -32.136 -25.292 1.00 80.12 361 GLU A CA 1
ATOM 2992 C C . GLU A 1 361 ? 21.985 -30.661 -25.201 1.00 80.12 361 GLU A C 1
ATOM 2994 O O . GLU A 1 361 ? 21.091 -30.288 -24.438 1.00 80.12 361 GLU A O 1
ATOM 2999 N N . LYS A 1 362 ? 22.671 -29.827 -25.989 1.00 87.19 362 LYS A N 1
ATOM 3000 C CA . LYS A 1 362 ? 22.496 -28.373 -26.033 1.00 87.19 362 LYS A CA 1
ATOM 3001 C C . LYS A 1 362 ? 21.544 -28.007 -27.162 1.00 87.19 362 LYS A C 1
ATOM 3003 O O . LYS A 1 362 ? 21.783 -28.375 -28.308 1.00 87.19 362 LYS A O 1
ATOM 3008 N N . TYR A 1 363 ? 20.546 -27.200 -26.846 1.00 82.94 363 TYR A N 1
ATOM 3009 C CA . TYR A 1 363 ? 19.590 -26.651 -27.798 1.00 82.94 363 TYR A CA 1
ATOM 3010 C C . TYR A 1 363 ? 19.699 -25.134 -27.729 1.00 82.94 363 TYR A C 1
ATOM 3012 O O . TYR A 1 363 ? 19.383 -24.552 -26.696 1.00 82.94 363 TYR A O 1
ATOM 3020 N N . PHE A 1 364 ? 20.202 -24.481 -28.773 1.00 78.88 364 PHE A N 1
ATOM 3021 C CA . PHE A 1 364 ? 20.319 -23.022 -28.785 1.00 78.88 364 PHE A CA 1
ATOM 3022 C C . PHE A 1 364 ? 18.982 -22.380 -29.145 1.00 78.88 364 PHE A C 1
ATOM 3024 O O . PHE A 1 364 ? 18.234 -22.909 -29.965 1.00 78.88 364 PHE A O 1
ATOM 3031 N N . ASP A 1 365 ? 18.693 -21.223 -28.551 1.00 75.56 365 ASP A N 1
ATOM 3032 C CA . ASP A 1 365 ? 17.638 -20.367 -29.090 1.00 75.56 365 ASP A CA 1
ATOM 3033 C C . ASP A 1 365 ? 18.053 -19.933 -30.514 1.00 75.56 365 ASP A C 1
ATOM 3035 O O . ASP A 1 365 ? 19.205 -19.514 -30.691 1.00 75.56 365 ASP A O 1
ATOM 3039 N N . PRO A 1 366 ? 17.160 -20.002 -31.522 1.00 70.06 366 PRO A N 1
ATOM 3040 C CA . PRO A 1 366 ? 17.494 -19.683 -32.914 1.00 70.06 366 PRO A CA 1
ATOM 3041 C C . PRO A 1 366 ? 18.141 -18.304 -33.110 1.00 70.06 366 PRO A C 1
ATOM 3043 O O . PRO A 1 366 ? 18.919 -18.098 -34.038 1.00 70.06 366 PRO A O 1
ATOM 3046 N N . LYS A 1 367 ? 17.862 -17.339 -32.224 1.00 73.25 367 LYS A N 1
ATOM 3047 C CA . LYS A 1 367 ? 18.450 -15.989 -32.279 1.00 73.25 367 LYS A CA 1
ATOM 3048 C C . LYS A 1 367 ? 19.930 -15.962 -31.902 1.00 73.25 367 LYS A C 1
ATOM 3050 O O . LYS A 1 367 ? 20.624 -14.996 -32.222 1.00 73.25 367 LYS A O 1
ATOM 3055 N N . PHE A 1 368 ? 20.397 -16.986 -31.196 1.00 74.25 368 PHE A N 1
ATOM 3056 C CA . PHE A 1 368 ? 21.744 -17.090 -30.645 1.00 74.25 368 PHE A CA 1
ATOM 3057 C C . PHE A 1 368 ? 22.500 -18.304 -31.177 1.00 74.25 368 PHE A C 1
ATOM 3059 O O . PHE A 1 368 ? 23.543 -18.660 -30.634 1.00 74.25 368 PHE A O 1
ATOM 3066 N N . GLU A 1 369 ? 22.008 -18.932 -32.241 1.00 71.44 369 GLU A N 1
ATOM 3067 C CA . GLU A 1 369 ? 22.678 -20.074 -32.840 1.00 71.44 369 GLU A CA 1
ATOM 3068 C C . GLU A 1 369 ? 24.095 -19.672 -33.307 1.00 71.44 369 GLU A C 1
ATOM 3070 O O . GLU A 1 369 ? 24.258 -18.734 -34.101 1.00 71.44 369 GLU A O 1
ATOM 3075 N N . PRO A 1 370 ? 25.160 -20.317 -32.792 1.00 63.41 370 PRO A N 1
ATOM 3076 C CA . PRO A 1 370 ? 26.519 -19.980 -33.184 1.00 63.41 370 PRO A CA 1
ATOM 3077 C C . PRO A 1 370 ? 26.700 -20.239 -34.681 1.00 63.41 370 PRO A C 1
ATOM 3079 O O . PRO A 1 370 ? 26.499 -21.357 -35.152 1.00 63.41 370 PRO A O 1
ATOM 3082 N N . LYS A 1 371 ? 27.184 -19.242 -35.435 1.00 50.41 371 LYS A N 1
ATOM 3083 C CA . LYS A 1 371 ? 27.440 -19.349 -36.891 1.00 50.41 371 LYS A CA 1
ATOM 3084 C C . LYS A 1 371 ? 28.415 -20.476 -37.299 1.00 50.41 371 LYS A C 1
ATOM 3086 O O . LYS A 1 371 ? 28.640 -20.686 -38.485 1.00 50.41 371 LYS A O 1
ATOM 3091 N N . LEU A 1 372 ? 29.001 -21.188 -36.336 1.00 43.34 372 LEU A N 1
ATOM 3092 C CA . LEU A 1 372 ? 30.004 -22.239 -36.512 1.00 43.34 372 LEU A CA 1
ATOM 3093 C C . LEU A 1 372 ? 29.447 -23.676 -36.513 1.00 43.34 372 LEU A C 1
ATOM 3095 O O . LEU A 1 372 ? 30.228 -24.604 -36.691 1.00 43.34 372 LEU A O 1
ATOM 3099 N N . LEU A 1 373 ? 28.133 -23.892 -36.366 1.00 40.22 373 LEU A N 1
ATOM 3100 C CA . LEU A 1 373 ? 27.531 -25.241 -36.395 1.00 40.22 373 LEU A CA 1
ATOM 3101 C C . LEU A 1 373 ? 26.889 -25.633 -37.735 1.00 40.22 373 LEU A C 1
ATOM 3103 O O . LEU A 1 373 ? 26.310 -26.709 -37.852 1.00 40.22 373 LEU A O 1
ATOM 3107 N N . ASN A 1 374 ? 27.084 -24.835 -38.787 1.00 35.47 374 ASN A N 1
ATOM 3108 C CA . ASN A 1 374 ? 26.516 -25.097 -40.113 1.00 35.47 374 ASN A CA 1
ATOM 3109 C C . ASN A 1 374 ? 27.282 -26.149 -40.946 1.00 35.47 374 ASN A C 1
ATOM 3111 O O . ASN A 1 374 ? 27.267 -26.098 -42.173 1.00 35.47 374 ASN A O 1
ATOM 3115 N N . GLN A 1 375 ? 27.970 -27.099 -40.302 1.00 36.19 375 GLN A N 1
ATOM 3116 C CA . GLN A 1 375 ? 28.621 -28.199 -41.022 1.00 36.19 375 GLN A CA 1
ATOM 3117 C C . GLN A 1 375 ? 28.341 -29.607 -40.509 1.00 36.19 375 GLN A C 1
ATOM 3119 O O . GLN A 1 375 ? 28.748 -30.522 -41.205 1.00 36.19 375 GLN A O 1
ATOM 3124 N N . ASN A 1 376 ? 27.610 -29.848 -39.412 1.00 35.47 376 ASN A N 1
ATOM 3125 C CA . ASN A 1 376 ? 27.151 -31.216 -39.127 1.00 35.47 376 ASN A CA 1
ATOM 3126 C C . ASN A 1 376 ? 25.917 -31.276 -38.211 1.00 35.47 376 ASN A C 1
ATOM 3128 O O . ASN A 1 376 ? 25.988 -30.909 -37.043 1.00 35.47 376 ASN A O 1
ATOM 3132 N N . LYS A 1 377 ? 24.853 -31.887 -38.758 1.00 31.36 377 LYS A N 1
ATOM 3133 C CA . LYS A 1 377 ? 23.569 -32.313 -38.158 1.00 31.36 377 LYS A CA 1
ATOM 3134 C C . LYS A 1 377 ? 22.453 -31.266 -38.052 1.00 31.36 377 LYS A C 1
ATOM 3136 O O . LYS A 1 377 ? 22.088 -30.803 -36.981 1.00 31.36 377 LYS A O 1
ATOM 3141 N N . LEU A 1 378 ? 21.783 -31.081 -39.189 1.00 34.31 378 LEU A N 1
ATOM 3142 C CA . LEU A 1 378 ? 20.336 -30.869 -39.250 1.00 34.31 378 LEU A CA 1
ATOM 3143 C C . LEU A 1 378 ? 19.607 -32.004 -38.507 1.00 34.31 378 LEU A C 1
ATOM 3145 O O . 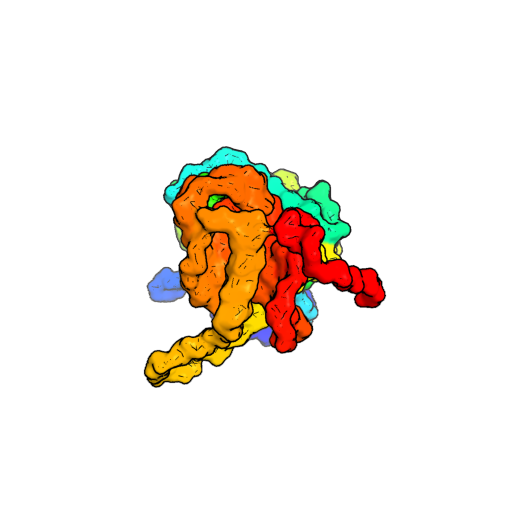LEU A 1 378 ? 19.589 -33.144 -38.975 1.00 34.31 378 LEU A O 1
ATOM 3149 N N . ARG A 1 379 ? 18.977 -31.690 -37.376 1.00 32.72 379 ARG A N 1
ATOM 3150 C CA . ARG A 1 379 ? 17.743 -32.350 -36.933 1.00 32.72 379 ARG A CA 1
ATOM 3151 C C . ARG A 1 379 ? 16.788 -31.265 -36.457 1.00 32.72 379 ARG A C 1
ATOM 3153 O O . ARG A 1 379 ? 16.933 -30.727 -35.366 1.00 32.72 379 ARG A O 1
ATOM 3160 N N . PHE A 1 380 ? 15.854 -30.926 -37.337 1.00 35.03 380 PHE A N 1
ATOM 3161 C CA . PHE A 1 380 ? 14.681 -30.131 -37.019 1.00 35.03 380 PHE A CA 1
ATOM 3162 C C . PHE A 1 380 ? 13.807 -30.892 -36.017 1.00 35.03 380 PHE A C 1
ATOM 3164 O O . PHE A 1 380 ? 13.530 -32.072 -36.228 1.00 35.03 380 PHE A O 1
ATOM 3171 N N . CYS A 1 381 ? 13.326 -30.207 -34.982 1.00 28.91 381 CYS A N 1
ATOM 3172 C CA . CYS A 1 381 ? 12.037 -30.536 -34.383 1.00 28.91 381 CYS A CA 1
ATOM 3173 C C . CYS A 1 381 ? 11.034 -29.494 -34.876 1.00 28.91 381 CYS A C 1
ATOM 3175 O O . CYS A 1 381 ? 10.937 -28.391 -34.339 1.00 28.91 381 CYS A O 1
ATOM 3177 N N . GLU A 1 382 ? 10.324 -29.849 -35.943 1.00 32.19 382 GLU A N 1
ATOM 3178 C CA . GLU A 1 382 ? 8.999 -29.308 -36.214 1.00 32.19 382 GLU A CA 1
ATOM 3179 C C . GLU A 1 382 ? 8.012 -29.935 -35.218 1.00 32.19 382 GLU A C 1
ATOM 3181 O O . GLU A 1 382 ? 8.084 -31.133 -34.969 1.00 32.19 382 GLU A O 1
ATOM 3186 N N . LYS A 1 383 ? 7.130 -29.093 -34.662 1.00 32.09 383 LYS A N 1
ATOM 3187 C CA . LYS A 1 383 ? 5.824 -29.381 -34.035 1.00 32.09 383 LYS A CA 1
ATOM 3188 C C . LYS A 1 383 ? 5.626 -30.754 -33.359 1.00 32.09 383 LYS A C 1
ATOM 3190 O O . LYS A 1 383 ? 5.498 -31.756 -34.052 1.00 32.09 383 LYS A O 1
ATOM 3195 N N . ILE A 1 384 ? 5.371 -30.732 -32.046 1.00 33.38 384 ILE A N 1
ATOM 3196 C CA . ILE A 1 384 ? 4.086 -31.092 -31.397 1.00 33.38 384 ILE A CA 1
ATOM 3197 C C . ILE A 1 384 ? 3.985 -30.282 -30.105 1.00 33.38 384 ILE A C 1
ATOM 3199 O O . ILE A 1 384 ? 5.004 -30.226 -29.380 1.00 33.38 384 ILE A O 1
#

Foldseek 3Di:
DDDPPDFDKDKAQDPVCQQEPDDDALAKAKKWFWDQDPVRDIGIMIIIGNAPVSCVVCCPPPRNQAIWHWQDHRPSYDRAQKWFQKFWFWAADADQDPCNVVLLLVLLVVLCVPWFPPQDSVPWDWWKKFFDDPGTGTIMITIFLHMESRQLLVNVLSLVSSQVSCVVPDDSDHSVNGGDNVQRDHTRIGTFASHAHVVGGGIHTPCPPPDDRQSVTTDHRDPPRDHNYDYPVRTDVVSVVVVVVVVVVVVVVVVVPDDDDDDDDDPPPADPPLLLVLLVVLVCLLPNPQWDWDDGDHQKIKTFGPAWAQDPQARDIDGGWIWMWGWDDDDFKIFIWTATPVCNHPDRTHTQFIAGPVPRDTGGDPVRPRPPPVPDDDDDDDDD